Protein AF-A0A8H8P302-F1 (afdb_monomer)

Sequence (384 aa):
MFENILPTLIGLWTRRGQWSTFGSNNKDYQLLDEVWTAVGVACADSGDTIPAAFGCCIPNLDTKPQETTLESMLLFATLIGPALLHCRFVRPRYYHHFVWLVKLIKLCIGLDVRRVDVDEIRQGFAQWVQDYKSQIKHLYGLAEELDLKMRQENIATGTRYNAYKDLVFVKPRRERPIQGPLIRKVAEFISTQIPVSAAFIQNKLFNCPFVAWGKMQRITRNEAGNVTGGDLIQGDHIVANNCKLRDALHVMYWSVNSHWQWVRGPAVVLDEETFGYSCAEQFLVIDAAFLRHVTKCAGVFYPHLDDLVLAVVSPIPYLCHIASSGITQYSLRGGRYVSPEILDASKIDCLVGRVQLPLGALYIVQRDTAVGQLDMLDEVVNPN

Structure (mmCIF, N/CA/C/O backbone):
data_AF-A0A8H8P302-F1
#
_entry.id   AF-A0A8H8P302-F1
#
loop_
_atom_site.group_PDB
_atom_site.id
_atom_site.type_symbol
_atom_site.label_atom_id
_atom_site.label_alt_id
_atom_site.label_comp_id
_atom_site.label_asym_id
_atom_site.label_entity_id
_atom_site.label_seq_id
_atom_site.pdbx_PDB_ins_code
_atom_site.Cartn_x
_atom_site.Cartn_y
_atom_site.Cartn_z
_atom_site.occupancy
_atom_site.B_iso_or_equiv
_atom_site.auth_seq_id
_atom_site.auth_comp_id
_atom_site.auth_asym_id
_atom_site.auth_atom_id
_atom_site.pdbx_PDB_model_num
ATOM 1 N N . MET A 1 1 ? 5.232 -9.162 -27.677 1.00 52.81 1 MET A N 1
ATOM 2 C CA . MET A 1 1 ? 5.686 -7.841 -27.192 1.00 52.81 1 MET A CA 1
ATOM 3 C C . MET A 1 1 ? 6.835 -7.968 -26.202 1.00 52.81 1 MET A C 1
ATOM 5 O O . MET A 1 1 ? 7.960 -7.622 -26.546 1.00 52.81 1 MET A O 1
ATOM 9 N N . PHE A 1 2 ? 6.570 -8.430 -24.977 1.00 51.19 2 PHE A N 1
ATOM 10 C CA . PHE A 1 2 ? 7.522 -8.374 -23.856 1.00 51.19 2 PHE A CA 1
ATOM 11 C C . PHE A 1 2 ? 8.774 -9.231 -24.067 1.00 51.19 2 PHE A C 1
ATOM 13 O O . PHE A 1 2 ? 9.873 -8.750 -23.812 1.00 51.19 2 PHE A O 1
ATOM 20 N N . GLU A 1 3 ? 8.589 -10.426 -24.633 1.00 54.06 3 GLU A N 1
ATOM 21 C CA . GLU A 1 3 ? 9.625 -11.373 -25.070 1.00 54.06 3 GLU A CA 1
ATOM 22 C C . GLU A 1 3 ? 10.735 -10.718 -25.924 1.00 54.06 3 GLU A C 1
ATOM 24 O O . GLU A 1 3 ? 11.899 -11.092 -25.827 1.00 54.06 3 GLU A O 1
ATOM 29 N N . ASN A 1 4 ? 10.399 -9.705 -26.738 1.00 65.06 4 ASN A N 1
ATOM 30 C CA . ASN A 1 4 ? 11.301 -9.180 -27.770 1.00 65.06 4 ASN A CA 1
ATOM 31 C C . ASN A 1 4 ? 11.597 -7.692 -27.636 1.00 65.06 4 ASN A C 1
ATOM 33 O O . ASN A 1 4 ? 12.760 -7.297 -27.689 1.00 65.06 4 ASN A O 1
ATOM 37 N N . ILE A 1 5 ? 10.575 -6.848 -27.468 1.00 74.00 5 ILE A N 1
ATOM 38 C CA . ILE A 1 5 ? 10.744 -5.389 -27.516 1.00 74.00 5 ILE A CA 1
ATOM 39 C C . ILE A 1 5 ? 11.553 -4.899 -26.311 1.00 74.00 5 ILE A C 1
ATOM 41 O O . ILE A 1 5 ? 12.418 -4.041 -26.475 1.00 74.00 5 ILE A O 1
ATOM 45 N N . LEU A 1 6 ? 11.352 -5.469 -25.118 1.00 77.12 6 LEU A N 1
ATOM 46 C CA . LEU A 1 6 ? 12.093 -5.051 -23.924 1.00 77.12 6 LEU A CA 1
ATOM 47 C C . LEU A 1 6 ? 13.543 -5.575 -23.901 1.00 77.12 6 LEU A C 1
ATOM 49 O O . LEU A 1 6 ? 14.436 -4.746 -23.716 1.00 77.12 6 LEU A O 1
ATOM 53 N N . PRO A 1 7 ? 13.837 -6.867 -24.171 1.00 76.50 7 PRO A N 1
ATOM 54 C CA . PRO A 1 7 ? 15.216 -7.324 -24.357 1.00 76.50 7 PRO A CA 1
ATOM 55 C C . PRO A 1 7 ? 15.933 -6.635 -25.526 1.00 76.50 7 PRO A C 1
ATOM 57 O O . PRO A 1 7 ? 17.120 -6.336 -25.415 1.00 76.50 7 PRO A O 1
ATOM 60 N N . THR A 1 8 ? 15.225 -6.299 -26.611 1.00 77.44 8 THR A N 1
ATOM 61 C CA . THR A 1 8 ? 15.775 -5.492 -27.715 1.00 77.44 8 THR A CA 1
ATOM 62 C C . THR A 1 8 ? 16.135 -4.084 -27.257 1.00 77.44 8 THR A C 1
ATOM 64 O O . THR A 1 8 ? 17.251 -3.640 -27.511 1.00 77.44 8 THR A O 1
ATOM 67 N N . LEU A 1 9 ? 15.232 -3.385 -26.561 1.00 81.75 9 LEU A N 1
ATOM 68 C CA . LEU A 1 9 ? 15.494 -2.044 -26.032 1.00 81.75 9 LEU A CA 1
ATOM 69 C C . LEU A 1 9 ? 16.673 -2.047 -25.050 1.00 81.75 9 LEU A C 1
ATOM 71 O O . LEU A 1 9 ? 17.580 -1.236 -25.199 1.00 81.75 9 LEU A O 1
ATOM 75 N N . ILE A 1 10 ? 16.726 -2.991 -24.110 1.00 84.38 10 ILE A N 1
ATOM 76 C CA . ILE A 1 10 ? 17.842 -3.117 -23.160 1.00 84.38 10 ILE A CA 1
ATOM 77 C C . ILE A 1 10 ? 19.148 -3.468 -23.876 1.00 84.38 10 ILE A C 1
ATOM 79 O O . ILE A 1 10 ? 20.175 -2.838 -23.622 1.00 84.38 10 ILE A O 1
ATOM 83 N N . GLY A 1 11 ? 19.127 -4.437 -24.793 1.00 78.75 11 GLY A N 1
ATOM 84 C CA . GLY A 1 11 ? 20.294 -4.827 -25.582 1.00 78.75 11 GLY A CA 1
ATOM 85 C C . GLY A 1 11 ? 20.844 -3.666 -26.414 1.00 78.75 11 GLY A C 1
ATOM 86 O O . GLY A 1 11 ? 22.055 -3.463 -26.447 1.00 78.75 11 GLY A O 1
ATOM 87 N N . LEU A 1 12 ? 19.957 -2.854 -26.995 1.00 80.69 12 LEU A N 1
ATOM 88 C CA . LEU A 1 12 ? 20.267 -1.604 -27.688 1.00 80.69 12 LEU A CA 1
ATOM 89 C C . LEU A 1 12 ? 20.898 -0.566 -26.745 1.00 80.69 12 LEU A C 1
ATOM 91 O O . LEU A 1 12 ? 21.980 -0.055 -27.032 1.00 80.69 12 LEU A O 1
ATOM 95 N N . TRP A 1 13 ? 20.256 -0.266 -25.611 1.00 86.31 13 TRP A N 1
ATOM 96 C CA . TRP A 1 13 ? 20.730 0.734 -24.645 1.00 86.31 13 TRP A CA 1
ATOM 97 C C . TRP A 1 13 ? 22.063 0.360 -23.990 1.00 86.31 13 TRP A C 1
ATOM 99 O O . TRP A 1 13 ? 22.822 1.247 -23.615 1.00 86.31 13 TRP A O 1
ATOM 109 N N . THR A 1 14 ? 22.359 -0.933 -23.866 1.00 83.25 14 THR A N 1
ATOM 110 C CA . THR A 1 14 ? 23.603 -1.459 -23.275 1.00 83.25 14 THR A CA 1
ATOM 111 C C . THR A 1 14 ? 24.644 -1.883 -24.317 1.00 83.25 14 THR A C 1
ATOM 113 O O . THR A 1 14 ? 25.758 -2.249 -23.954 1.00 83.25 14 THR A O 1
ATOM 116 N N . ARG A 1 15 ? 24.295 -1.856 -25.613 1.00 77.25 15 ARG A N 1
ATOM 117 C CA . ARG A 1 15 ? 25.082 -2.393 -26.741 1.00 77.25 15 ARG A CA 1
ATOM 118 C C . ARG A 1 15 ? 25.621 -3.810 -26.465 1.00 77.25 15 ARG A C 1
ATOM 120 O O . ARG A 1 15 ? 26.801 -4.092 -26.666 1.00 77.25 15 ARG A O 1
ATOM 127 N N . ARG A 1 16 ? 24.751 -4.718 -26.005 1.00 73.50 16 ARG A N 1
ATOM 128 C CA . ARG A 1 16 ? 25.097 -6.114 -25.658 1.00 73.50 16 ARG A CA 1
ATOM 129 C C . ARG A 1 16 ? 24.688 -7.119 -26.735 1.00 73.50 16 ARG A C 1
ATOM 131 O O . ARG A 1 16 ? 23.747 -6.898 -27.495 1.00 73.50 16 ARG A O 1
ATOM 138 N N . GLY A 1 17 ? 25.409 -8.241 -26.801 1.00 73.44 17 GLY A N 1
ATOM 139 C CA . GLY A 1 17 ? 25.168 -9.309 -27.778 1.00 73.44 17 GLY A CA 1
ATOM 140 C C . GLY A 1 17 ? 25.201 -8.791 -29.220 1.00 73.44 17 GLY A C 1
ATOM 141 O O . GLY A 1 17 ? 26.154 -8.117 -29.622 1.00 73.44 17 GLY A O 1
ATOM 142 N N . GLN A 1 18 ? 24.131 -9.053 -29.975 1.00 65.81 18 GLN A N 1
ATOM 143 C CA . GLN A 1 18 ? 23.955 -8.596 -31.361 1.00 65.81 18 GLN A CA 1
ATOM 144 C C . GLN A 1 18 ? 23.992 -7.064 -31.537 1.00 65.81 18 GLN A C 1
ATOM 146 O O . GLN A 1 18 ? 24.232 -6.578 -32.638 1.00 65.81 18 GLN A O 1
ATOM 151 N N . TRP A 1 19 ? 23.815 -6.291 -30.460 1.00 72.00 19 TRP A N 1
ATOM 152 C CA . TRP A 1 19 ? 23.826 -4.824 -30.487 1.00 72.00 19 TRP A CA 1
ATOM 153 C C . TRP A 1 19 ? 25.215 -4.208 -30.220 1.00 72.00 19 TRP A C 1
ATOM 155 O O . TRP A 1 19 ? 25.372 -2.989 -30.257 1.00 72.00 19 TRP A O 1
ATOM 165 N N . SER A 1 20 ? 26.249 -5.023 -29.990 1.00 69.62 20 SER A N 1
ATOM 166 C CA . SER A 1 20 ? 27.625 -4.572 -29.692 1.00 69.62 20 SER A CA 1
ATOM 167 C C . SER A 1 20 ? 28.294 -3.751 -30.803 1.00 69.62 20 SER A C 1
ATOM 169 O O . SER A 1 20 ? 29.115 -2.869 -30.527 1.00 69.62 20 SER A O 1
ATOM 171 N N . THR A 1 21 ? 27.898 -3.968 -32.056 1.00 64.75 21 THR A N 1
ATOM 172 C CA . THR A 1 21 ? 28.325 -3.192 -33.234 1.00 64.75 21 THR A CA 1
ATOM 173 C C . THR A 1 21 ? 27.293 -2.148 -33.677 1.00 64.75 21 THR A C 1
ATOM 175 O O . THR A 1 21 ? 27.583 -1.335 -34.554 1.00 64.75 21 THR A O 1
ATOM 178 N N . PHE A 1 22 ? 26.108 -2.110 -33.060 1.00 61.44 22 PHE A N 1
ATOM 179 C CA . PHE A 1 22 ? 24.998 -1.258 -33.487 1.00 61.44 22 PHE A CA 1
ATOM 180 C C . PHE A 1 22 ? 25.315 0.235 -33.321 1.00 61.44 22 PHE A C 1
ATOM 182 O O . PHE A 1 22 ? 25.862 0.659 -32.301 1.00 61.44 22 PHE A O 1
ATOM 189 N N . GLY A 1 23 ? 24.969 1.046 -34.325 1.00 59.12 23 GLY A N 1
ATOM 190 C CA . GLY A 1 23 ? 24.997 2.508 -34.231 1.00 59.12 23 GLY A CA 1
ATOM 191 C C . GLY A 1 23 ? 26.350 3.133 -33.859 1.00 59.12 23 GLY A C 1
ATOM 192 O O . GLY A 1 23 ? 26.362 4.150 -33.180 1.00 59.12 23 GLY A O 1
ATOM 193 N N . SER A 1 24 ? 27.490 2.574 -34.281 1.00 57.44 24 SER A N 1
ATOM 194 C CA . SER A 1 24 ? 28.841 3.023 -33.869 1.00 57.44 24 SER A CA 1
ATOM 195 C C . SER A 1 24 ? 29.120 4.536 -33.975 1.00 57.44 24 SER A C 1
ATOM 197 O O . SER A 1 24 ? 29.934 5.050 -33.208 1.00 57.44 24 SER A O 1
ATOM 199 N N . ASN A 1 25 ? 28.423 5.251 -34.869 1.00 55.59 25 ASN A N 1
ATOM 200 C CA . ASN A 1 25 ? 28.595 6.689 -35.122 1.00 55.59 25 ASN A CA 1
ATOM 201 C C . ASN A 1 25 ? 27.612 7.593 -34.341 1.00 55.59 25 ASN A C 1
ATOM 203 O O . ASN A 1 25 ? 27.712 8.81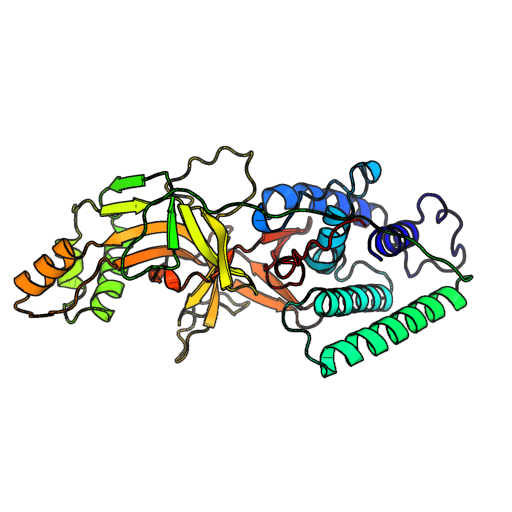4 -34.427 1.00 55.59 25 ASN A O 1
ATOM 207 N N . ASN A 1 26 ? 26.648 7.030 -33.604 1.00 61.72 26 ASN A N 1
ATOM 208 C CA . ASN A 1 26 ? 25.701 7.769 -32.764 1.00 61.72 26 ASN A CA 1
ATOM 209 C C . ASN A 1 26 ? 25.375 6.937 -31.516 1.00 61.72 26 ASN A C 1
ATOM 211 O O . ASN A 1 26 ? 24.805 5.856 -31.627 1.00 61.72 26 ASN A O 1
ATOM 215 N N . LYS A 1 27 ? 25.712 7.451 -30.329 1.00 65.94 27 LYS A N 1
ATOM 216 C CA . LYS A 1 27 ? 25.555 6.738 -29.048 1.00 65.94 27 LYS A CA 1
ATOM 217 C C . LYS A 1 27 ? 24.539 7.392 -28.107 1.00 65.94 27 LYS A C 1
ATOM 219 O O . LYS A 1 27 ? 24.502 7.067 -26.929 1.00 65.94 27 LYS A O 1
ATOM 224 N N . ASP A 1 28 ? 23.692 8.298 -28.599 1.00 73.62 28 ASP A N 1
ATOM 225 C CA . ASP A 1 28 ? 22.829 9.122 -27.736 1.00 73.62 28 ASP A CA 1
ATOM 226 C C . ASP A 1 28 ? 21.749 8.323 -26.971 1.00 73.62 28 ASP A C 1
ATOM 228 O O . ASP A 1 28 ? 21.132 8.850 -26.042 1.00 73.62 28 ASP A O 1
ATOM 232 N N . TYR A 1 29 ? 21.473 7.088 -27.410 1.00 73.31 29 TYR A N 1
ATOM 233 C CA . TYR A 1 29 ? 20.562 6.122 -26.776 1.00 73.31 29 TYR A CA 1
ATOM 234 C C . TYR A 1 29 ? 21.264 5.193 -25.774 1.00 73.31 29 TYR A C 1
ATOM 236 O O . TYR A 1 29 ? 20.584 4.417 -25.105 1.00 73.31 29 TYR A O 1
ATOM 244 N N . GLN A 1 30 ? 22.599 5.214 -25.702 1.00 82.19 30 GLN A N 1
ATOM 245 C CA . GLN A 1 30 ? 23.359 4.318 -24.839 1.00 82.19 30 GLN A CA 1
ATOM 246 C C . GLN A 1 30 ? 23.277 4.797 -23.380 1.00 82.19 30 GLN A C 1
ATOM 248 O O . GLN A 1 30 ? 23.450 5.982 -23.085 1.00 82.19 30 GLN A O 1
ATOM 253 N N . LEU A 1 31 ? 23.026 3.859 -22.468 1.00 85.25 31 LEU A N 1
ATOM 254 C CA . LEU A 1 31 ? 23.217 4.039 -21.032 1.00 85.25 31 LEU A CA 1
ATOM 255 C C . LEU A 1 31 ? 24.691 3.781 -20.700 1.00 85.25 31 LEU A C 1
ATOM 257 O O . LEU A 1 31 ? 25.305 2.872 -21.256 1.00 85.25 31 LEU A O 1
ATOM 261 N N . LEU A 1 32 ? 25.263 4.568 -19.787 1.00 85.69 32 LEU A N 1
ATOM 262 C CA . LEU A 1 32 ? 26.603 4.291 -19.259 1.00 85.69 32 LEU A CA 1
ATOM 263 C C . LEU A 1 32 ? 26.595 2.938 -18.532 1.00 85.69 32 LEU A C 1
ATOM 265 O O . LEU A 1 32 ? 25.643 2.651 -17.806 1.00 85.69 32 LEU A O 1
ATOM 269 N N . ASP A 1 33 ? 27.649 2.135 -18.682 1.00 84.19 33 ASP A N 1
ATOM 270 C CA . ASP A 1 33 ? 27.696 0.786 -18.098 1.00 84.19 33 ASP A CA 1
ATOM 271 C C . ASP A 1 33 ? 27.533 0.817 -16.569 1.00 84.19 33 ASP A C 1
ATOM 273 O O . ASP A 1 33 ? 26.725 0.071 -16.026 1.00 84.19 33 ASP A O 1
ATOM 277 N N . GLU A 1 34 ? 28.171 1.778 -15.889 1.00 86.12 34 GLU A N 1
ATOM 278 C CA . GLU A 1 34 ? 27.990 2.054 -14.451 1.00 86.12 34 GLU A CA 1
ATOM 279 C C . GLU A 1 34 ? 26.518 2.280 -14.065 1.00 86.12 34 GLU A C 1
ATOM 281 O O . GLU A 1 34 ? 26.052 1.823 -13.020 1.00 86.12 34 GLU A O 1
ATOM 286 N N . VAL A 1 35 ? 25.763 2.973 -14.926 1.00 85.56 35 VAL A N 1
ATOM 287 C CA . VAL A 1 35 ? 24.334 3.235 -14.726 1.00 85.56 35 VAL A CA 1
ATOM 288 C C . VAL A 1 35 ? 23.521 1.966 -14.970 1.00 85.56 35 VAL A C 1
ATOM 290 O O . VAL A 1 35 ? 22.569 1.729 -14.231 1.00 85.56 35 VAL A O 1
ATOM 293 N N . TRP A 1 36 ? 23.890 1.121 -15.938 1.00 90.75 36 TRP A N 1
ATOM 294 C CA . TRP A 1 36 ? 23.212 -0.163 -16.136 1.00 90.75 36 TRP A CA 1
ATOM 295 C C . TRP A 1 36 ? 23.485 -1.157 -15.000 1.00 90.75 36 TRP A C 1
ATOM 297 O O . TRP A 1 36 ? 22.548 -1.785 -14.514 1.00 90.75 36 TRP A O 1
ATOM 307 N N . THR A 1 37 ? 24.716 -1.243 -14.493 1.00 88.50 37 THR A N 1
ATOM 308 C CA . THR A 1 37 ? 25.039 -2.040 -13.298 1.00 88.50 37 THR A CA 1
ATOM 309 C C . THR A 1 37 ? 24.264 -1.545 -12.075 1.00 88.50 37 THR A C 1
ATOM 311 O O . THR A 1 37 ? 23.669 -2.347 -11.354 1.00 88.50 37 THR A O 1
ATOM 314 N N . ALA A 1 38 ? 24.169 -0.225 -11.878 1.00 86.38 38 ALA A N 1
ATOM 315 C CA . ALA A 1 38 ? 23.347 0.373 -10.824 1.00 86.38 38 ALA A CA 1
ATOM 316 C C . ALA A 1 38 ? 21.840 0.064 -10.979 1.00 86.38 38 ALA A C 1
ATOM 318 O O . ALA A 1 38 ? 21.158 -0.165 -9.980 1.00 86.38 38 ALA A O 1
ATOM 319 N N . VAL A 1 39 ? 21.321 0.022 -12.213 1.00 86.75 39 VAL A N 1
ATOM 320 C CA . VAL A 1 39 ? 19.947 -0.418 -12.527 1.00 86.75 39 VAL A CA 1
ATOM 321 C C . VAL A 1 39 ? 19.767 -1.908 -12.216 1.00 86.75 39 VAL A C 1
ATOM 323 O O . VAL A 1 39 ? 18.783 -2.274 -11.578 1.00 86.75 39 VAL A O 1
ATOM 326 N N . GLY A 1 40 ? 20.716 -2.761 -12.610 1.00 85.94 40 GLY A N 1
ATOM 327 C CA . GLY A 1 40 ? 20.684 -4.204 -12.365 1.00 85.94 40 GLY A CA 1
ATOM 328 C C . GLY A 1 40 ? 20.688 -4.559 -10.877 1.00 85.94 40 GLY A C 1
ATOM 329 O O . GLY A 1 40 ? 19.907 -5.411 -10.456 1.00 85.94 40 GLY A O 1
ATOM 330 N N . VAL A 1 41 ? 21.502 -3.871 -10.068 1.00 86.81 41 VAL A N 1
ATOM 331 C CA . VAL A 1 41 ? 21.494 -4.012 -8.600 1.00 86.81 41 VAL A CA 1
ATOM 332 C C . VAL A 1 41 ? 20.150 -3.563 -8.021 1.00 86.81 41 VAL A C 1
ATOM 334 O O . VAL A 1 41 ? 19.496 -4.349 -7.345 1.00 86.81 41 VAL A O 1
ATOM 337 N N . ALA A 1 42 ? 19.669 -2.366 -8.374 1.00 85.06 42 ALA A N 1
ATOM 338 C CA . ALA A 1 42 ? 18.394 -1.856 -7.864 1.00 85.06 42 ALA A CA 1
ATOM 339 C C . ALA A 1 42 ? 17.176 -2.723 -8.258 1.00 85.06 42 ALA A C 1
ATOM 341 O O . ALA A 1 42 ? 16.204 -2.774 -7.507 1.00 85.06 42 ALA A O 1
ATOM 342 N N . CYS A 1 43 ? 17.221 -3.431 -9.395 1.00 83.75 43 CYS A N 1
ATOM 343 C CA . CYS A 1 43 ? 16.205 -4.429 -9.753 1.00 83.75 43 CYS A CA 1
ATOM 344 C C . CYS A 1 43 ? 16.196 -5.607 -8.768 1.00 83.75 43 CYS A C 1
ATOM 346 O O . CYS A 1 43 ? 15.134 -5.951 -8.254 1.00 83.75 43 CYS A O 1
ATOM 348 N N . ALA A 1 44 ? 17.365 -6.179 -8.462 1.00 84.56 44 ALA A N 1
ATOM 349 C CA . ALA A 1 44 ? 17.476 -7.288 -7.516 1.00 84.56 44 ALA A CA 1
ATOM 350 C C . ALA A 1 44 ? 17.060 -6.873 -6.094 1.00 84.56 44 ALA A C 1
ATOM 352 O O . ALA A 1 44 ? 16.220 -7.537 -5.489 1.00 84.56 44 ALA A O 1
ATOM 353 N N . ASP A 1 45 ? 17.571 -5.739 -5.606 1.00 81.56 45 ASP A N 1
ATOM 354 C CA . ASP A 1 45 ? 17.271 -5.212 -4.267 1.00 81.56 45 ASP A CA 1
ATOM 355 C C . ASP A 1 45 ? 15.773 -4.888 -4.101 1.00 81.56 45 ASP A C 1
ATOM 357 O O . ASP A 1 45 ? 15.188 -5.112 -3.041 1.00 81.56 45 ASP A O 1
ATOM 361 N N . SER A 1 46 ? 15.107 -4.420 -5.168 1.00 78.06 46 SER A N 1
ATOM 362 C CA . SER A 1 46 ? 13.656 -4.173 -5.151 1.00 78.06 46 SER A CA 1
ATOM 363 C C . SER A 1 46 ? 12.810 -5.441 -4.973 1.00 78.06 46 SER A C 1
ATOM 365 O O . SER A 1 46 ? 11.642 -5.351 -4.597 1.00 78.06 46 SER A O 1
ATOM 367 N N . GLY A 1 47 ? 13.397 -6.623 -5.193 1.00 70.94 47 GLY A N 1
ATOM 368 C CA . GLY A 1 47 ? 12.752 -7.915 -4.970 1.00 70.94 47 GLY A CA 1
ATOM 369 C C . GLY A 1 47 ? 12.392 -8.190 -3.508 1.00 70.94 47 GLY A C 1
ATOM 370 O O . GLY A 1 47 ? 11.491 -8.995 -3.273 1.00 70.94 47 GLY A O 1
ATOM 371 N N . ASP A 1 48 ? 13.032 -7.508 -2.552 1.00 72.56 48 ASP A N 1
ATOM 372 C CA . ASP A 1 48 ? 12.674 -7.556 -1.128 1.00 72.56 48 ASP A CA 1
ATOM 373 C C . ASP A 1 48 ? 11.576 -6.534 -0.770 1.00 72.56 48 ASP A C 1
ATOM 375 O O . ASP A 1 48 ? 10.778 -6.781 0.135 1.00 72.56 48 ASP A O 1
ATOM 379 N N . THR A 1 49 ? 11.494 -5.402 -1.485 1.00 70.00 49 THR A N 1
ATOM 380 C CA . THR A 1 49 ? 10.611 -4.259 -1.168 1.00 70.00 49 THR A CA 1
ATOM 381 C C . THR A 1 49 ? 9.347 -4.155 -2.031 1.00 70.00 49 THR A C 1
ATOM 383 O O . THR A 1 49 ? 8.637 -3.147 -1.966 1.00 70.00 49 THR A O 1
ATOM 386 N N . ILE A 1 50 ? 9.048 -5.176 -2.839 1.00 66.19 50 ILE A N 1
ATOM 387 C CA . ILE A 1 50 ? 7.847 -5.259 -3.683 1.00 66.19 50 ILE A CA 1
ATOM 388 C C . ILE A 1 50 ? 7.024 -6.504 -3.296 1.00 66.19 50 ILE A C 1
ATOM 390 O O . ILE A 1 50 ? 7.571 -7.608 -3.330 1.00 66.19 50 ILE A O 1
ATOM 394 N N . PRO A 1 51 ? 5.728 -6.363 -2.937 1.00 64.75 51 PRO A N 1
ATOM 395 C CA . PRO A 1 51 ? 4.916 -7.463 -2.414 1.00 64.75 51 PRO A CA 1
ATOM 396 C C . PRO A 1 51 ? 4.737 -8.643 -3.370 1.00 64.75 51 PRO A C 1
ATOM 398 O O . PRO A 1 51 ? 4.757 -8.497 -4.587 1.00 64.75 51 PRO A O 1
ATOM 401 N N . ALA A 1 52 ? 4.450 -9.830 -2.825 1.00 60.81 52 ALA A N 1
ATOM 402 C CA . ALA A 1 52 ? 4.237 -11.035 -3.636 1.00 60.81 52 ALA A CA 1
ATOM 403 C C . ALA A 1 52 ? 3.106 -10.904 -4.667 1.00 60.81 52 ALA A C 1
ATOM 405 O O . ALA A 1 52 ? 3.274 -11.352 -5.798 1.00 60.81 52 ALA A O 1
ATOM 406 N N . ALA A 1 53 ? 2.022 -10.213 -4.302 1.00 56.09 53 ALA A N 1
ATOM 407 C CA . ALA A 1 53 ? 0.869 -9.944 -5.161 1.00 56.09 53 ALA A CA 1
ATOM 408 C C . ALA A 1 53 ? 1.171 -9.041 -6.378 1.00 56.09 53 ALA A C 1
ATOM 410 O O . ALA A 1 53 ? 0.318 -8.899 -7.248 1.00 56.09 53 ALA A O 1
ATOM 411 N N . PHE A 1 54 ? 2.361 -8.431 -6.449 1.00 57.06 54 PHE A N 1
ATOM 412 C CA . PHE A 1 54 ? 2.794 -7.647 -7.608 1.00 57.06 54 PHE A CA 1
ATOM 413 C C . PHE A 1 54 ? 3.452 -8.502 -8.696 1.00 57.06 54 PHE A C 1
ATOM 415 O O . PHE A 1 54 ? 3.620 -7.992 -9.794 1.00 57.06 54 PHE A O 1
ATOM 422 N N . GLY A 1 55 ? 3.823 -9.759 -8.420 1.00 65.75 55 GLY A N 1
ATOM 423 C CA . GLY A 1 55 ? 4.562 -10.633 -9.341 1.00 65.75 55 GLY A CA 1
ATOM 424 C C . GLY A 1 55 ? 5.968 -11.000 -8.847 1.00 65.75 55 GLY A C 1
ATOM 425 O O . GLY A 1 55 ? 6.341 -10.743 -7.700 1.00 65.75 55 GLY A O 1
ATOM 426 N N . CYS A 1 56 ? 6.743 -11.682 -9.692 1.00 72.88 56 CYS A N 1
ATOM 427 C CA . CYS A 1 56 ? 8.052 -12.254 -9.376 1.00 72.88 56 CYS A CA 1
ATOM 428 C C . CYS A 1 56 ? 9.140 -11.214 -9.029 1.00 72.88 56 CYS A C 1
ATOM 430 O O . CYS A 1 56 ? 9.133 -10.088 -9.515 1.00 72.88 56 CYS A O 1
ATOM 432 N N . CYS A 1 57 ? 10.141 -11.609 -8.233 1.00 77.81 57 CYS A N 1
ATOM 433 C CA . CYS A 1 57 ? 11.331 -10.777 -8.017 1.00 77.81 57 CYS A CA 1
ATOM 434 C C . CYS A 1 57 ? 12.084 -10.598 -9.345 1.00 77.81 57 CYS A C 1
ATOM 436 O O . CYS A 1 57 ? 12.338 -11.586 -10.036 1.00 77.81 57 CYS A O 1
ATOM 438 N N . ILE A 1 58 ? 12.482 -9.370 -9.682 1.00 82.00 58 ILE A N 1
ATOM 439 C CA . ILE A 1 58 ? 13.281 -9.118 -10.887 1.00 82.00 58 ILE A CA 1
ATOM 440 C C . ILE A 1 58 ? 14.739 -9.514 -10.599 1.00 82.00 58 ILE A C 1
ATOM 442 O O . ILE A 1 58 ? 15.308 -9.027 -9.620 1.00 82.00 58 ILE A O 1
ATOM 446 N N . PRO A 1 59 ? 15.375 -10.382 -11.407 1.00 83.56 59 PRO A N 1
ATOM 447 C CA . PRO A 1 59 ? 16.788 -10.698 -11.235 1.00 83.56 59 PRO A CA 1
ATOM 448 C C . PRO A 1 59 ? 17.660 -9.491 -11.606 1.00 83.56 59 PRO A C 1
ATOM 450 O O . PRO A 1 59 ? 17.211 -8.521 -12.219 1.00 83.56 59 PRO A O 1
ATOM 453 N N . ASN A 1 60 ? 18.949 -9.556 -11.275 1.00 87.50 60 ASN A N 1
ATOM 454 C CA . ASN A 1 60 ? 19.889 -8.510 -11.663 1.00 87.50 60 ASN A CA 1
ATOM 455 C C . ASN A 1 60 ? 20.055 -8.480 -13.198 1.00 87.50 60 ASN A C 1
ATOM 457 O O . ASN A 1 60 ? 20.746 -9.322 -13.766 1.00 87.50 60 ASN A O 1
ATOM 461 N N . LEU A 1 61 ? 19.441 -7.499 -13.867 1.00 84.81 61 LEU A N 1
ATOM 462 C CA . LEU A 1 61 ? 19.388 -7.405 -15.337 1.00 84.81 61 LEU A CA 1
ATOM 463 C C . LEU A 1 61 ? 20.749 -7.141 -16.016 1.00 84.81 61 LEU A C 1
ATOM 465 O O . LEU A 1 61 ? 20.857 -7.202 -17.240 1.00 84.81 61 LEU A O 1
ATOM 469 N N . ASP A 1 62 ? 21.789 -6.835 -15.240 1.00 84.56 62 ASP A N 1
ATOM 470 C CA . ASP A 1 62 ? 23.164 -6.698 -15.721 1.00 84.56 62 ASP A CA 1
ATOM 471 C C . ASP A 1 62 ? 23.902 -8.047 -15.701 1.00 84.56 62 ASP A C 1
ATOM 473 O O . ASP A 1 62 ? 24.438 -8.481 -16.721 1.00 84.56 62 ASP A O 1
ATOM 477 N N . THR A 1 63 ? 23.882 -8.738 -14.558 1.00 84.25 63 THR A N 1
ATOM 478 C CA . THR A 1 63 ? 24.698 -9.945 -14.301 1.00 84.25 63 THR A CA 1
ATOM 479 C C . THR A 1 63 ? 23.957 -11.275 -14.463 1.00 84.25 63 THR A C 1
ATOM 481 O O . THR A 1 63 ? 24.594 -12.323 -14.577 1.00 84.25 63 THR A O 1
ATOM 484 N N . LYS A 1 64 ? 22.620 -11.256 -14.478 1.00 82.88 64 LYS A N 1
ATOM 485 C CA . LYS A 1 64 ? 21.735 -12.430 -14.554 1.00 82.88 64 LYS A CA 1
ATOM 486 C C . LYS A 1 64 ? 20.621 -12.295 -15.622 1.00 82.88 64 LYS A C 1
ATOM 488 O O . LYS A 1 64 ? 19.486 -12.688 -15.348 1.00 82.88 64 LYS A O 1
ATOM 493 N N . PRO A 1 65 ? 20.875 -11.777 -16.844 1.00 77.62 65 PRO A N 1
ATOM 494 C CA . PRO A 1 65 ? 19.827 -11.637 -17.864 1.00 77.62 65 PRO A CA 1
ATOM 495 C C . PRO A 1 65 ? 19.165 -12.977 -18.237 1.00 77.62 65 PRO A C 1
ATOM 497 O O . PRO A 1 65 ? 17.968 -13.014 -18.500 1.00 77.62 65 PRO A O 1
ATOM 500 N N . GLN A 1 66 ? 19.897 -14.094 -18.178 1.00 76.19 66 GLN A N 1
ATOM 501 C CA . GLN A 1 66 ? 19.376 -15.448 -18.411 1.00 76.19 66 GLN A CA 1
ATOM 502 C C . GLN A 1 66 ? 18.391 -15.960 -17.340 1.00 76.19 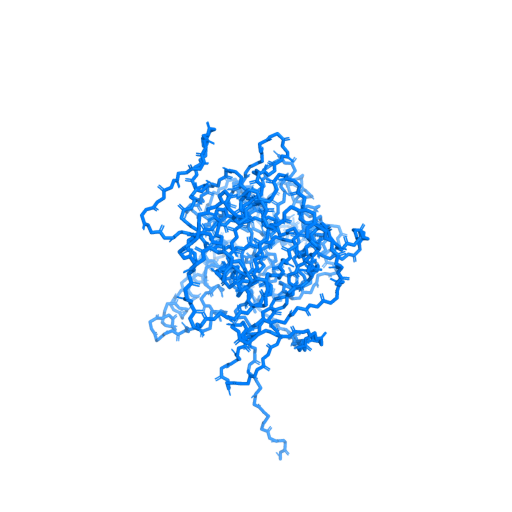66 GLN A C 1
ATOM 504 O O . GLN A 1 66 ? 17.788 -17.010 -17.529 1.00 76.19 66 GLN A O 1
ATOM 509 N N . GLU A 1 67 ? 18.244 -15.259 -16.212 1.00 78.69 67 GLU A N 1
ATOM 510 C CA . GLU A 1 67 ? 17.249 -15.573 -15.175 1.00 78.69 67 GLU A CA 1
ATOM 511 C C . GLU A 1 67 ? 15.954 -14.759 -15.355 1.00 78.69 67 GLU A C 1
ATOM 513 O O . GLU A 1 67 ? 15.024 -14.903 -14.562 1.00 78.69 67 GLU A O 1
ATOM 518 N N . THR A 1 68 ? 15.876 -13.894 -16.377 1.00 77.56 68 THR A N 1
ATOM 519 C CA . THR A 1 68 ? 14.675 -13.090 -16.645 1.00 77.56 68 THR A CA 1
ATOM 520 C C . THR A 1 68 ? 13.552 -13.929 -17.250 1.00 77.56 68 THR A C 1
ATOM 522 O O . THR A 1 68 ? 13.737 -14.686 -18.199 1.00 77.56 68 THR A O 1
ATOM 525 N N . THR A 1 69 ? 12.354 -13.765 -16.697 1.00 77.69 69 THR A N 1
ATOM 526 C CA . THR A 1 69 ? 11.084 -14.242 -17.258 1.00 77.69 69 THR A CA 1
ATOM 527 C C . THR A 1 69 ? 10.338 -13.089 -17.931 1.00 77.69 69 THR A C 1
ATOM 529 O O . THR A 1 69 ? 10.554 -11.923 -17.582 1.00 77.69 69 THR A O 1
ATOM 532 N N . LEU A 1 70 ? 9.391 -13.394 -18.828 1.00 71.06 70 LEU A N 1
ATOM 533 C CA . LEU A 1 70 ? 8.483 -12.395 -19.411 1.00 71.06 70 LEU A CA 1
ATOM 534 C C . LEU A 1 70 ? 7.763 -11.562 -18.333 1.00 71.06 70 LEU A C 1
ATOM 536 O O . LEU A 1 70 ? 7.625 -10.350 -18.479 1.00 71.06 70 LEU A O 1
ATOM 540 N N . GLU A 1 71 ? 7.383 -12.196 -17.220 1.00 71.56 71 GLU A N 1
ATOM 541 C CA . GLU A 1 71 ? 6.836 -11.542 -16.027 1.00 71.56 71 GLU A CA 1
ATOM 542 C C . GLU A 1 71 ? 7.828 -10.522 -15.438 1.00 71.56 71 GLU A C 1
ATOM 544 O O . GLU A 1 71 ? 7.502 -9.342 -15.330 1.00 71.56 71 GLU A O 1
ATOM 549 N N . SER A 1 72 ? 9.074 -10.923 -15.152 1.00 76.88 72 SER A N 1
ATOM 550 C CA . SER A 1 72 ? 10.112 -10.014 -14.633 1.00 76.88 72 SER A CA 1
ATOM 551 C C . SER A 1 72 ? 10.415 -8.845 -15.579 1.00 76.88 72 SER A C 1
ATOM 553 O O . SER A 1 72 ? 10.689 -7.732 -15.131 1.00 76.88 72 SER A O 1
ATOM 555 N N . MET A 1 73 ? 10.295 -9.071 -16.890 1.00 81.06 73 MET A N 1
ATOM 556 C CA . MET A 1 73 ? 10.477 -8.050 -17.918 1.00 81.06 73 MET A CA 1
ATOM 557 C C . MET A 1 73 ? 9.297 -7.074 -17.988 1.00 81.06 73 MET A C 1
ATOM 559 O O . MET A 1 73 ? 9.518 -5.866 -18.090 1.00 81.06 73 MET A O 1
ATOM 563 N N . LEU A 1 74 ? 8.058 -7.561 -17.868 1.00 78.38 74 LEU A N 1
ATOM 564 C CA . LEU A 1 74 ? 6.866 -6.721 -17.730 1.00 78.38 74 LEU A CA 1
ATOM 565 C C . LEU A 1 74 ? 6.971 -5.832 -16.481 1.00 78.38 74 LEU A C 1
ATOM 567 O O . LEU A 1 74 ? 6.823 -4.616 -16.597 1.00 78.38 74 LEU A O 1
ATOM 571 N N . LEU A 1 75 ? 7.299 -6.420 -15.325 1.00 79.19 75 LEU A N 1
ATOM 572 C CA . LEU A 1 75 ? 7.509 -5.711 -14.054 1.00 79.19 75 LEU A CA 1
ATOM 573 C C . LEU A 1 75 ? 8.587 -4.631 -14.177 1.00 79.19 75 LEU A C 1
ATOM 575 O O . LEU A 1 75 ? 8.398 -3.496 -13.727 1.00 79.19 75 LEU A O 1
ATOM 579 N N . PHE A 1 76 ? 9.703 -4.957 -14.836 1.00 85.38 76 PHE A N 1
ATOM 580 C CA . PHE A 1 76 ? 10.753 -3.985 -15.101 1.00 85.38 76 PHE A CA 1
ATOM 581 C C . PHE A 1 76 ? 10.223 -2.830 -15.951 1.00 85.38 76 PHE A C 1
ATOM 583 O O . PHE A 1 76 ? 10.469 -1.677 -15.617 1.00 85.38 76 PHE A O 1
ATOM 590 N N . ALA A 1 77 ? 9.473 -3.093 -17.020 1.00 84.38 77 ALA A N 1
ATOM 591 C CA . ALA A 1 77 ? 8.990 -2.022 -17.883 1.00 84.38 77 ALA A CA 1
ATOM 592 C C . ALA A 1 77 ? 7.971 -1.099 -17.202 1.00 84.38 77 ALA A C 1
ATOM 594 O O . ALA A 1 77 ? 8.082 0.117 -17.322 1.00 84.38 77 ALA A O 1
ATOM 595 N N . THR A 1 78 ? 6.969 -1.637 -16.512 1.00 79.75 78 THR A N 1
ATOM 596 C CA . THR A 1 78 ? 5.789 -0.858 -16.094 1.00 79.75 78 THR A CA 1
ATOM 597 C C . THR A 1 78 ? 5.893 -0.244 -14.703 1.00 79.75 78 THR A C 1
ATOM 599 O O . THR A 1 78 ? 5.331 0.838 -14.486 1.00 79.75 78 THR A O 1
ATOM 602 N N . LEU A 1 79 ? 6.611 -0.909 -13.792 1.00 75.38 79 LEU A N 1
ATOM 603 C CA . LEU A 1 79 ? 6.734 -0.534 -12.383 1.00 75.38 79 LEU A CA 1
ATOM 604 C C . LEU A 1 79 ? 8.082 0.134 -12.078 1.00 75.38 79 LEU A C 1
ATOM 606 O O . LEU A 1 79 ? 8.127 1.227 -11.517 1.00 75.38 79 LEU A O 1
ATOM 610 N N . ILE A 1 80 ? 9.187 -0.528 -12.439 1.00 82.94 80 ILE A N 1
ATOM 611 C CA . ILE A 1 80 ? 10.512 -0.238 -11.862 1.00 82.94 80 ILE A CA 1
ATOM 612 C C . ILE A 1 80 ? 11.370 0.646 -12.779 1.00 82.94 80 ILE A C 1
ATOM 614 O O . ILE A 1 80 ? 11.857 1.706 -12.380 1.00 82.94 80 ILE A O 1
ATOM 618 N N . GLY A 1 81 ? 11.517 0.250 -14.039 1.00 84.62 81 GLY A N 1
ATOM 619 C CA . GLY A 1 81 ? 12.271 0.941 -15.083 1.00 84.62 81 GLY A CA 1
ATOM 620 C C . GLY A 1 81 ? 11.902 2.41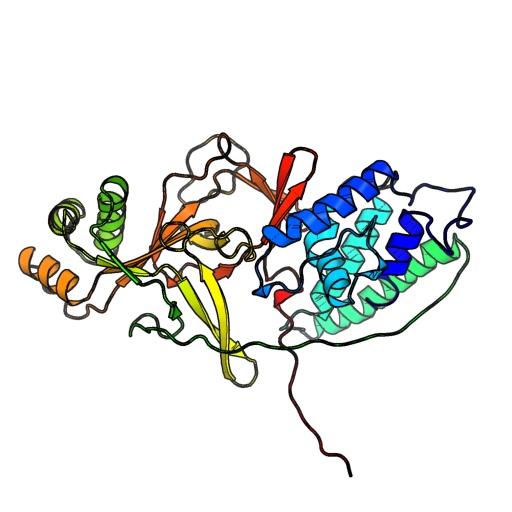6 -15.290 1.00 84.62 81 GLY A C 1
ATOM 621 O O . GLY A 1 81 ? 12.822 3.213 -15.478 1.00 84.62 81 GLY A O 1
ATOM 622 N N . PRO A 1 82 ? 10.627 2.854 -15.195 1.00 87.06 82 PRO A N 1
ATOM 623 C CA . PRO A 1 82 ? 10.276 4.270 -15.301 1.00 87.06 82 PRO A CA 1
ATOM 624 C C . PRO A 1 82 ? 10.918 5.125 -14.202 1.00 87.06 82 PRO A C 1
ATOM 626 O O . PRO A 1 82 ? 11.251 6.280 -14.466 1.00 87.06 82 PRO A O 1
ATOM 629 N N . ALA A 1 83 ? 11.151 4.560 -13.012 1.00 80.38 83 ALA A N 1
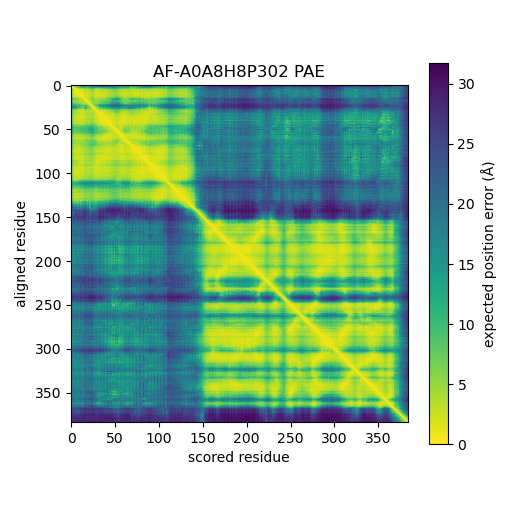ATOM 630 C CA . ALA A 1 83 ? 11.887 5.207 -11.929 1.00 80.38 83 ALA A CA 1
ATOM 631 C C . ALA A 1 83 ? 13.411 5.045 -12.089 1.00 80.38 83 ALA A C 1
ATOM 633 O O . ALA A 1 83 ? 14.140 6.035 -12.021 1.00 80.38 83 ALA A O 1
ATOM 634 N N . LEU A 1 84 ? 13.909 3.827 -12.354 1.00 84.38 84 LEU A N 1
ATOM 635 C CA . LEU A 1 84 ? 15.355 3.569 -12.454 1.00 84.38 84 LEU A CA 1
ATOM 636 C C . LEU A 1 84 ? 16.021 4.320 -13.622 1.00 84.38 84 LEU A C 1
ATOM 638 O O . LEU A 1 84 ? 17.132 4.837 -13.468 1.00 84.38 84 LEU A O 1
ATOM 642 N N . LEU A 1 85 ? 15.338 4.405 -14.769 1.00 84.00 85 LEU A N 1
ATOM 643 C CA . LEU A 1 85 ? 15.826 5.036 -16.002 1.00 84.00 85 LEU A CA 1
ATOM 644 C C . LEU A 1 85 ? 15.534 6.547 -16.087 1.00 84.00 85 LEU A C 1
ATOM 646 O O . LEU A 1 85 ? 15.936 7.194 -17.061 1.00 84.00 85 LEU A O 1
ATOM 650 N N . HIS A 1 86 ? 14.875 7.133 -15.080 1.00 81.69 86 HIS A N 1
ATOM 651 C CA . HIS A 1 86 ? 14.584 8.566 -15.051 1.00 81.69 86 HIS A CA 1
ATOM 652 C C . HIS A 1 86 ? 15.880 9.391 -15.101 1.00 81.69 86 HIS A C 1
ATOM 654 O O . HIS A 1 86 ? 16.801 9.179 -14.311 1.00 81.69 86 HIS A O 1
ATOM 660 N N . CYS A 1 87 ? 15.963 10.315 -16.063 1.00 80.00 87 CYS A N 1
ATOM 661 C CA . CYS A 1 87 ? 17.150 11.138 -16.334 1.00 80.00 87 CYS A CA 1
ATOM 662 C C . CYS A 1 87 ? 18.466 10.348 -16.532 1.00 80.00 87 CYS A C 1
ATOM 664 O O . CYS A 1 87 ? 19.544 10.874 -16.262 1.00 80.00 87 CYS A O 1
ATOM 666 N N . ARG A 1 88 ? 18.405 9.093 -17.013 1.00 84.06 88 ARG A N 1
ATOM 667 C CA . ARG A 1 88 ? 19.600 8.259 -17.280 1.00 84.06 88 ARG A CA 1
ATOM 668 C C . ARG A 1 88 ? 20.116 8.290 -18.720 1.00 84.06 88 ARG A C 1
ATOM 670 O O . ARG A 1 88 ? 21.274 7.961 -18.948 1.00 84.06 88 ARG A O 1
ATOM 677 N N . PHE A 1 89 ? 19.283 8.687 -19.680 1.00 80.69 89 PHE A N 1
ATOM 678 C CA . PHE A 1 89 ? 19.657 8.774 -21.094 1.00 80.69 89 PHE A CA 1
ATOM 679 C C . PHE A 1 89 ? 20.232 10.147 -21.452 1.00 80.69 89 PHE A C 1
ATOM 681 O O . PHE A 1 89 ? 19.666 11.170 -21.067 1.00 80.69 89 PHE A O 1
ATOM 688 N N . VAL A 1 90 ? 21.279 10.170 -22.287 1.00 82.50 90 VAL A N 1
ATOM 689 C CA . VAL A 1 90 ? 21.920 11.404 -22.789 1.00 82.50 90 VAL A CA 1
ATOM 690 C C . VAL A 1 90 ? 20.922 12.315 -23.521 1.00 82.50 90 VAL A C 1
ATOM 692 O O . VAL A 1 90 ? 20.995 13.537 -23.410 1.00 82.50 90 VAL A O 1
ATOM 695 N N . ARG A 1 91 ? 19.949 11.736 -24.240 1.00 77.94 91 ARG A N 1
ATOM 696 C CA . ARG A 1 91 ? 18.797 12.468 -24.793 1.00 77.94 91 ARG A CA 1
ATOM 697 C C . ARG A 1 91 ? 17.486 11.980 -24.157 1.00 77.94 91 ARG A C 1
ATOM 699 O O . ARG A 1 91 ? 17.110 10.830 -24.398 1.00 77.94 91 ARG A O 1
ATOM 706 N N . PRO A 1 92 ? 16.717 12.848 -23.463 1.00 79.06 92 PRO A N 1
ATOM 707 C CA . PRO A 1 92 ? 15.441 12.480 -22.834 1.00 79.06 92 PRO A CA 1
ATOM 708 C C . PRO A 1 92 ? 14.401 11.852 -23.770 1.00 79.06 92 PRO A C 1
ATOM 710 O O . PRO A 1 92 ? 13.522 11.138 -23.299 1.00 79.06 92 PRO A O 1
ATOM 713 N N . ARG A 1 93 ? 14.507 12.050 -25.094 1.00 77.06 93 ARG A N 1
ATOM 714 C CA . ARG A 1 93 ? 13.596 11.445 -26.081 1.00 77.06 93 ARG A CA 1
ATOM 715 C C . ARG A 1 93 ? 13.492 9.922 -25.960 1.00 77.06 93 ARG A C 1
ATOM 717 O O . ARG A 1 93 ? 12.400 9.395 -26.109 1.00 77.06 93 ARG A O 1
ATOM 724 N N . TYR A 1 94 ? 14.588 9.228 -25.642 1.00 79.75 94 TYR A N 1
ATOM 725 C CA . TYR A 1 94 ? 14.578 7.767 -25.512 1.00 79.75 94 TYR A CA 1
ATOM 726 C C . TYR A 1 94 ? 13.875 7.318 -24.225 1.00 79.75 94 TYR A C 1
ATOM 728 O O . TYR A 1 94 ? 13.092 6.371 -24.255 1.00 79.75 94 TYR A O 1
ATOM 736 N N . TYR A 1 95 ? 14.055 8.065 -23.129 1.00 82.62 95 TYR A N 1
ATOM 737 C CA . TYR A 1 95 ? 13.283 7.881 -21.899 1.00 82.62 95 TYR A CA 1
ATOM 738 C C . TYR A 1 95 ? 11.789 8.147 -22.128 1.00 82.62 95 TYR A C 1
ATOM 740 O O . TYR A 1 95 ? 10.965 7.321 -21.759 1.00 82.62 95 TYR A O 1
ATOM 748 N N . HIS A 1 96 ? 11.422 9.252 -22.788 1.00 80.31 96 HIS A N 1
ATOM 749 C CA . HIS A 1 96 ? 10.021 9.567 -23.093 1.00 80.31 96 HIS A CA 1
ATOM 750 C C . HIS A 1 96 ? 9.380 8.535 -24.030 1.00 80.31 96 HIS A C 1
ATOM 752 O O . HIS A 1 96 ? 8.234 8.153 -23.817 1.00 80.31 96 HIS A O 1
ATOM 758 N N . HIS A 1 97 ? 10.117 8.042 -25.026 1.00 80.75 97 HIS A N 1
ATOM 759 C CA . HIS A 1 97 ? 9.655 6.997 -25.935 1.00 80.75 97 HIS A CA 1
ATOM 760 C C . HIS A 1 97 ? 9.459 5.650 -25.210 1.00 80.75 97 HIS A C 1
ATOM 762 O O . HIS A 1 97 ? 8.459 4.973 -25.444 1.00 80.75 97 HIS A O 1
ATOM 768 N N . PHE A 1 98 ? 10.331 5.296 -24.260 1.00 84.75 98 PHE A N 1
ATOM 769 C CA . PHE A 1 98 ? 10.114 4.161 -23.355 1.00 84.75 98 PHE A CA 1
ATOM 770 C C . PHE A 1 98 ? 8.913 4.379 -22.418 1.00 84.75 98 PHE A C 1
ATOM 772 O O . PHE A 1 98 ? 8.046 3.517 -22.334 1.00 84.75 98 PHE A O 1
ATOM 779 N N . VAL A 1 99 ? 8.790 5.540 -21.770 1.00 84.19 99 VAL A N 1
ATOM 780 C CA . VAL A 1 99 ? 7.635 5.867 -20.911 1.00 84.19 99 VAL A CA 1
ATOM 781 C C . VAL A 1 99 ? 6.322 5.872 -21.707 1.00 84.19 99 VAL A C 1
ATOM 783 O O . VAL A 1 99 ? 5.277 5.527 -21.163 1.00 84.19 99 VAL A O 1
ATOM 786 N N . TRP A 1 100 ? 6.351 6.192 -23.003 1.00 84.25 100 TRP A N 1
ATOM 787 C CA . TRP A 1 100 ? 5.190 6.064 -23.882 1.00 84.25 100 TRP A CA 1
ATOM 788 C C . TRP A 1 100 ? 4.854 4.603 -24.206 1.00 84.25 100 TRP A C 1
ATOM 790 O O . TRP A 1 100 ? 3.688 4.238 -24.077 1.00 84.25 100 TRP A O 1
ATOM 800 N N . LEU A 1 101 ? 5.846 3.749 -24.505 1.00 84.69 101 LEU A N 1
ATOM 801 C CA . LEU A 1 101 ? 5.631 2.294 -24.599 1.00 84.69 101 LEU A CA 1
ATOM 802 C C . LEU A 1 101 ? 4.955 1.779 -23.326 1.00 84.69 101 LEU A C 1
ATOM 804 O O . LEU A 1 101 ? 3.965 1.059 -23.387 1.00 84.69 101 LEU A O 1
ATOM 808 N N . VAL A 1 102 ? 5.464 2.207 -22.170 1.00 84.19 102 VAL A N 1
ATOM 809 C CA . VAL A 1 102 ? 4.930 1.853 -20.858 1.00 84.19 102 VAL A CA 1
ATOM 810 C C . VAL A 1 102 ? 3.490 2.326 -20.690 1.00 84.19 102 VAL A C 1
ATOM 812 O O . VAL A 1 102 ? 2.669 1.522 -20.271 1.00 84.19 102 VAL A O 1
ATOM 815 N N . LYS A 1 103 ? 3.144 3.570 -21.053 1.00 82.56 103 LYS A N 1
ATOM 816 C CA . LYS A 1 103 ? 1.752 4.070 -21.030 1.00 82.56 103 LYS A CA 1
ATOM 817 C C . LYS A 1 103 ? 0.817 3.232 -21.903 1.00 82.56 103 LYS A C 1
ATOM 819 O O . LYS A 1 103 ? -0.260 2.869 -21.446 1.00 82.56 103 LYS A O 1
ATOM 824 N N . LEU A 1 104 ? 1.244 2.877 -23.113 1.00 82.12 104 LEU A N 1
ATOM 825 C CA . LEU A 1 104 ? 0.458 2.041 -24.023 1.00 82.12 104 LEU A CA 1
ATOM 826 C C . LEU A 1 104 ? 0.301 0.612 -23.491 1.00 82.12 104 LEU A C 1
ATOM 828 O O . LEU A 1 104 ? -0.784 0.050 -23.584 1.00 82.12 104 LEU A O 1
ATOM 832 N N . ILE A 1 105 ? 1.338 0.054 -22.853 1.00 82.31 105 ILE A N 1
ATOM 833 C CA . ILE A 1 105 ? 1.227 -1.193 -22.085 1.00 82.31 105 ILE A CA 1
ATOM 834 C C . ILE A 1 105 ? 0.192 -1.033 -20.964 1.00 82.31 105 ILE A C 1
ATOM 836 O O . ILE A 1 105 ? -0.654 -1.909 -20.836 1.00 82.31 105 ILE A O 1
ATOM 840 N N . LYS A 1 106 ? 0.208 0.073 -20.195 1.00 74.38 106 LYS A N 1
ATOM 841 C CA . LYS A 1 106 ? -0.761 0.312 -19.103 1.00 74.38 106 LYS A CA 1
ATOM 842 C C . LYS A 1 106 ? -2.205 0.313 -19.610 1.00 74.38 106 LYS A C 1
ATOM 844 O O . LYS A 1 106 ? -3.049 -0.283 -18.961 1.00 74.38 106 LYS A O 1
ATOM 849 N N . LEU A 1 107 ? -2.468 0.914 -20.774 1.00 80.62 107 LEU A N 1
ATOM 850 C CA . LEU A 1 107 ? -3.784 0.852 -21.426 1.00 80.62 107 LEU A CA 1
ATOM 851 C C . LEU A 1 107 ? -4.133 -0.577 -21.882 1.00 80.62 107 LEU A C 1
ATOM 853 O O . LEU A 1 107 ? -5.257 -1.022 -21.690 1.00 80.62 107 LEU A O 1
ATOM 857 N N . CYS A 1 108 ? -3.170 -1.312 -22.449 1.00 76.88 108 CYS A N 1
ATOM 858 C CA . CYS A 1 108 ? -3.375 -2.679 -22.947 1.00 76.88 108 CYS A CA 1
ATOM 859 C C . CYS A 1 108 ? -3.627 -3.733 -21.853 1.00 76.88 108 CYS A C 1
ATOM 861 O O . CYS A 1 108 ? -4.108 -4.815 -22.177 1.00 76.88 108 CYS A O 1
ATOM 863 N N . ILE A 1 109 ? -3.260 -3.453 -20.595 1.00 68.94 109 ILE A N 1
ATOM 864 C CA . ILE A 1 109 ? -3.490 -4.345 -19.442 1.00 68.94 109 ILE A CA 1
ATOM 865 C C . ILE A 1 109 ? -4.348 -3.695 -18.346 1.00 68.94 109 ILE A C 1
ATOM 867 O O . ILE A 1 109 ? -4.304 -4.120 -17.194 1.00 68.94 109 ILE A O 1
ATOM 871 N N . GLY A 1 110 ? -5.113 -2.658 -18.699 1.00 65.25 110 GLY A N 1
ATOM 872 C CA . GLY A 1 110 ? -6.156 -2.117 -17.833 1.00 65.25 110 GLY A CA 1
ATOM 873 C C . GLY A 1 110 ? -7.433 -2.957 -17.912 1.00 65.25 110 GLY A C 1
ATOM 874 O O . GLY A 1 110 ? -7.751 -3.472 -18.980 1.00 65.25 110 GLY A O 1
ATOM 875 N N . LEU A 1 111 ? -8.166 -3.077 -16.800 1.00 50.22 111 LEU A N 1
ATOM 876 C CA . LEU A 1 111 ? -9.429 -3.837 -16.747 1.00 50.22 111 LEU A CA 1
ATOM 877 C C . LEU A 1 111 ? -10.515 -3.179 -17.625 1.00 50.22 111 LEU A C 1
ATOM 879 O O . LEU A 1 111 ? -11.034 -3.778 -18.564 1.00 50.22 111 LEU A O 1
ATOM 883 N N . ASP A 1 112 ? -10.810 -1.900 -17.376 1.00 63.69 112 ASP A N 1
ATOM 884 C CA . ASP A 1 112 ? -11.841 -1.141 -18.096 1.00 63.69 112 ASP A CA 1
ATOM 885 C C . ASP A 1 112 ? -11.320 -0.527 -19.412 1.00 63.69 112 ASP A C 1
ATOM 887 O O . ASP A 1 112 ? -11.109 0.685 -19.517 1.00 63.69 112 ASP A O 1
ATOM 891 N N . VAL A 1 113 ? -11.142 -1.343 -20.457 1.00 68.75 113 VAL A N 1
ATOM 892 C CA . VAL A 1 113 ? -10.795 -0.841 -21.802 1.00 68.75 113 VAL A CA 1
ATOM 893 C C . VAL A 1 113 ? -12.049 -0.337 -22.534 1.00 68.75 113 VAL A C 1
ATOM 895 O O . VAL A 1 113 ? -12.764 -1.088 -23.205 1.00 68.75 113 VAL A O 1
ATOM 898 N N . ARG A 1 114 ? -12.330 0.969 -22.455 1.00 75.12 114 ARG A N 1
ATOM 899 C CA . ARG A 1 114 ? -13.446 1.600 -23.186 1.00 75.12 114 ARG A CA 1
ATOM 900 C C . ARG A 1 114 ? -13.132 1.604 -24.687 1.00 75.12 114 ARG A C 1
ATOM 902 O O . ARG A 1 114 ? -11.977 1.569 -25.096 1.00 75.12 114 ARG A O 1
ATOM 909 N N . ARG A 1 115 ? -14.144 1.750 -25.554 1.00 71.38 115 ARG A N 1
ATOM 910 C CA . ARG A 1 115 ? -13.924 1.802 -27.023 1.00 71.38 115 ARG A CA 1
ATOM 911 C C . ARG A 1 115 ? -12.938 2.894 -27.463 1.00 71.38 115 ARG A C 1
ATOM 913 O O . ARG A 1 115 ? -12.173 2.665 -28.390 1.00 71.38 115 ARG A O 1
ATOM 920 N N . VAL A 1 116 ? -12.935 4.040 -26.779 1.00 71.75 116 VAL A N 1
ATOM 921 C CA . VAL A 1 116 ? -11.959 5.121 -27.011 1.00 71.75 116 VAL A CA 1
ATOM 922 C C . VAL A 1 116 ? -10.540 4.658 -26.675 1.00 71.75 116 VAL A C 1
ATOM 924 O O . VAL A 1 116 ? -9.622 4.929 -27.440 1.00 71.75 116 VAL A O 1
ATOM 927 N N . ASP A 1 117 ? -10.373 3.886 -25.599 1.00 76.94 117 ASP A N 1
ATOM 928 C CA . ASP A 1 117 ? -9.080 3.327 -25.200 1.00 76.94 117 ASP A CA 1
ATOM 929 C C . ASP A 1 117 ? -8.634 2.224 -26.168 1.00 76.94 117 ASP A C 1
ATOM 931 O O . ASP A 1 117 ? -7.454 2.140 -26.469 1.00 76.94 117 ASP A O 1
ATOM 935 N N . VAL A 1 118 ? -9.549 1.428 -26.742 1.00 79.94 118 VAL A N 1
ATOM 936 C CA . VAL A 1 118 ? -9.213 0.477 -27.826 1.00 79.94 118 VAL A CA 1
ATOM 937 C C . VAL A 1 118 ? -8.635 1.210 -29.041 1.00 79.94 118 VAL A C 1
ATOM 939 O O . VAL A 1 118 ? -7.670 0.739 -29.648 1.00 79.94 118 VAL A O 1
ATOM 942 N N . ASP A 1 119 ? -9.200 2.362 -29.402 1.00 79.12 119 ASP A N 1
ATOM 943 C CA . ASP A 1 119 ? -8.693 3.165 -30.512 1.00 79.12 119 ASP A CA 1
ATOM 944 C C . ASP A 1 119 ? -7.398 3.912 -30.140 1.00 79.12 119 ASP A C 1
ATOM 946 O O . ASP A 1 119 ? -6.499 3.974 -30.978 1.00 79.12 119 ASP A O 1
ATOM 950 N N . GLU A 1 120 ? -7.224 4.370 -28.892 1.00 84.38 120 GLU A N 1
ATOM 951 C CA . GLU A 1 120 ? -5.946 4.905 -28.386 1.00 84.38 120 GLU A CA 1
ATOM 952 C C . GLU A 1 120 ? -4.855 3.823 -28.308 1.00 84.38 120 GLU A C 1
ATOM 954 O O . GLU A 1 120 ? -3.717 4.081 -28.682 1.00 84.38 120 GLU A O 1
ATOM 959 N N . ILE A 1 121 ? -5.179 2.588 -27.923 1.00 83.12 121 ILE A N 1
ATOM 960 C CA . ILE A 1 121 ? -4.269 1.432 -27.944 1.00 83.12 121 ILE A CA 1
ATOM 961 C C . ILE A 1 121 ? -3.854 1.131 -29.386 1.00 83.12 121 ILE A C 1
ATOM 963 O O . ILE A 1 121 ? -2.665 1.013 -29.674 1.00 83.12 121 ILE A O 1
ATOM 967 N N . ARG A 1 122 ? -4.806 1.042 -30.323 1.00 81.06 122 ARG A N 1
ATOM 968 C CA . ARG A 1 122 ? -4.517 0.744 -31.737 1.00 81.06 122 ARG A CA 1
ATOM 969 C C . ARG A 1 122 ? -3.698 1.843 -32.401 1.00 81.06 122 ARG A C 1
ATOM 971 O O . ARG A 1 122 ? -2.654 1.553 -32.981 1.00 81.06 122 ARG A O 1
ATOM 978 N N . GLN A 1 123 ? -4.152 3.092 -32.319 1.00 84.31 123 GLN A N 1
ATOM 979 C CA . GLN A 1 123 ? -3.462 4.241 -32.907 1.00 84.31 123 GLN A CA 1
ATOM 980 C C . GLN A 1 123 ? -2.155 4.535 -32.173 1.00 84.31 123 GLN A C 1
ATOM 982 O O . GLN A 1 123 ? -1.160 4.859 -32.810 1.00 84.31 123 GLN A O 1
ATOM 987 N N . GLY A 1 124 ? -2.128 4.368 -30.854 1.00 83.88 124 GLY A N 1
ATOM 988 C CA . GLY A 1 124 ? -0.974 4.599 -29.999 1.00 83.88 124 GLY A CA 1
ATOM 989 C C . GLY A 1 124 ? 0.119 3.561 -30.192 1.00 83.88 124 GLY A C 1
ATOM 990 O O . GLY A 1 124 ? 1.259 3.955 -30.397 1.00 83.88 124 GLY A O 1
ATOM 991 N N . PHE A 1 125 ? -0.185 2.258 -30.239 1.00 83.38 125 PHE A N 1
ATOM 992 C CA . PHE A 1 125 ? 0.817 1.257 -30.625 1.00 83.38 125 PHE A CA 1
ATOM 993 C C . PHE A 1 125 ? 1.199 1.368 -32.096 1.00 83.38 125 PHE A C 1
ATOM 995 O O . PHE A 1 125 ? 2.379 1.230 -32.395 1.00 83.38 125 PHE A O 1
ATOM 1002 N N . ALA A 1 126 ? 0.276 1.674 -33.014 1.00 77.00 126 ALA A N 1
ATOM 1003 C CA . ALA A 1 126 ? 0.650 1.936 -34.402 1.00 77.00 126 ALA A CA 1
ATOM 1004 C C . ALA A 1 126 ? 1.628 3.117 -34.493 1.00 77.00 126 ALA A C 1
ATOM 1006 O O . ALA A 1 126 ? 2.686 2.982 -35.100 1.00 77.00 126 ALA A O 1
ATOM 1007 N N . GLN A 1 127 ? 1.330 4.242 -33.840 1.00 79.56 127 GLN A N 1
ATOM 1008 C CA . GLN A 1 127 ? 2.168 5.435 -33.854 1.00 79.56 127 GLN A CA 1
ATOM 1009 C C . GLN A 1 127 ? 3.470 5.233 -33.076 1.00 79.56 127 GLN A C 1
ATOM 1011 O O . GLN A 1 127 ? 4.514 5.640 -33.569 1.00 79.56 127 GLN A O 1
ATOM 1016 N N . TRP A 1 128 ? 3.457 4.563 -31.921 1.00 85.81 128 TRP A N 1
ATOM 1017 C CA . TRP A 1 128 ? 4.670 4.213 -31.181 1.00 85.81 128 TRP A CA 1
ATOM 1018 C C . TRP A 1 128 ? 5.552 3.276 -31.996 1.00 85.81 128 TRP A C 1
ATOM 1020 O O . TRP A 1 128 ? 6.748 3.514 -32.095 1.00 85.81 128 TRP A O 1
ATOM 1030 N N . VAL A 1 129 ? 4.977 2.267 -32.659 1.00 75.62 129 VAL A N 1
ATOM 1031 C CA . VAL A 1 129 ? 5.713 1.388 -33.573 1.00 75.62 129 VAL A CA 1
ATOM 1032 C C . VAL A 1 129 ? 6.195 2.156 -34.806 1.00 75.62 129 VAL A C 1
ATOM 1034 O O . VAL A 1 129 ? 7.286 1.859 -35.272 1.00 75.62 129 VAL A O 1
ATOM 1037 N N . GLN A 1 130 ? 5.480 3.165 -35.320 1.00 68.44 130 GLN A N 1
ATOM 1038 C CA . GLN A 1 130 ? 6.003 4.044 -36.379 1.00 68.44 130 GLN A CA 1
ATOM 1039 C C . GLN A 1 130 ? 7.091 4.998 -35.877 1.00 68.44 130 GLN A C 1
ATOM 1041 O O . GLN A 1 130 ? 7.999 5.298 -36.639 1.00 68.44 130 GLN A O 1
ATOM 1046 N N . ASP A 1 131 ? 7.051 5.447 -34.624 1.00 71.94 131 ASP A N 1
ATOM 1047 C CA . ASP A 1 131 ? 8.056 6.332 -34.029 1.00 71.94 131 ASP A CA 1
ATOM 1048 C C . ASP A 1 131 ? 9.327 5.546 -33.663 1.00 71.94 131 ASP A C 1
ATOM 1050 O O . ASP A 1 131 ? 10.437 5.952 -33.997 1.00 71.94 131 ASP A O 1
ATOM 1054 N N . TYR A 1 132 ? 9.160 4.334 -33.131 1.00 67.50 132 TYR A N 1
ATOM 1055 C CA . TYR A 1 132 ? 10.195 3.321 -32.933 1.00 67.50 132 TYR A CA 1
ATOM 1056 C C . TYR A 1 132 ? 10.808 2.915 -34.276 1.00 67.50 132 TYR A C 1
ATOM 1058 O O . TYR A 1 132 ? 12.019 3.001 -34.455 1.00 67.50 132 TYR A O 1
ATOM 1066 N N . LYS A 1 133 ? 9.981 2.586 -35.281 1.00 59.69 133 LYS A N 1
ATOM 1067 C CA . LYS A 1 133 ? 10.426 2.333 -36.663 1.00 59.69 133 LYS A CA 1
ATOM 1068 C C . LYS A 1 133 ? 10.898 3.600 -37.377 1.00 59.69 133 LYS A C 1
ATOM 1070 O O . LYS A 1 133 ? 11.541 3.456 -38.403 1.00 59.69 133 LYS A O 1
ATOM 1075 N N . SER A 1 134 ? 10.670 4.812 -36.872 1.00 56.62 134 SER A N 1
ATOM 1076 C CA . SER A 1 134 ? 11.267 6.050 -37.395 1.00 56.62 134 SER A CA 1
ATOM 1077 C C . SER A 1 134 ? 12.682 6.201 -36.845 1.00 56.62 134 SER A C 1
ATOM 1079 O O . SER A 1 134 ? 13.640 6.253 -37.616 1.00 56.62 134 SER A O 1
ATOM 1081 N N . GLN A 1 135 ? 12.833 6.106 -35.521 1.00 62.38 135 GLN A N 1
ATOM 1082 C CA . GLN A 1 135 ? 14.120 6.053 -34.825 1.00 62.38 135 GLN A CA 1
ATOM 1083 C C . GLN A 1 135 ? 15.003 4.899 -35.353 1.00 62.38 135 GLN A C 1
ATOM 1085 O O . GLN A 1 135 ? 16.197 5.099 -35.562 1.00 62.38 135 GLN A O 1
ATOM 1090 N N . ILE A 1 136 ? 14.414 3.738 -35.674 1.00 45.03 136 ILE A N 1
ATOM 1091 C CA . ILE A 1 136 ? 15.097 2.564 -36.247 1.00 45.03 136 ILE A CA 1
ATOM 1092 C C . ILE A 1 136 ? 15.197 2.590 -37.783 1.00 45.03 136 ILE A C 1
ATOM 1094 O O . ILE A 1 136 ? 16.158 2.046 -38.313 1.00 45.03 136 ILE A O 1
ATOM 1098 N N . LYS A 1 137 ? 14.339 3.281 -38.549 1.00 38.62 137 LYS A N 1
ATOM 1099 C CA . LYS A 1 137 ? 14.640 3.586 -39.972 1.00 38.62 137 LYS A CA 1
ATOM 1100 C C . LYS A 1 137 ? 15.829 4.542 -40.089 1.00 38.62 137 LYS A C 1
ATOM 1102 O O . LYS A 1 137 ? 16.605 4.429 -41.028 1.00 38.62 137 LYS A O 1
ATOM 1107 N N . HIS A 1 138 ? 16.017 5.420 -39.104 1.00 46.28 138 HIS A N 1
ATOM 1108 C CA . HIS A 1 138 ? 17.224 6.237 -38.944 1.00 46.28 138 HIS A CA 1
ATOM 1109 C C . HIS A 1 138 ? 18.451 5.432 -38.452 1.00 46.28 138 HIS A C 1
ATOM 1111 O O . HIS A 1 138 ? 19.557 5.968 -38.430 1.00 46.28 138 HIS A O 1
ATOM 1117 N N . LEU A 1 139 ? 18.266 4.165 -38.046 1.00 41.66 139 LEU A N 1
ATOM 1118 C CA . LEU A 1 139 ? 19.279 3.281 -37.447 1.00 41.66 139 LEU A CA 1
ATOM 1119 C C . LEU A 1 139 ? 19.174 1.804 -37.937 1.00 41.66 139 LEU A C 1
ATOM 1121 O O . LEU A 1 139 ? 19.466 0.885 -37.180 1.00 41.66 139 LEU A O 1
ATOM 1125 N N . TYR A 1 140 ? 18.821 1.574 -39.211 1.00 42.19 140 TYR A N 1
ATOM 1126 C CA . TYR A 1 140 ? 18.909 0.279 -39.935 1.00 42.19 140 TYR A CA 1
ATOM 1127 C C . TYR A 1 140 ? 17.926 -0.890 -39.605 1.00 42.19 140 TYR A C 1
ATOM 1129 O O . TYR A 1 140 ? 18.317 -2.048 -39.630 1.00 42.19 140 TYR A O 1
ATOM 1137 N N . GLY A 1 141 ? 16.632 -0.618 -39.403 1.00 46.97 141 GLY A N 1
ATOM 1138 C CA . GLY A 1 141 ? 15.486 -1.441 -39.880 1.00 46.97 141 GLY A CA 1
ATOM 1139 C C . GLY A 1 141 ? 15.370 -2.985 -39.686 1.00 46.97 141 GLY A C 1
ATOM 1140 O O . GLY A 1 141 ? 15.703 -3.717 -40.612 1.00 46.97 141 GLY A O 1
ATOM 1141 N N . LEU A 1 142 ? 14.588 -3.397 -38.658 1.00 37.84 142 LEU A N 1
ATOM 1142 C CA . LEU A 1 142 ? 13.654 -4.575 -38.577 1.00 37.84 142 LEU A CA 1
ATOM 1143 C C . LEU A 1 142 ? 14.212 -6.018 -38.312 1.00 37.84 142 LEU A C 1
ATOM 1145 O O . LEU A 1 142 ? 15.294 -6.329 -38.792 1.00 37.84 142 LEU A O 1
ATOM 1149 N N . ALA A 1 143 ? 13.508 -6.973 -37.638 1.00 36.69 143 ALA A N 1
ATOM 1150 C CA . ALA A 1 143 ? 12.285 -6.941 -36.769 1.00 36.69 143 ALA A CA 1
ATOM 1151 C C . ALA A 1 143 ? 11.844 -8.302 -36.099 1.00 36.69 143 ALA A C 1
ATOM 1153 O O . ALA A 1 143 ? 12.267 -9.346 -36.583 1.00 36.69 143 ALA A O 1
ATOM 1154 N N . GLU A 1 144 ? 10.949 -8.199 -35.069 1.00 32.62 144 GLU A N 1
ATOM 1155 C CA . GLU A 1 144 ? 9.869 -9.077 -34.455 1.00 32.62 144 GLU A CA 1
ATOM 1156 C C . GLU A 1 144 ? 9.908 -10.654 -34.520 1.00 32.62 144 GLU A C 1
ATOM 1158 O O . GLU A 1 144 ? 10.334 -11.178 -35.538 1.00 32.62 144 GLU A O 1
ATOM 1163 N N . GLU A 1 145 ? 9.385 -11.545 -33.622 1.00 38.03 145 GLU A N 1
ATOM 1164 C CA . GLU A 1 145 ? 8.790 -11.635 -32.230 1.00 38.03 145 GLU A CA 1
ATOM 1165 C C . GLU A 1 145 ? 8.913 -13.142 -31.687 1.00 38.03 145 GLU A C 1
ATOM 1167 O O . GLU A 1 145 ? 9.728 -13.840 -32.279 1.00 38.03 145 GLU A O 1
ATOM 1172 N N . LEU A 1 146 ? 8.304 -13.807 -30.643 1.00 30.72 146 LEU A N 1
ATOM 1173 C CA . LEU A 1 146 ? 6.950 -13.820 -29.978 1.00 30.72 146 LEU A CA 1
ATOM 1174 C C . LEU A 1 146 ? 6.804 -14.733 -28.658 1.00 30.72 146 LEU A C 1
ATOM 1176 O O . LEU A 1 146 ? 6.995 -15.936 -28.762 1.00 30.72 146 LEU A O 1
ATOM 1180 N N . ASP A 1 147 ? 6.361 -14.183 -27.492 1.00 28.33 147 ASP A N 1
ATOM 1181 C CA . ASP A 1 147 ? 5.425 -14.672 -26.380 1.00 28.33 147 ASP A CA 1
ATOM 1182 C C . ASP A 1 147 ? 5.590 -15.865 -25.336 1.00 28.33 147 ASP A C 1
ATOM 1184 O O . ASP A 1 147 ? 6.062 -16.943 -25.683 1.00 28.33 147 ASP A O 1
ATOM 1188 N N . LEU A 1 148 ? 5.024 -15.706 -24.089 1.00 25.59 148 LEU A N 1
ATOM 1189 C CA . LEU A 1 148 ? 4.562 -16.752 -23.094 1.00 25.59 148 LEU A CA 1
ATOM 1190 C C . LEU A 1 148 ? 3.710 -16.243 -21.846 1.00 25.59 148 LEU A C 1
ATOM 1192 O O . LEU A 1 148 ? 3.645 -15.044 -21.593 1.00 25.59 148 LEU A O 1
ATOM 1196 N N . LYS A 1 149 ? 3.054 -17.134 -21.035 1.00 26.59 149 LYS A N 1
ATOM 1197 C CA . LYS A 1 149 ? 1.927 -16.865 -20.042 1.00 26.59 149 LYS A CA 1
ATOM 1198 C C . LYS A 1 149 ? 2.158 -17.169 -18.510 1.00 26.59 149 LYS A C 1
ATOM 1200 O O . LYS A 1 149 ? 3.134 -17.831 -18.172 1.00 26.59 149 LYS A O 1
ATOM 1205 N N . MET A 1 150 ? 1.228 -16.782 -17.587 1.00 32.09 150 MET A N 1
ATOM 1206 C CA . MET A 1 150 ? 1.267 -17.012 -16.092 1.00 32.09 150 MET A CA 1
ATOM 1207 C C . MET A 1 150 ? -0.118 -17.252 -15.364 1.00 32.09 150 MET A C 1
ATOM 1209 O O . MET A 1 150 ? -1.077 -17.600 -16.046 1.00 32.09 150 MET A O 1
ATOM 1213 N N . ARG A 1 151 ? -0.217 -17.183 -14.002 1.00 31.67 151 ARG A N 1
ATOM 1214 C CA . ARG A 1 151 ? -1.228 -17.849 -13.095 1.00 31.67 151 ARG A CA 1
ATOM 1215 C C . ARG A 1 151 ? -1.955 -16.958 -12.027 1.00 31.67 151 ARG A C 1
ATOM 1217 O O . ARG A 1 151 ? -1.548 -15.826 -11.813 1.00 31.67 151 ARG A O 1
ATOM 1224 N N . GLN A 1 152 ? -2.943 -17.523 -11.293 1.00 39.81 152 GLN A N 1
ATOM 1225 C CA . GLN A 1 152 ? -3.713 -16.948 -10.143 1.00 39.81 152 GLN A CA 1
ATOM 1226 C C . GLN A 1 152 ? -3.440 -17.620 -8.754 1.00 39.81 152 GLN A C 1
ATOM 1228 O O . GLN A 1 152 ? -2.831 -18.691 -8.691 1.00 39.81 152 GLN A O 1
ATOM 1233 N N . GLU A 1 153 ? -3.945 -17.030 -7.645 1.00 54.06 153 GLU A N 1
ATOM 1234 C CA . GLU A 1 153 ? -3.861 -17.521 -6.240 1.00 54.06 153 GLU A CA 1
ATOM 1235 C C . GLU A 1 153 ? -5.235 -17.650 -5.507 1.00 54.06 153 GLU A C 1
ATOM 1237 O O . GLU A 1 153 ? -6.277 -17.258 -6.024 1.00 54.06 153 GLU A O 1
ATOM 1242 N N . ASN A 1 154 ? -5.251 -18.218 -4.284 1.00 63.19 154 ASN A N 1
ATOM 1243 C CA . ASN A 1 154 ? -6.459 -18.600 -3.518 1.00 63.19 154 ASN A CA 1
ATOM 1244 C C . ASN A 1 154 ? -6.805 -17.668 -2.327 1.00 63.19 154 ASN A C 1
ATOM 1246 O O . ASN A 1 154 ? -5.936 -17.021 -1.743 1.00 63.19 154 ASN A O 1
ATOM 1250 N N . ILE A 1 155 ? -8.071 -17.685 -1.877 1.00 77.56 155 ILE A N 1
ATOM 1251 C CA . ILE A 1 155 ? -8.524 -17.013 -0.636 1.00 77.56 155 ILE A CA 1
ATOM 1252 C C . ILE A 1 155 ? -7.868 -17.647 0.607 1.00 77.56 155 ILE A C 1
ATOM 1254 O O . ILE A 1 155 ? -7.924 -18.863 0.803 1.00 77.56 155 ILE A O 1
ATOM 1258 N N . ALA A 1 156 ? -7.325 -16.823 1.506 1.00 78.12 156 ALA A N 1
ATOM 1259 C CA . ALA A 1 156 ? -6.755 -17.272 2.773 1.00 78.12 156 ALA A CA 1
ATOM 1260 C C . ALA A 1 156 ? -7.827 -17.679 3.804 1.00 78.12 156 ALA A C 1
ATOM 1262 O O . ALA A 1 156 ? -8.894 -17.075 3.926 1.00 78.12 156 ALA A O 1
ATOM 1263 N N . THR A 1 157 ? -7.515 -18.685 4.625 1.00 83.12 157 THR A N 1
ATOM 1264 C CA . THR A 1 157 ? -8.372 -19.097 5.749 1.00 83.12 157 THR A CA 1
ATOM 1265 C C . THR A 1 157 ? -8.137 -18.193 6.966 1.00 83.12 157 THR A C 1
ATOM 1267 O O . THR A 1 157 ? -7.030 -18.146 7.505 1.00 83.12 157 THR A O 1
ATOM 1270 N N . GLY A 1 158 ? -9.179 -17.501 7.434 1.00 88.50 158 GLY A N 1
ATOM 1271 C CA . GLY A 1 158 ? -9.098 -16.568 8.563 1.00 88.50 158 GLY A CA 1
ATOM 1272 C C . GLY A 1 158 ? -10.464 -16.156 9.120 1.00 88.50 158 GLY A C 1
ATOM 1273 O O . GLY A 1 158 ? -11.495 -16.708 8.741 1.00 88.50 158 GLY A O 1
ATOM 1274 N N . THR A 1 159 ? -10.465 -15.200 10.051 1.00 91.62 159 THR A N 1
ATOM 1275 C CA . THR A 1 159 ? -11.678 -14.672 10.705 1.00 91.62 159 THR A CA 1
ATOM 1276 C C . THR A 1 159 ? -12.287 -13.544 9.876 1.00 91.62 159 THR A C 1
ATOM 1278 O O . THR A 1 159 ? -11.555 -12.767 9.271 1.00 91.62 159 THR A O 1
ATOM 1281 N N . ARG A 1 160 ? -13.617 -13.427 9.864 1.00 91.94 160 ARG A N 1
ATOM 1282 C CA . ARG A 1 160 ? -14.356 -12.311 9.251 1.00 91.94 160 ARG A CA 1
ATOM 1283 C C . ARG A 1 160 ? -15.233 -11.646 10.311 1.00 91.94 160 ARG A C 1
ATOM 1285 O O . ARG A 1 160 ? -15.639 -12.316 11.259 1.00 91.94 160 ARG A O 1
ATOM 1292 N N . TYR A 1 161 ? -15.532 -10.364 10.131 1.00 91.94 161 TYR A N 1
ATOM 1293 C CA . TYR A 1 161 ? -16.389 -9.575 11.024 1.00 91.94 161 TYR A CA 1
ATOM 1294 C C . TYR A 1 161 ? -17.594 -9.040 10.240 1.00 91.94 161 TYR A C 1
ATOM 1296 O O . TYR A 1 161 ? -17.479 -8.765 9.048 1.00 91.94 161 TYR A O 1
ATOM 1304 N N . ASN A 1 162 ? -18.759 -8.901 10.881 1.00 87.56 162 ASN A N 1
ATOM 1305 C CA . ASN A 1 162 ? -20.024 -8.649 10.171 1.00 87.56 162 ASN A CA 1
ATOM 1306 C C . ASN A 1 162 ? -20.074 -7.307 9.422 1.00 87.56 162 ASN A C 1
ATOM 1308 O O . ASN A 1 162 ? -20.706 -7.237 8.366 1.00 87.56 162 ASN A O 1
ATOM 1312 N N . ALA A 1 163 ? -19.399 -6.277 9.938 1.00 89.88 163 ALA A N 1
ATOM 1313 C CA . ALA A 1 163 ? -19.246 -4.982 9.273 1.00 89.88 163 ALA A CA 1
ATOM 1314 C C . ALA A 1 163 ? -18.230 -5.016 8.109 1.00 89.88 163 ALA A C 1
ATOM 1316 O O . ALA A 1 163 ? -18.340 -4.228 7.177 1.00 89.88 163 ALA A O 1
ATOM 1317 N N . TYR A 1 164 ? -17.299 -5.977 8.116 1.00 91.38 164 TYR A N 1
ATOM 1318 C CA . TYR A 1 164 ? -16.141 -6.064 7.217 1.00 91.38 164 TYR A CA 1
ATOM 1319 C C . TYR A 1 164 ? -16.200 -7.338 6.367 1.00 91.38 164 TYR A C 1
ATOM 1321 O O . TYR A 1 164 ? -15.361 -8.238 6.468 1.00 91.38 164 TYR A O 1
ATOM 1329 N N . LYS A 1 165 ? -17.261 -7.455 5.564 1.00 88.50 165 LYS A N 1
ATOM 1330 C CA . LYS A 1 165 ? -17.574 -8.668 4.780 1.00 88.50 165 LYS A CA 1
ATOM 1331 C C . LYS A 1 165 ? -16.562 -8.942 3.666 1.00 88.50 165 LYS A C 1
ATOM 1333 O O . LYS A 1 165 ? -16.485 -10.074 3.192 1.00 88.50 165 LYS A O 1
ATOM 1338 N N . ASP A 1 166 ? -15.822 -7.914 3.270 1.00 89.81 166 ASP A N 1
ATOM 1339 C CA . ASP A 1 166 ? -14.747 -7.889 2.285 1.00 89.81 166 ASP A CA 1
ATOM 1340 C C . ASP A 1 166 ? -13.349 -8.101 2.897 1.00 89.81 166 ASP A C 1
ATOM 1342 O O . ASP A 1 166 ? -12.373 -8.110 2.157 1.00 89.81 166 ASP A O 1
ATOM 1346 N N . LEU A 1 167 ? -13.214 -8.303 4.215 1.00 92.19 167 LEU A N 1
ATOM 1347 C CA . LEU A 1 167 ? -11.914 -8.481 4.879 1.00 92.19 167 LEU A CA 1
ATOM 1348 C C . LEU A 1 167 ? -11.796 -9.858 5.556 1.00 92.19 167 LEU A C 1
ATOM 1350 O O . LEU A 1 167 ? -12.717 -10.338 6.222 1.00 92.19 167 LEU A O 1
ATOM 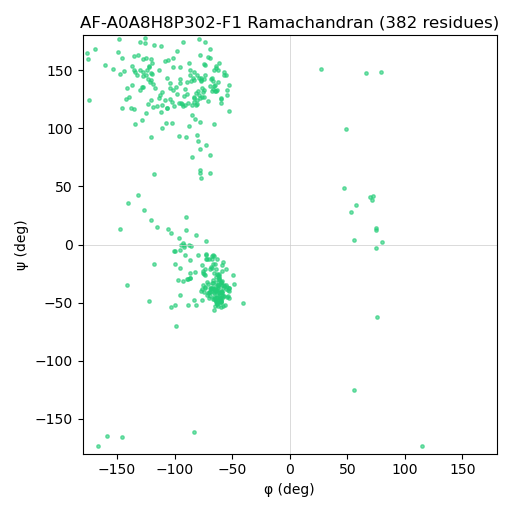1354 N N . VAL A 1 168 ? -10.625 -10.492 5.426 1.00 92.62 168 VAL A N 1
ATOM 1355 C CA . VAL A 1 168 ? -10.252 -11.722 6.148 1.00 92.62 168 VAL A CA 1
ATOM 1356 C C . VAL A 1 168 ? -9.037 -11.462 7.026 1.00 92.62 168 VAL A C 1
ATOM 1358 O O . VAL A 1 168 ? -7.944 -11.195 6.537 1.00 92.62 168 VAL A O 1
ATOM 1361 N N . PHE A 1 169 ? -9.193 -11.618 8.334 1.00 92.44 169 PHE A N 1
ATOM 1362 C CA . PHE A 1 169 ? -8.123 -11.441 9.306 1.00 92.44 169 PHE A CA 1
ATOM 1363 C C . PHE A 1 169 ? -7.409 -12.768 9.560 1.00 92.44 169 PHE A C 1
ATOM 1365 O O . PHE A 1 169 ? -8.014 -13.771 9.955 1.00 92.44 169 PHE A O 1
ATOM 1372 N N . VAL A 1 170 ? -6.108 -12.787 9.280 1.00 89.38 170 VAL A N 1
ATOM 1373 C CA . VAL A 1 170 ? -5.288 -14.002 9.195 1.00 89.38 170 VAL A CA 1
ATOM 1374 C C . VAL A 1 170 ? -4.251 -14.006 10.322 1.00 89.38 170 VAL A C 1
ATOM 1376 O O . VAL A 1 170 ? -3.807 -12.961 10.800 1.00 89.38 170 VAL A O 1
ATOM 1379 N N . LYS A 1 171 ? -3.864 -15.201 10.787 1.00 86.25 171 LYS A N 1
ATOM 1380 C CA . LYS A 1 171 ? -2.843 -15.361 11.836 1.00 86.25 171 LYS A CA 1
ATOM 1381 C C . LYS A 1 171 ? -1.523 -14.662 11.432 1.00 86.25 171 LYS A C 1
ATOM 1383 O O . LYS A 1 171 ? -1.154 -14.708 10.258 1.00 86.25 171 LYS A O 1
ATOM 1388 N N . PRO A 1 172 ? -0.764 -14.086 12.386 1.00 87.75 172 PRO A N 1
ATOM 1389 C CA . PRO A 1 172 ? -0.909 -14.209 13.842 1.00 87.75 172 PRO A CA 1
ATOM 1390 C C . PRO A 1 172 ? -2.044 -13.367 14.452 1.00 87.75 172 PRO A C 1
ATOM 1392 O O . PRO A 1 172 ? -2.238 -12.213 14.091 1.00 87.75 172 PRO A O 1
ATOM 1395 N N . ARG A 1 173 ? -2.737 -13.946 15.441 1.00 91.50 173 ARG A N 1
ATOM 1396 C CA . ARG A 1 173 ? -3.610 -13.249 16.401 1.00 91.50 173 ARG A CA 1
ATOM 1397 C C . ARG A 1 173 ? -2.871 -13.151 17.731 1.00 91.50 173 ARG A C 1
ATOM 1399 O O . ARG A 1 173 ? -2.243 -14.127 18.140 1.00 91.50 173 ARG A O 1
ATOM 1406 N N . ARG A 1 174 ? -2.962 -12.012 18.411 1.00 91.12 174 ARG A N 1
ATOM 1407 C CA . ARG A 1 174 ? -2.545 -11.837 19.810 1.00 91.12 174 ARG A CA 1
ATOM 1408 C C . ARG A 1 174 ? -3.625 -11.055 20.549 1.00 91.12 174 ARG A C 1
ATOM 1410 O O . ARG A 1 174 ? -4.278 -10.217 19.944 1.00 91.12 174 ARG A O 1
ATOM 1417 N N . GLU A 1 175 ? -3.775 -11.283 21.845 1.00 92.00 175 GLU A N 1
ATOM 1418 C CA . GLU A 1 175 ? -4.562 -10.409 22.719 1.00 92.00 175 GLU A CA 1
ATOM 1419 C C . GLU A 1 175 ? -3.601 -9.637 23.620 1.00 92.00 175 GLU A C 1
ATOM 1421 O O . GLU A 1 175 ? -2.728 -10.229 24.257 1.00 92.00 175 GLU A O 1
ATOM 1426 N N . ARG A 1 176 ? -3.689 -8.303 23.594 1.00 91.25 176 ARG A N 1
ATOM 1427 C CA . ARG A 1 176 ? -2.805 -7.413 24.360 1.00 91.25 176 ARG A CA 1
ATOM 1428 C C . ARG A 1 176 ? -3.490 -6.081 24.673 1.00 91.25 176 ARG A C 1
ATOM 1430 O O . ARG A 1 176 ? -4.312 -5.637 23.873 1.00 91.25 176 ARG A O 1
ATOM 1437 N N . PRO A 1 177 ? -3.143 -5.408 25.784 1.00 90.81 177 PRO A N 1
ATOM 1438 C CA . PRO A 1 177 ? -3.516 -4.015 25.981 1.00 90.81 177 PRO A CA 1
ATOM 1439 C C . PRO A 1 177 ? -2.993 -3.127 24.849 1.00 90.81 177 PRO A C 1
ATOM 1441 O O . PRO A 1 177 ? -1.900 -3.353 24.317 1.00 90.81 177 PRO A O 1
ATOM 1444 N N . ILE A 1 178 ? -3.761 -2.096 24.496 1.00 90.38 178 ILE A N 1
ATOM 1445 C CA . ILE A 1 178 ? -3.322 -1.074 23.539 1.00 90.38 178 ILE A CA 1
ATOM 1446 C C . ILE A 1 178 ? -2.158 -0.292 24.165 1.00 90.38 178 ILE A C 1
ATOM 1448 O O . ILE A 1 178 ? -2.209 0.102 25.329 1.00 90.38 178 ILE A O 1
ATOM 1452 N N . GLN A 1 179 ? -1.088 -0.072 23.398 1.00 87.31 179 GLN A N 1
ATOM 1453 C CA . GLN A 1 179 ? 0.091 0.649 23.885 1.00 87.31 179 GLN A CA 1
ATOM 1454 C C . GLN A 1 179 ? -0.257 2.109 24.201 1.00 87.31 179 GLN A C 1
ATOM 1456 O O . GLN A 1 179 ? -0.914 2.767 23.397 1.00 87.31 179 GLN A O 1
ATOM 1461 N N . GLY A 1 180 ? 0.234 2.636 25.329 1.00 84.50 180 GLY A N 1
ATOM 1462 C CA . GLY A 1 180 ? -0.094 3.975 25.851 1.00 84.50 180 GLY A CA 1
ATOM 1463 C C . GLY A 1 180 ? -0.201 5.109 24.810 1.00 84.50 180 GLY A C 1
ATOM 1464 O O . GLY A 1 180 ? -1.229 5.787 24.792 1.00 84.50 180 GLY A O 1
ATOM 1465 N N . PRO A 1 181 ? 0.785 5.297 23.906 1.00 86.06 181 PRO A N 1
ATOM 1466 C CA . PRO A 1 181 ? 0.736 6.338 22.871 1.00 86.06 181 PRO A CA 1
ATOM 1467 C C . PRO A 1 181 ? -0.413 6.198 21.858 1.00 86.06 181 PRO A C 1
ATOM 1469 O O . PRO A 1 181 ? -0.842 7.199 21.287 1.00 86.06 181 PRO A O 1
ATOM 1472 N N . LEU A 1 182 ? -0.915 4.978 21.637 1.00 91.44 182 LEU A N 1
ATOM 1473 C CA . LEU A 1 182 ? -2.030 4.688 20.732 1.00 91.44 182 LEU A CA 1
ATOM 1474 C C . LEU A 1 182 ? -3.396 4.844 21.413 1.00 91.44 182 LEU A C 1
ATOM 1476 O O . LEU A 1 182 ? -4.355 5.192 20.731 1.00 91.44 182 LEU A O 1
ATOM 1480 N N . ILE A 1 183 ? -3.500 4.636 22.737 1.00 94.06 183 ILE A N 1
ATOM 1481 C CA . ILE A 1 183 ? -4.790 4.658 23.461 1.00 94.06 183 ILE A CA 1
ATOM 1482 C C . ILE A 1 183 ? -5.549 5.962 23.195 1.00 94.06 183 ILE A C 1
ATOM 1484 O O . ILE A 1 183 ? -6.747 5.925 22.920 1.00 94.06 183 ILE A O 1
ATOM 1488 N N . ARG A 1 184 ? -4.857 7.110 23.236 1.00 94.75 184 ARG A N 1
ATOM 1489 C CA . ARG A 1 184 ? -5.491 8.413 22.994 1.00 94.75 184 ARG A CA 1
ATOM 1490 C C . ARG A 1 184 ? -6.043 8.521 21.571 1.00 94.75 184 ARG A C 1
ATOM 1492 O O . ARG A 1 184 ? -7.197 8.890 21.423 1.00 94.75 184 ARG A O 1
ATOM 1499 N N . LYS A 1 185 ? -5.275 8.110 20.554 1.00 94.44 185 LYS A N 1
ATOM 1500 C CA . LYS A 1 185 ? -5.704 8.147 19.144 1.00 94.44 185 LYS A CA 1
ATOM 1501 C C . LYS A 1 185 ? -6.856 7.184 18.848 1.00 94.44 185 LYS A C 1
ATOM 1503 O O . LYS A 1 185 ? -7.763 7.523 18.099 1.00 94.44 185 LYS A O 1
ATOM 1508 N N . VAL A 1 186 ? -6.855 6.005 19.472 1.00 95.25 186 VAL A N 1
ATOM 1509 C CA . VAL A 1 186 ? -7.971 5.049 19.382 1.00 95.25 186 VAL A CA 1
ATOM 1510 C C . VAL A 1 186 ? -9.227 5.618 20.052 1.00 95.25 186 VAL A C 1
ATOM 1512 O O . VAL A 1 186 ? -10.318 5.499 19.506 1.00 95.25 186 VAL A O 1
ATOM 1515 N N . ALA A 1 187 ? -9.090 6.289 21.198 1.00 96.06 187 ALA A N 1
ATOM 1516 C CA . ALA A 1 187 ? -10.209 6.939 21.874 1.00 96.06 187 ALA A CA 1
ATOM 1517 C C . ALA A 1 187 ? -10.755 8.162 21.114 1.00 96.06 187 ALA A C 1
ATOM 1519 O O . ALA A 1 187 ? -11.971 8.332 21.033 1.00 96.06 187 ALA A O 1
ATOM 1520 N N . GLU A 1 188 ? -9.866 8.979 20.541 1.00 94.88 188 GLU A N 1
ATOM 1521 C CA . GLU A 1 188 ? -10.184 10.074 19.617 1.00 94.88 188 GLU A CA 1
ATOM 1522 C C . GLU A 1 188 ? -10.993 9.522 18.428 1.00 94.88 188 GLU A C 1
ATOM 1524 O O . GLU A 1 188 ? -12.118 9.970 18.208 1.00 94.88 188 GLU A O 1
ATOM 1529 N N . PHE A 1 189 ? -10.506 8.470 17.754 1.00 94.62 189 PHE A N 1
ATOM 1530 C CA . PHE A 1 189 ? -11.216 7.820 16.647 1.00 94.62 189 PHE A CA 1
ATOM 1531 C C . PHE A 1 189 ? -12.601 7.292 17.058 1.00 94.62 189 PHE A C 1
ATOM 1533 O O . PHE A 1 189 ? -13.600 7.664 16.445 1.00 94.62 189 PHE A O 1
ATOM 1540 N N . ILE A 1 190 ? -12.700 6.482 18.120 1.00 94.94 190 ILE A N 1
ATOM 1541 C CA . ILE A 1 190 ? -13.983 5.911 18.578 1.00 94.94 190 ILE A CA 1
ATOM 1542 C C . ILE A 1 190 ? -14.993 7.021 18.928 1.00 94.94 190 ILE A C 1
ATOM 1544 O O . ILE A 1 190 ? -16.180 6.867 18.646 1.00 94.94 190 ILE A O 1
ATOM 1548 N N . SER A 1 191 ? -14.544 8.162 19.467 1.00 95.25 191 SER A N 1
ATOM 1549 C CA . SER A 1 191 ? -15.427 9.302 19.778 1.00 95.25 191 SER A CA 1
ATOM 1550 C C . SER A 1 191 ? -16.031 10.006 18.553 1.00 95.25 191 SER A C 1
ATOM 1552 O O . SER A 1 191 ? -16.975 10.775 18.705 1.00 95.25 191 SER A O 1
ATOM 1554 N N . THR A 1 192 ? -15.537 9.724 17.340 1.00 92.75 192 THR A N 1
ATOM 1555 C CA . THR A 1 192 ? -16.193 10.145 16.084 1.00 92.75 192 THR A CA 1
ATOM 1556 C C . THR A 1 192 ? -17.326 9.204 15.662 1.00 92.75 192 THR A C 1
ATOM 1558 O O . THR A 1 192 ? -18.228 9.621 14.944 1.00 92.75 192 THR A O 1
ATOM 1561 N N . GLN A 1 193 ? -17.293 7.947 16.120 1.00 91.06 193 GLN A N 1
ATOM 1562 C CA . GLN A 1 193 ? -18.221 6.881 15.719 1.00 91.06 193 GLN A CA 1
ATOM 1563 C C . GLN A 1 193 ? -19.383 6.705 16.710 1.00 91.06 193 GLN A C 1
ATOM 1565 O O . GLN A 1 193 ? -20.489 6.338 16.318 1.00 91.06 193 GLN A O 1
ATOM 1570 N N . ILE A 1 194 ? -19.154 6.984 17.999 1.00 92.38 194 ILE A N 1
ATOM 1571 C CA . ILE A 1 194 ? -20.182 6.955 19.051 1.00 92.38 194 ILE A CA 1
ATOM 1572 C C . ILE A 1 194 ? -20.207 8.275 19.839 1.00 92.38 194 ILE A C 1
ATOM 1574 O O . ILE A 1 194 ? -19.145 8.840 20.098 1.00 92.38 194 ILE A O 1
ATOM 1578 N N . PRO A 1 195 ? -21.381 8.759 20.298 1.00 92.56 195 PRO A N 1
ATOM 1579 C CA . PRO A 1 195 ? -21.501 10.015 21.042 1.00 92.56 195 PRO A CA 1
ATOM 1580 C C . PRO A 1 195 ? -21.067 9.852 22.513 1.00 92.56 195 PRO A C 1
ATOM 1582 O O . PRO A 1 195 ? -21.859 9.987 23.444 1.00 92.56 195 PRO A O 1
ATOM 1585 N N . VAL A 1 196 ? -19.788 9.533 22.723 1.00 94.88 196 VAL A N 1
ATOM 1586 C CA . VAL A 1 196 ? -19.118 9.393 24.023 1.00 94.88 196 VAL A CA 1
ATOM 1587 C C . VAL A 1 196 ? -17.750 10.072 23.928 1.00 94.88 196 VAL A C 1
ATOM 1589 O O . VAL A 1 196 ? -17.047 9.919 22.935 1.00 94.88 196 VAL A O 1
ATOM 1592 N N . SER A 1 197 ? -17.347 10.835 24.948 1.00 96.31 197 SER A N 1
ATOM 1593 C CA . SER A 1 197 ? -16.119 11.636 24.869 1.00 96.31 197 SER A CA 1
ATOM 1594 C C . SER A 1 197 ? -14.841 10.785 24.840 1.00 96.31 197 SER A C 1
ATOM 1596 O O . SER A 1 197 ? -14.709 9.800 25.574 1.00 96.31 197 SER A O 1
ATOM 1598 N N . ALA A 1 198 ? -13.852 11.215 24.045 1.00 95.62 198 ALA A N 1
ATOM 1599 C CA . ALA A 1 198 ? -12.553 10.546 23.925 1.00 95.62 198 ALA A CA 1
ATOM 1600 C C . ALA A 1 198 ? -11.879 10.307 25.289 1.00 95.62 198 ALA A C 1
ATOM 1602 O O . ALA A 1 198 ? -11.364 9.223 25.541 1.00 95.62 198 ALA A O 1
ATOM 1603 N N . ALA A 1 199 ? -11.947 11.264 26.220 1.00 95.56 199 ALA A N 1
ATOM 1604 C CA . ALA A 1 199 ? -11.386 11.102 27.565 1.00 95.56 199 ALA A CA 1
ATOM 1605 C C . ALA A 1 199 ? -12.049 9.955 28.361 1.00 95.56 199 ALA A C 1
ATOM 1607 O O . ALA A 1 199 ? -11.369 9.216 29.075 1.00 95.56 199 ALA A O 1
ATOM 1608 N N . PHE A 1 200 ? -13.364 9.759 28.217 1.00 95.69 200 PHE A N 1
ATOM 1609 C CA . PHE A 1 200 ? -14.075 8.648 28.855 1.00 95.69 200 PHE A CA 1
ATOM 1610 C C . PHE A 1 200 ? -13.716 7.303 28.211 1.00 95.69 200 PHE A C 1
ATOM 1612 O O . PHE A 1 200 ? -13.462 6.327 28.919 1.00 95.69 200 PHE A O 1
ATOM 1619 N N . ILE A 1 201 ? -13.630 7.260 26.877 1.00 95.75 201 ILE A N 1
ATOM 1620 C CA . ILE A 1 201 ? -13.211 6.067 26.129 1.00 95.75 201 ILE A CA 1
ATOM 1621 C C . ILE A 1 201 ? -11.764 5.690 26.487 1.00 95.75 201 ILE A C 1
ATOM 1623 O O . ILE A 1 201 ? -11.503 4.538 26.820 1.00 95.75 201 ILE A O 1
ATOM 1627 N N . GLN A 1 202 ? -10.836 6.652 26.525 1.00 94.94 202 GLN A N 1
ATOM 1628 C CA . GLN A 1 202 ? -9.433 6.451 26.910 1.00 94.94 202 GLN A CA 1
ATOM 1629 C C . GLN A 1 202 ? -9.308 5.787 28.289 1.00 94.94 202 GLN A C 1
ATOM 1631 O O . GLN A 1 202 ? -8.563 4.818 28.440 1.00 94.94 202 GLN A O 1
ATOM 1636 N N . ASN A 1 203 ? -10.078 6.256 29.275 1.00 94.31 203 ASN A N 1
ATOM 1637 C CA . ASN A 1 203 ? -10.099 5.679 30.622 1.00 94.31 203 ASN A CA 1
ATOM 1638 C C . ASN A 1 203 ? -10.661 4.244 30.659 1.00 94.31 203 ASN A C 1
ATOM 1640 O O . ASN A 1 203 ? -10.337 3.489 31.572 1.00 94.31 203 ASN A O 1
ATOM 1644 N N . LYS A 1 204 ? -11.489 3.853 29.680 1.00 94.88 204 LYS A N 1
ATOM 1645 C CA . LYS A 1 204 ? -12.039 2.493 29.539 1.00 94.88 204 LYS A CA 1
ATOM 1646 C C . LYS A 1 204 ? -11.138 1.555 28.728 1.00 94.88 204 LYS A C 1
ATOM 1648 O O . LYS A 1 204 ? -11.144 0.358 28.989 1.00 94.88 204 LYS A O 1
ATOM 1653 N N . LEU A 1 205 ? -10.358 2.084 27.782 1.00 93.12 205 LEU A N 1
ATOM 1654 C CA . LEU A 1 205 ? -9.350 1.333 27.021 1.00 93.12 205 LEU A CA 1
ATOM 1655 C C . LEU A 1 205 ? -8.104 0.993 27.862 1.00 93.12 205 LEU A C 1
ATOM 1657 O O . LEU A 1 205 ? -7.400 0.030 27.558 1.00 93.12 205 LEU A O 1
ATOM 1661 N N . PHE A 1 206 ? -7.795 1.783 28.897 1.00 91.75 206 PHE A N 1
ATOM 1662 C CA . PHE A 1 206 ? -6.577 1.624 29.695 1.00 91.75 206 PHE A CA 1
ATOM 1663 C C . PHE A 1 206 ? -6.487 0.242 30.366 1.00 91.75 206 PHE A C 1
ATOM 1665 O O . PHE A 1 206 ? -7.396 -0.177 31.079 1.00 91.75 206 PHE A O 1
ATOM 1672 N N . ASN A 1 207 ? -5.377 -0.468 30.129 1.00 88.75 207 ASN A N 1
ATOM 1673 C CA . ASN A 1 207 ? -5.125 -1.861 30.535 1.00 88.75 207 ASN A CA 1
ATOM 1674 C C . ASN A 1 207 ? -6.155 -2.914 30.065 1.00 88.75 207 ASN A C 1
ATOM 1676 O O . ASN A 1 207 ? -5.999 -4.091 30.391 1.00 88.75 207 ASN A O 1
ATOM 1680 N N . CYS A 1 208 ? -7.162 -2.547 29.268 1.00 90.44 208 CYS A N 1
ATOM 1681 C CA . CYS A 1 208 ? -8.109 -3.496 28.693 1.00 90.44 208 CYS A CA 1
ATOM 1682 C C . CYS A 1 208 ? -7.442 -4.244 27.515 1.00 90.44 208 CYS A C 1
ATOM 1684 O O . CYS A 1 208 ? -6.864 -3.590 26.640 1.00 90.44 208 CYS A O 1
ATOM 1686 N N . PRO A 1 209 ? -7.439 -5.592 27.490 1.00 91.88 209 PRO A N 1
ATOM 1687 C CA . PRO A 1 209 ? -6.837 -6.359 26.405 1.00 91.88 209 PRO A CA 1
ATOM 1688 C C . PRO A 1 209 ? -7.767 -6.419 25.188 1.00 91.88 209 PRO A C 1
ATOM 1690 O O . PRO A 1 209 ? -8.934 -6.773 25.317 1.00 91.88 209 PRO A O 1
ATOM 1693 N N . PHE A 1 210 ? -7.225 -6.147 24.001 1.00 92.44 210 PHE A N 1
ATOM 1694 C CA . PHE A 1 210 ? -7.952 -6.227 22.732 1.00 92.44 210 PHE A CA 1
ATOM 1695 C C . PHE A 1 210 ? -7.312 -7.243 21.786 1.00 92.44 210 PHE A C 1
ATOM 1697 O O . PHE A 1 210 ? -6.116 -7.545 21.883 1.00 92.44 210 PHE A O 1
ATOM 1704 N N . VAL A 1 211 ? -8.114 -7.767 20.856 1.00 94.62 211 VAL A N 1
ATOM 1705 C CA . VAL A 1 211 ? -7.638 -8.668 19.802 1.00 94.62 211 VAL A CA 1
ATOM 1706 C C . VAL A 1 211 ? -6.869 -7.852 18.765 1.00 94.62 211 VAL A C 1
ATOM 1708 O O . VAL A 1 211 ? -7.379 -6.877 18.221 1.00 94.62 211 VAL A O 1
ATOM 1711 N N . ALA A 1 212 ? -5.642 -8.273 18.477 1.00 93.50 212 ALA A N 1
ATOM 1712 C CA . ALA A 1 212 ? -4.764 -7.673 17.489 1.00 93.50 212 ALA A CA 1
ATOM 1713 C C . ALA A 1 212 ? -4.347 -8.728 16.451 1.00 93.50 212 ALA A C 1
ATOM 1715 O O . ALA A 1 212 ? -3.745 -9.756 16.787 1.00 93.50 212 ALA A O 1
ATOM 1716 N N . TRP A 1 213 ? -4.664 -8.471 15.185 1.00 93.38 213 TRP A N 1
ATOM 1717 C CA . TRP A 1 213 ? -4.303 -9.299 14.039 1.00 93.38 213 TRP A CA 1
ATOM 1718 C C . TRP A 1 213 ? -3.077 -8.729 13.329 1.00 93.38 213 TRP A C 1
ATOM 1720 O O . TRP A 1 213 ? -2.978 -7.527 13.087 1.00 93.38 213 TRP A O 1
ATOM 1730 N N . GLY A 1 214 ? -2.137 -9.608 12.983 1.00 87.19 214 GLY A N 1
ATOM 1731 C CA . GLY A 1 214 ? -0.928 -9.262 12.238 1.00 87.19 214 GLY A CA 1
ATOM 1732 C C . GLY A 1 214 ? -1.053 -9.401 10.724 1.00 87.19 214 GLY A C 1
ATOM 1733 O O . GLY A 1 214 ? -0.074 -9.126 10.040 1.00 87.19 214 GLY A O 1
ATOM 1734 N N . LYS A 1 215 ? -2.194 -9.858 10.189 1.00 89.12 215 LYS A N 1
ATOM 1735 C CA . LYS A 1 215 ? -2.454 -9.942 8.743 1.00 89.12 215 LYS A CA 1
ATOM 1736 C C . LYS A 1 215 ? -3.928 -9.710 8.412 1.00 89.12 215 LYS A C 1
ATOM 1738 O O . LYS A 1 215 ? -4.804 -10.143 9.162 1.00 89.12 215 LYS A O 1
ATOM 1743 N N . MET A 1 216 ? -4.175 -9.103 7.257 1.00 92.19 216 MET A N 1
ATOM 1744 C CA . MET A 1 216 ? -5.498 -8.855 6.683 1.00 92.19 216 MET A CA 1
ATOM 1745 C C . MET A 1 216 ? -5.434 -9.106 5.175 1.00 92.19 216 MET A C 1
ATOM 1747 O O . MET A 1 216 ? -4.582 -8.535 4.505 1.00 92.19 216 MET A O 1
ATOM 1751 N N . GLN A 1 217 ? -6.314 -9.947 4.637 1.00 87.50 217 GLN A N 1
ATOM 1752 C CA . GLN A 1 217 ? -6.524 -10.074 3.196 1.00 87.50 217 GLN A CA 1
ATOM 1753 C C . GLN A 1 217 ? -7.788 -9.311 2.803 1.00 87.50 217 GLN A C 1
ATOM 1755 O O . GLN A 1 217 ? -8.825 -9.503 3.445 1.00 87.50 217 GLN A O 1
ATOM 1760 N N . ARG A 1 218 ? -7.730 -8.495 1.745 1.00 85.00 218 ARG A N 1
ATOM 1761 C CA . ARG A 1 218 ? -8.956 -8.014 1.090 1.00 85.00 218 ARG A CA 1
ATOM 1762 C C . ARG A 1 218 ? -9.546 -9.121 0.219 1.00 85.00 218 ARG A C 1
ATOM 1764 O O . ARG A 1 218 ? -8.826 -9.892 -0.408 1.00 85.00 218 ARG A O 1
ATOM 1771 N N . ILE A 1 219 ? -10.864 -9.203 0.181 1.00 84.69 219 ILE A N 1
ATOM 1772 C CA . ILE A 1 219 ? -11.627 -10.081 -0.694 1.00 84.69 219 ILE A CA 1
ATOM 1773 C C . ILE A 1 219 ? -12.040 -9.260 -1.905 1.00 84.69 219 ILE A C 1
ATOM 1775 O O . ILE A 1 219 ? -12.754 -8.267 -1.780 1.00 84.69 219 ILE A O 1
ATOM 1779 N N . THR A 1 220 ? -11.633 -9.711 -3.079 1.00 74.69 220 THR A N 1
ATOM 1780 C CA . THR A 1 220 ? -12.053 -9.146 -4.357 1.00 74.69 220 THR A CA 1
ATOM 1781 C C . THR A 1 220 ? -13.193 -9.962 -4.959 1.00 74.69 220 THR A C 1
ATOM 1783 O O . THR A 1 220 ? -13.504 -11.079 -4.529 1.00 74.69 220 THR A O 1
ATOM 1786 N N . ARG A 1 221 ? -13.838 -9.394 -5.977 1.00 70.94 221 ARG A N 1
ATOM 1787 C CA . ARG A 1 221 ? -14.631 -10.150 -6.944 1.00 70.94 221 ARG A CA 1
ATOM 1788 C C . ARG A 1 221 ? -13.979 -9.981 -8.302 1.00 70.94 221 ARG A C 1
ATOM 1790 O O . ARG A 1 221 ? -13.624 -8.855 -8.639 1.00 70.94 221 ARG A O 1
ATOM 1797 N N . ASN A 1 222 ? -13.832 -11.069 -9.046 1.00 66.62 222 ASN A N 1
ATOM 1798 C CA . ASN A 1 222 ? -13.454 -10.975 -10.452 1.00 66.62 222 ASN A CA 1
ATOM 1799 C C . ASN A 1 222 ? -14.673 -10.599 -11.316 1.00 66.62 222 ASN A C 1
ATOM 1801 O O . ASN A 1 222 ? -15.797 -10.497 -10.816 1.00 66.62 222 ASN A O 1
ATOM 1805 N N . GLU A 1 223 ? -14.457 -10.411 -12.617 1.00 56.81 223 GLU A N 1
ATOM 1806 C CA . GLU A 1 223 ? -15.494 -9.990 -13.574 1.00 56.81 223 GLU A CA 1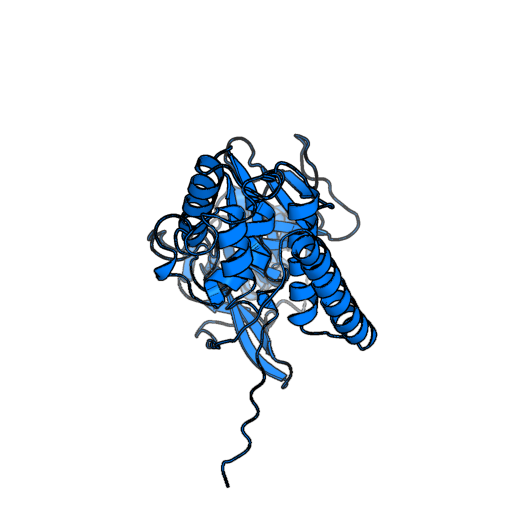
ATOM 1807 C C . GLU A 1 223 ? -16.681 -10.967 -13.649 1.00 56.81 223 GLU A C 1
ATOM 1809 O O . GLU A 1 223 ? -17.830 -10.548 -13.784 1.00 56.81 223 GLU A O 1
ATOM 1814 N N . ALA A 1 224 ? -16.436 -12.267 -13.443 1.00 63.16 224 ALA A N 1
ATOM 1815 C CA . ALA A 1 224 ? -17.473 -13.298 -13.342 1.00 63.16 224 ALA A CA 1
ATOM 1816 C C . ALA A 1 224 ? -18.283 -13.240 -12.023 1.00 63.16 224 ALA A C 1
ATOM 1818 O O . ALA A 1 224 ? -19.113 -14.110 -11.755 1.00 63.16 224 ALA A O 1
ATOM 1819 N N . GLY A 1 225 ? -18.027 -12.254 -11.157 1.00 67.75 225 GLY A N 1
ATOM 1820 C CA . GLY A 1 225 ? -18.664 -12.080 -9.850 1.00 67.75 225 GLY A CA 1
ATOM 1821 C C . GLY A 1 225 ? -18.184 -13.059 -8.772 1.00 67.75 225 GLY A C 1
ATOM 1822 O O . GLY A 1 225 ? -18.607 -12.938 -7.611 1.00 67.75 225 GLY A O 1
ATOM 1823 N N . ASN A 1 226 ? -17.297 -13.997 -9.126 1.00 74.00 226 ASN A N 1
ATOM 1824 C CA . ASN A 1 226 ? -16.732 -14.984 -8.216 1.00 74.00 226 ASN A CA 1
ATOM 1825 C C . ASN A 1 226 ? -15.833 -14.304 -7.186 1.00 74.00 226 ASN A C 1
ATOM 1827 O O . ASN A 1 226 ? -15.134 -13.332 -7.464 1.00 74.00 226 ASN A O 1
ATOM 1831 N N . VAL A 1 227 ? -15.874 -14.827 -5.965 1.00 75.25 227 VAL A N 1
ATOM 1832 C CA . VAL A 1 227 ? -15.122 -14.293 -4.831 1.00 75.25 227 VAL A CA 1
ATOM 1833 C C . VAL A 1 227 ? -13.679 -14.788 -4.921 1.00 75.25 227 VAL A C 1
ATOM 1835 O O . VAL A 1 227 ? -13.455 -15.997 -4.958 1.00 75.25 227 VAL A O 1
ATOM 1838 N N . THR A 1 228 ? -12.714 -13.870 -4.928 1.00 74.31 228 THR A N 1
ATOM 1839 C CA . THR A 1 228 ? -11.277 -14.154 -5.078 1.00 74.31 228 THR A CA 1
ATOM 1840 C C . THR A 1 228 ? -10.457 -13.567 -3.924 1.00 74.31 228 THR A C 1
ATOM 1842 O O . THR A 1 228 ? -10.920 -12.708 -3.168 1.00 74.31 228 THR A O 1
ATOM 1845 N N . GLY A 1 229 ? -9.241 -14.086 -3.730 1.00 70.69 229 GLY A N 1
ATOM 1846 C CA . GLY A 1 229 ? -8.316 -13.586 -2.715 1.00 70.69 229 GLY A CA 1
ATOM 1847 C C . GLY A 1 229 ? -7.523 -12.397 -3.249 1.00 70.69 229 GLY A C 1
ATOM 1848 O O . GLY A 1 229 ? -6.681 -12.581 -4.121 1.00 70.69 229 GLY A O 1
ATOM 1849 N N . GLY A 1 230 ? -7.770 -11.203 -2.715 1.00 72.25 230 GLY A N 1
ATOM 1850 C CA . GLY A 1 230 ? -6.991 -10.006 -3.022 1.00 72.25 230 GLY A CA 1
ATOM 1851 C C . GLY A 1 230 ? -5.707 -9.908 -2.192 1.00 72.25 230 GLY A C 1
ATOM 1852 O O . GLY A 1 230 ? -5.228 -10.884 -1.608 1.00 72.25 230 GLY A O 1
ATOM 1853 N N . ASP A 1 231 ? -5.156 -8.697 -2.124 1.00 73.44 231 ASP A N 1
ATOM 1854 C CA . ASP A 1 231 ? -3.900 -8.386 -1.438 1.00 73.44 231 ASP A CA 1
ATOM 1855 C C . ASP A 1 231 ? -3.885 -8.845 0.039 1.00 73.44 231 ASP A C 1
ATOM 1857 O O . ASP A 1 231 ? -4.778 -8.505 0.822 1.00 73.44 231 ASP A O 1
ATOM 1861 N N . LEU A 1 232 ? -2.840 -9.593 0.433 1.00 80.06 232 LEU A N 1
ATOM 1862 C CA . LEU A 1 232 ? -2.581 -10.030 1.814 1.00 80.06 232 LEU A CA 1
ATOM 1863 C C . LEU A 1 232 ? -1.597 -9.079 2.513 1.00 80.06 232 LEU A C 1
ATOM 1865 O O . LEU A 1 232 ? -0.378 -9.255 2.456 1.00 80.06 232 LEU A O 1
ATOM 1869 N N . ILE A 1 233 ? -2.150 -8.097 3.214 1.00 84.00 233 ILE A N 1
ATOM 1870 C CA . ILE A 1 233 ? -1.426 -7.074 3.968 1.00 84.00 233 ILE A CA 1
ATOM 1871 C C . ILE A 1 233 ? -0.938 -7.646 5.306 1.00 84.00 233 ILE A C 1
ATOM 1873 O O . ILE A 1 233 ? -1.619 -8.447 5.957 1.00 84.00 233 ILE A O 1
ATOM 1877 N N . GLN A 1 234 ? 0.255 -7.235 5.731 1.00 83.81 234 GLN A N 1
ATOM 1878 C CA . GLN A 1 234 ? 0.917 -7.677 6.958 1.00 83.81 234 GLN A CA 1
ATOM 1879 C C . GLN A 1 234 ? 1.183 -6.494 7.900 1.00 83.81 234 GLN A C 1
ATOM 1881 O O . GLN A 1 234 ? 1.423 -5.380 7.454 1.00 83.81 234 GLN A O 1
ATOM 1886 N N . GLY A 1 235 ? 1.127 -6.749 9.208 1.00 81.38 235 GLY A N 1
ATOM 1887 C CA . GLY A 1 235 ? 1.386 -5.775 10.266 1.00 81.38 235 GLY A CA 1
ATOM 1888 C C . GLY A 1 235 ? 2.732 -6.014 10.954 1.00 81.38 235 GLY A C 1
ATOM 1889 O O . GLY A 1 235 ? 2.922 -7.056 11.598 1.00 81.38 235 GLY A O 1
ATOM 1890 N N . ASP A 1 236 ? 3.636 -5.036 10.853 1.00 78.75 236 ASP A N 1
ATOM 1891 C CA . ASP A 1 236 ? 5.021 -5.112 11.352 1.00 78.75 236 ASP A CA 1
ATOM 1892 C C . ASP A 1 236 ? 5.111 -5.423 12.862 1.00 78.75 236 ASP A C 1
ATOM 1894 O O . ASP A 1 236 ? 5.946 -6.204 13.314 1.00 78.75 236 ASP A O 1
ATOM 1898 N N . HIS A 1 237 ? 4.178 -4.911 13.671 1.00 71.62 237 HIS A N 1
ATOM 1899 C CA . HIS A 1 237 ? 4.215 -5.020 15.136 1.00 71.62 237 HIS A CA 1
ATOM 1900 C C . HIS A 1 237 ? 3.701 -6.365 15.704 1.00 71.62 237 HIS A C 1
ATOM 1902 O O . HIS A 1 237 ? 3.498 -6.483 16.928 1.00 71.62 237 HIS A O 1
ATOM 1908 N N . ILE A 1 238 ? 3.422 -7.365 14.854 1.00 62.50 238 ILE A N 1
ATOM 1909 C CA . ILE A 1 238 ? 2.862 -8.677 15.252 1.00 62.50 238 ILE A CA 1
ATOM 1910 C C . ILE A 1 238 ? 3.461 -9.851 14.458 1.00 62.50 238 ILE A C 1
ATOM 1912 O O . ILE A 1 238 ? 3.633 -10.934 15.036 1.00 62.50 238 ILE A O 1
ATOM 1916 N N . VAL A 1 239 ? 3.788 -9.675 13.176 1.00 57.97 239 VAL A N 1
ATOM 1917 C CA . VAL A 1 239 ? 4.554 -10.667 12.399 1.00 57.97 239 VAL A CA 1
ATOM 1918 C C . VAL A 1 239 ? 6.023 -10.626 12.841 1.00 57.97 239 VAL A C 1
ATOM 1920 O O . VAL A 1 239 ? 6.550 -9.571 13.168 1.00 57.97 239 VAL A O 1
ATOM 1923 N N . ALA A 1 240 ? 6.697 -11.776 12.908 1.00 54.25 240 ALA A N 1
ATOM 1924 C CA . ALA A 1 240 ? 8.143 -11.794 13.128 1.00 54.25 240 ALA A CA 1
ATOM 1925 C C . ALA A 1 240 ? 8.855 -11.575 11.785 1.00 54.25 240 ALA A C 1
ATOM 1927 O O . ALA A 1 240 ? 8.647 -12.370 10.864 1.00 54.25 240 ALA A O 1
ATOM 1928 N N . ASN A 1 241 ? 9.693 -10.538 11.686 1.00 49.16 241 ASN A N 1
ATOM 1929 C CA . ASN A 1 241 ? 10.483 -10.227 10.490 1.00 49.16 241 ASN A CA 1
ATOM 1930 C C . ASN A 1 241 ? 11.594 -11.269 10.253 1.00 49.16 241 ASN A C 1
ATOM 1932 O O . ASN A 1 241 ? 12.772 -11.044 10.514 1.00 49.16 241 ASN A O 1
ATOM 1936 N N . ASN A 1 242 ? 11.196 -12.430 9.734 1.00 44.09 242 ASN A N 1
ATOM 1937 C CA . ASN A 1 242 ? 12.085 -13.369 9.063 1.00 44.09 242 ASN A CA 1
ATOM 1938 C C . ASN A 1 242 ? 12.345 -12.838 7.647 1.00 44.09 242 ASN A C 1
ATOM 1940 O O . ASN A 1 242 ? 11.467 -12.937 6.789 1.00 44.09 242 ASN A O 1
ATOM 1944 N N . CYS A 1 243 ? 13.541 -12.292 7.411 1.00 37.56 243 CYS A N 1
ATOM 1945 C CA . CYS A 1 243 ? 13.956 -11.592 6.185 1.00 37.56 243 CYS A CA 1
ATOM 1946 C C . CYS A 1 243 ? 14.102 -12.521 4.955 1.00 37.56 243 CYS A C 1
ATOM 1948 O O . CYS A 1 243 ? 15.201 -12.715 4.441 1.00 37.56 243 CYS A O 1
ATOM 1950 N N . LYS A 1 244 ? 13.006 -13.172 4.546 1.00 34.16 244 LYS A N 1
ATOM 1951 C CA . LYS A 1 244 ? 12.891 -14.089 3.392 1.00 34.16 244 LYS A CA 1
ATOM 1952 C C . LYS A 1 244 ? 11.507 -14.039 2.721 1.00 34.16 244 LYS A C 1
ATOM 1954 O O . LYS A 1 244 ? 11.156 -14.941 1.963 1.00 34.16 244 LYS A O 1
ATOM 1959 N N . LEU A 1 245 ? 10.693 -13.037 3.045 1.00 41.97 245 LEU A N 1
ATOM 1960 C CA . LEU A 1 245 ? 9.365 -12.814 2.475 1.00 41.97 245 LEU A CA 1
ATOM 1961 C C . LEU A 1 245 ? 9.298 -11.373 1.968 1.00 41.97 245 LEU A C 1
ATOM 1963 O O . LEU A 1 245 ? 9.724 -10.466 2.678 1.00 41.97 245 LEU A O 1
ATOM 1967 N N . ARG A 1 246 ? 8.746 -11.194 0.765 1.00 52.84 246 ARG A N 1
ATOM 1968 C CA . ARG A 1 246 ? 8.522 -9.892 0.120 1.00 52.84 246 ARG A CA 1
ATOM 1969 C C . ARG A 1 246 ? 7.754 -8.932 1.036 1.00 52.84 246 ARG A C 1
ATOM 1971 O O . ARG A 1 246 ? 6.768 -9.348 1.651 1.00 52.84 246 ARG A O 1
ATOM 1978 N N . ASP A 1 247 ? 8.173 -7.666 1.082 1.00 61.44 247 ASP A N 1
ATOM 1979 C CA . ASP A 1 247 ? 7.502 -6.590 1.823 1.00 61.44 247 ASP A CA 1
ATOM 1980 C C . ASP A 1 247 ? 6.022 -6.507 1.434 1.00 61.44 247 ASP A C 1
ATOM 1982 O O . ASP A 1 247 ? 5.677 -6.195 0.300 1.00 61.44 247 ASP A O 1
ATOM 1986 N N . ALA A 1 248 ? 5.148 -6.796 2.394 1.00 65.50 248 ALA A N 1
ATOM 1987 C CA . ALA A 1 248 ? 3.703 -6.610 2.288 1.00 65.50 248 ALA A CA 1
ATOM 1988 C C . ALA A 1 248 ? 3.181 -5.775 3.471 1.00 65.50 248 ALA A C 1
ATOM 1990 O O . ALA A 1 248 ? 2.065 -5.981 3.947 1.00 65.50 248 ALA A O 1
ATOM 1991 N N . LEU A 1 249 ? 4.032 -4.886 3.990 1.00 77.50 249 LEU A N 1
ATOM 1992 C CA . LEU A 1 249 ? 3.718 -3.958 5.074 1.00 77.50 249 LEU A CA 1
ATOM 1993 C C . LEU A 1 249 ? 3.151 -2.645 4.525 1.00 77.50 249 LEU A C 1
ATOM 1995 O O . LEU A 1 249 ? 2.372 -1.978 5.196 1.00 77.50 249 LEU A O 1
ATOM 1999 N N . HIS A 1 250 ? 3.548 -2.253 3.315 1.00 84.38 250 HIS A N 1
ATOM 2000 C CA . HIS A 1 250 ? 3.247 -0.932 2.774 1.00 84.38 250 HIS A CA 1
ATOM 2001 C C . HIS A 1 250 ? 1.939 -0.904 1.989 1.00 84.38 250 HIS A C 1
ATOM 2003 O O . HIS A 1 250 ? 1.684 -1.769 1.152 1.00 84.38 250 HIS A O 1
ATOM 2009 N N . VAL A 1 251 ? 1.118 0.111 2.261 1.00 87.88 251 VAL A N 1
ATOM 2010 C CA . VAL A 1 251 ? -0.241 0.241 1.720 1.00 87.88 251 VAL A CA 1
ATOM 2011 C C . VAL A 1 251 ? -0.565 1.654 1.249 1.00 87.88 251 VAL A C 1
ATOM 2013 O O . VAL A 1 251 ? -0.034 2.639 1.772 1.00 87.88 251 VAL A O 1
ATOM 2016 N N . MET A 1 252 ? -1.491 1.738 0.295 1.00 89.25 252 MET A N 1
ATOM 2017 C CA . MET A 1 252 ? -2.283 2.936 0.034 1.00 89.25 252 MET A CA 1
ATOM 2018 C C . MET A 1 252 ? -3.508 2.954 0.958 1.00 89.25 252 MET A C 1
ATOM 2020 O O . MET A 1 252 ? -4.128 1.917 1.202 1.00 89.25 252 MET A O 1
ATOM 2024 N N . TYR A 1 253 ? -3.862 4.127 1.477 1.00 92.81 253 TYR A N 1
ATOM 2025 C CA . TYR A 1 253 ? -5.014 4.320 2.358 1.00 92.81 253 TYR A CA 1
ATOM 2026 C C . TYR A 1 253 ? -5.667 5.687 2.141 1.00 92.81 253 TYR A C 1
ATOM 2028 O O . TYR A 1 253 ? -5.016 6.600 1.638 1.00 92.81 253 TYR A O 1
ATOM 2036 N N . TRP A 1 254 ? -6.920 5.840 2.564 1.00 91.88 254 TRP A N 1
ATOM 2037 C CA . TRP A 1 254 ? -7.693 7.082 2.468 1.00 91.88 254 TRP A CA 1
ATOM 2038 C C . TRP A 1 254 ? -7.799 7.789 3.831 1.00 91.88 254 TRP A C 1
ATOM 2040 O O . TRP A 1 254 ? -8.041 7.141 4.852 1.00 91.88 254 TRP A O 1
ATOM 2050 N N . SER A 1 255 ? -7.580 9.109 3.868 1.00 90.75 255 SER A N 1
ATOM 2051 C CA . SER A 1 255 ? -7.617 9.933 5.089 1.00 90.75 255 SER A CA 1
ATOM 2052 C C . SER A 1 255 ? -7.794 11.424 4.777 1.00 90.75 255 SER A C 1
ATOM 2054 O O . SER A 1 255 ? -7.376 11.906 3.728 1.00 90.75 255 SER A O 1
ATOM 2056 N N . VAL A 1 256 ? -8.350 12.187 5.721 1.00 86.44 256 VAL A N 1
ATOM 2057 C CA . VAL A 1 256 ? -8.368 13.665 5.674 1.00 86.44 256 VAL A CA 1
ATOM 2058 C C . VAL A 1 256 ? -6.992 14.294 5.953 1.00 86.44 256 VAL A C 1
ATOM 2060 O O . VAL A 1 256 ? -6.799 15.483 5.712 1.00 86.44 256 VAL A O 1
ATOM 2063 N N . ASN A 1 257 ? -6.017 13.522 6.451 1.00 85.00 257 ASN A N 1
ATOM 2064 C CA . ASN A 1 257 ? -4.654 13.993 6.715 1.00 85.00 257 ASN A CA 1
ATOM 2065 C C . ASN A 1 257 ? -3.773 13.856 5.463 1.00 85.00 257 ASN A C 1
ATOM 2067 O O . ASN A 1 257 ? -3.266 12.777 5.155 1.00 85.00 257 ASN A O 1
ATOM 2071 N N . SER A 1 258 ? -3.533 14.963 4.762 1.00 86.19 258 SER A N 1
ATOM 2072 C CA . SER A 1 258 ? -2.671 14.991 3.581 1.00 86.19 258 SER A CA 1
ATOM 2073 C C . SER A 1 258 ? -1.187 15.119 3.932 1.00 86.19 258 SER A C 1
ATOM 2075 O O . SER A 1 258 ? -0.749 16.061 4.603 1.00 86.19 258 SER A O 1
ATOM 2077 N N . HIS A 1 259 ? -0.393 14.190 3.390 1.00 84.38 259 HIS A N 1
ATOM 2078 C CA . HIS A 1 259 ? 1.077 14.186 3.433 1.00 84.38 259 HIS A CA 1
ATOM 2079 C C . HIS A 1 259 ? 1.702 14.576 2.069 1.00 84.38 259 HIS A C 1
ATOM 2081 O O . HIS A 1 259 ? 2.907 14.419 1.855 1.00 84.38 259 HIS A O 1
ATOM 2087 N N . TRP A 1 260 ? 0.899 15.120 1.140 1.00 81.62 260 TRP A N 1
ATOM 2088 C CA . TRP A 1 260 ? 1.297 15.543 -0.216 1.00 81.62 260 TRP A CA 1
ATOM 2089 C C . TRP A 1 260 ? 2.045 16.881 -0.254 1.00 81.62 260 TRP A C 1
ATOM 2091 O O . TRP A 1 260 ? 1.649 17.839 -0.915 1.00 81.62 260 TRP A O 1
ATOM 2101 N N . GLN A 1 261 ? 3.156 16.946 0.473 1.00 79.69 261 GLN A N 1
ATOM 2102 C CA . GLN A 1 261 ? 4.031 18.110 0.529 1.00 79.69 261 GLN A CA 1
ATOM 2103 C C . GLN A 1 261 ? 5.503 17.691 0.567 1.00 79.69 261 GLN A C 1
ATOM 2105 O O . GLN A 1 261 ? 5.918 16.846 1.360 1.00 79.69 261 GLN A O 1
ATOM 2110 N N . TRP A 1 262 ? 6.327 18.355 -0.245 1.00 79.31 262 TRP A N 1
ATOM 2111 C CA . TRP A 1 262 ? 7.784 18.164 -0.260 1.00 79.31 262 TRP A CA 1
ATOM 2112 C C . TRP A 1 262 ? 8.525 19.100 0.715 1.00 79.31 262 TRP A C 1
ATOM 2114 O O . TRP A 1 262 ? 9.698 19.426 0.539 1.00 79.31 262 TRP A O 1
ATOM 2124 N N . VAL A 1 263 ? 7.820 19.574 1.746 1.00 72.94 263 VAL A N 1
ATOM 2125 C CA . VAL A 1 263 ? 8.280 20.585 2.707 1.00 72.94 263 VAL A CA 1
ATOM 2126 C C . VAL A 1 263 ? 8.147 20.031 4.126 1.00 72.94 263 VAL A C 1
ATOM 2128 O O . VAL A 1 263 ? 7.234 19.269 4.434 1.00 72.94 263 VAL A O 1
ATOM 2131 N N . ARG A 1 264 ? 9.068 20.410 5.020 1.00 67.81 264 ARG A N 1
ATOM 2132 C CA . ARG A 1 264 ? 9.049 19.979 6.426 1.00 67.81 264 ARG A CA 1
ATOM 2133 C C . ARG A 1 264 ? 7.931 20.678 7.215 1.00 67.81 264 ARG A C 1
ATOM 2135 O O . ARG A 1 264 ? 8.195 21.664 7.896 1.00 67.81 264 ARG A O 1
ATOM 2142 N N . GLY A 1 265 ? 6.720 20.128 7.168 1.00 70.31 265 GLY A N 1
ATOM 2143 C CA . GLY A 1 265 ? 5.564 20.551 7.970 1.00 70.31 265 GLY A CA 1
ATOM 2144 C C . GLY A 1 265 ? 4.917 19.407 8.774 1.00 70.31 265 GLY A C 1
ATOM 2145 O O . GLY A 1 265 ? 5.378 18.263 8.698 1.00 70.31 265 GLY A O 1
ATOM 2146 N N . PRO A 1 266 ? 3.879 19.702 9.580 1.00 75.00 266 PRO A N 1
ATOM 2147 C CA . PRO A 1 266 ? 2.851 18.727 9.954 1.00 75.00 266 PRO A CA 1
ATOM 2148 C C . PRO A 1 266 ? 1.948 18.419 8.746 1.00 75.00 266 PRO A C 1
ATOM 2150 O O . PRO A 1 266 ? 1.907 19.209 7.804 1.00 75.00 266 PRO A O 1
ATOM 2153 N N . ALA A 1 267 ? 1.211 17.305 8.778 1.00 78.94 267 ALA A N 1
ATOM 2154 C CA . ALA A 1 267 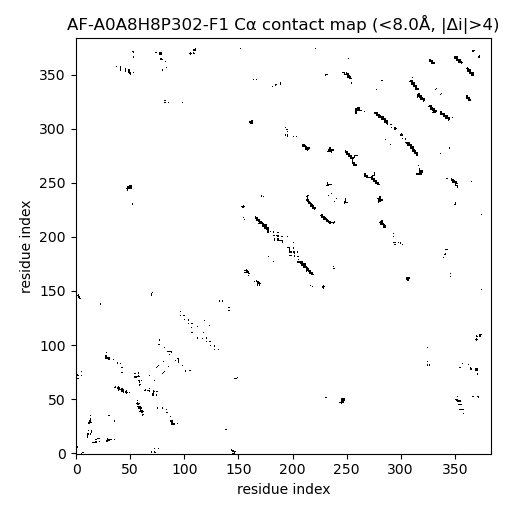? 0.195 16.996 7.767 1.00 78.94 267 ALA A CA 1
ATOM 2155 C C . ALA A 1 267 ? -0.869 18.106 7.676 1.00 78.94 267 ALA A C 1
ATOM 2157 O O . ALA A 1 267 ? -1.183 18.754 8.679 1.00 78.94 267 ALA A O 1
ATOM 2158 N N . VAL A 1 268 ? -1.415 18.315 6.479 1.00 84.88 268 VAL A N 1
ATOM 2159 C CA . VAL A 1 268 ? -2.491 19.284 6.231 1.00 84.88 268 VAL A CA 1
ATOM 2160 C C . VAL A 1 268 ? -3.823 18.548 6.320 1.00 84.88 268 VAL A C 1
ATOM 2162 O O . VAL A 1 268 ? -4.032 17.591 5.581 1.00 84.88 268 VAL A O 1
ATOM 2165 N N . VAL A 1 269 ? -4.716 18.982 7.211 1.00 86.62 269 VAL A N 1
ATOM 2166 C CA . VAL A 1 269 ? -6.092 18.465 7.256 1.00 86.62 269 VAL A CA 1
ATOM 2167 C C . VAL A 1 269 ? -6.876 19.073 6.092 1.00 86.62 269 VAL A C 1
ATOM 2169 O O . VAL A 1 269 ? -6.812 20.285 5.886 1.00 86.62 269 VAL A O 1
ATOM 2172 N N . LEU A 1 270 ? -7.577 18.234 5.334 1.00 85.44 270 LEU A N 1
ATOM 2173 C CA . LEU A 1 270 ? -8.432 18.614 4.209 1.00 85.44 270 LEU A CA 1
ATOM 2174 C C . LEU A 1 270 ? -9.917 18.436 4.558 1.00 85.44 270 LEU A C 1
ATOM 2176 O O . LEU A 1 270 ? -10.262 17.636 5.428 1.00 85.44 270 LEU A O 1
ATOM 2180 N N . ASP A 1 271 ? -10.788 19.149 3.841 1.00 80.25 271 ASP A N 1
ATOM 2181 C CA . ASP A 1 271 ? -12.249 19.019 3.965 1.00 80.25 271 ASP A CA 1
ATOM 2182 C C . ASP A 1 271 ? -12.790 17.713 3.338 1.00 80.25 271 ASP A C 1
ATOM 2184 O O . ASP A 1 271 ? -13.867 17.243 3.703 1.00 80.25 271 ASP A O 1
ATOM 2188 N N . GLU A 1 272 ? -12.030 17.107 2.418 1.00 86.31 272 GLU A N 1
ATOM 2189 C CA . GLU A 1 272 ? -12.329 15.834 1.748 1.00 86.31 272 GLU A CA 1
ATOM 2190 C C . GLU A 1 272 ? -11.195 14.817 1.981 1.00 86.31 272 GLU A C 1
ATOM 2192 O O . GLU A 1 272 ? -10.034 15.187 2.176 1.00 86.31 272 GLU A O 1
ATOM 2197 N N . GLU A 1 273 ? -11.509 13.518 1.952 1.00 87.75 273 GLU A N 1
ATOM 2198 C CA . GLU A 1 273 ? -10.489 12.468 2.063 1.00 87.75 273 GLU A CA 1
ATOM 2199 C C . GLU A 1 273 ? -9.593 12.415 0.818 1.00 87.75 273 GLU A C 1
ATOM 2201 O O . GLU A 1 273 ? -10.062 12.426 -0.319 1.00 87.75 273 GLU A O 1
ATOM 2206 N N . THR A 1 274 ? -8.287 12.272 1.037 1.00 89.94 274 THR A N 1
ATOM 2207 C CA . THR A 1 274 ? -7.299 12.018 -0.012 1.00 89.94 274 THR A CA 1
ATOM 2208 C C . THR A 1 274 ? -6.573 10.700 0.247 1.00 89.94 274 THR A C 1
ATOM 2210 O O . THR A 1 274 ? -6.564 10.186 1.368 1.00 89.94 274 THR A O 1
ATOM 2213 N N . PHE A 1 275 ? -5.961 10.132 -0.789 1.00 87.94 275 PHE A N 1
ATOM 2214 C CA . PHE A 1 275 ? -5.157 8.922 -0.647 1.00 87.94 275 PHE A CA 1
ATOM 2215 C C . PHE A 1 275 ? -3.737 9.262 -0.173 1.00 87.94 275 PHE A C 1
ATOM 2217 O O . PHE A 1 275 ? -3.183 10.310 -0.502 1.00 87.94 275 PHE A O 1
ATOM 2224 N N . GLY A 1 276 ? -3.120 8.366 0.589 1.00 90.38 276 GLY A N 1
ATOM 2225 C CA . GLY A 1 276 ? -1.748 8.478 1.076 1.00 90.38 276 GLY A CA 1
ATOM 2226 C C . GLY A 1 276 ? -1.090 7.108 1.220 1.00 90.38 276 GLY A C 1
ATOM 2227 O O . GLY A 1 276 ? -1.725 6.076 1.008 1.00 90.38 276 GLY A O 1
ATOM 2228 N N . TYR A 1 277 ? 0.191 7.093 1.601 1.00 90.94 277 TYR A N 1
ATOM 2229 C CA . TYR A 1 277 ? 0.974 5.860 1.753 1.00 90.94 277 TYR A CA 1
ATOM 2230 C C . TYR A 1 277 ? 1.522 5.701 3.168 1.00 90.94 277 TYR A C 1
ATOM 2232 O O . TYR A 1 277 ? 1.957 6.671 3.797 1.00 90.94 277 TYR A O 1
ATOM 2240 N N . SER A 1 278 ? 1.490 4.477 3.684 1.00 91.19 278 SER A N 1
ATOM 2241 C CA . SER A 1 278 ? 1.913 4.155 5.049 1.00 91.19 278 SER A CA 1
ATOM 2242 C C . SER A 1 278 ? 2.479 2.739 5.157 1.00 91.19 278 SER A C 1
ATOM 2244 O O . SER A 1 278 ? 2.321 1.918 4.256 1.00 91.19 278 SER A O 1
ATOM 2246 N N . CYS A 1 279 ? 3.156 2.465 6.272 1.00 91.06 279 CYS A N 1
ATOM 2247 C CA . CYS A 1 279 ? 3.452 1.112 6.735 1.00 91.06 279 CYS A CA 1
ATOM 2248 C C . CYS A 1 279 ? 2.331 0.654 7.686 1.00 91.06 279 CYS A C 1
ATOM 2250 O O . CYS A 1 279 ? 2.008 1.372 8.633 1.00 91.06 279 CYS A O 1
ATOM 2252 N N . ALA A 1 280 ? 1.733 -0.513 7.463 1.00 90.94 280 ALA A N 1
ATOM 2253 C CA . ALA A 1 280 ? 0.747 -1.105 8.357 1.00 90.94 280 ALA A CA 1
ATOM 2254 C C . ALA A 1 280 ? 1.434 -1.776 9.560 1.00 90.94 280 ALA A C 1
ATOM 2256 O O . ALA A 1 280 ? 2.327 -2.612 9.419 1.00 90.94 280 ALA A O 1
ATOM 2257 N N . GLU A 1 281 ? 0.997 -1.439 10.774 1.00 90.75 281 GLU A N 1
ATOM 2258 C CA . GLU A 1 281 ? 1.575 -1.988 12.004 1.00 90.75 281 GLU A CA 1
ATOM 2259 C C . GLU A 1 281 ? 0.793 -3.194 12.531 1.00 90.75 281 GLU A C 1
ATOM 2261 O O . GLU A 1 281 ? 1.381 -4.170 13.001 1.00 90.75 281 GLU A O 1
ATOM 2266 N N . GLN A 1 282 ? -0.539 -3.101 12.523 1.00 93.00 282 GLN A N 1
ATOM 2267 C CA . GLN A 1 282 ? -1.469 -4.075 13.107 1.00 93.00 282 GLN A CA 1
ATOM 2268 C C . GLN A 1 282 ? -2.925 -3.693 12.805 1.00 93.00 282 GLN A C 1
ATOM 2270 O O . GLN A 1 282 ? -3.236 -2.519 12.596 1.00 93.00 282 GLN A O 1
ATOM 2275 N N . PHE A 1 283 ? -3.824 -4.672 12.906 1.00 95.06 283 PHE A N 1
ATOM 2276 C CA . PHE A 1 283 ? -5.273 -4.468 12.872 1.00 95.06 283 PHE A CA 1
ATOM 2277 C C . PHE A 1 283 ? -5.846 -4.783 14.261 1.00 95.06 283 PHE A C 1
ATOM 2279 O O . PHE A 1 283 ? -5.747 -5.917 14.731 1.00 95.06 283 PHE A O 1
ATOM 2286 N N . LEU A 1 284 ? -6.387 -3.780 14.950 1.00 95.25 284 LEU A N 1
ATOM 2287 C CA . LEU A 1 284 ? -6.983 -3.897 16.284 1.00 95.25 284 LEU A CA 1
ATOM 2288 C C . LEU A 1 284 ? -8.496 -4.085 16.166 1.00 95.25 284 LEU A C 1
ATOM 2290 O O . LEU A 1 284 ? -9.133 -3.404 15.373 1.00 95.25 284 LEU A O 1
ATOM 2294 N N . VAL A 1 285 ? -9.083 -4.956 16.981 1.00 96.12 285 VAL A N 1
ATOM 2295 C CA . VAL A 1 285 ? -10.537 -5.163 17.031 1.00 96.12 285 VAL A CA 1
ATOM 2296 C C . VAL A 1 285 ? -11.071 -4.640 18.355 1.00 96.12 285 VAL A C 1
ATOM 2298 O O . VAL A 1 285 ? -10.669 -5.111 19.420 1.00 96.12 285 VAL A O 1
ATOM 2301 N N . ILE A 1 286 ? -11.982 -3.675 18.272 1.00 95.81 286 ILE A N 1
ATOM 2302 C CA . ILE A 1 286 ? -12.745 -3.130 19.390 1.00 95.81 286 ILE A CA 1
ATOM 2303 C C . ILE A 1 286 ? -14.136 -3.758 19.311 1.00 95.81 286 ILE A C 1
ATOM 2305 O O . ILE A 1 286 ? -14.928 -3.426 18.429 1.00 95.81 286 ILE A O 1
ATOM 2309 N N . ASP A 1 287 ? -14.411 -4.720 20.186 1.00 92.81 287 ASP A N 1
ATOM 2310 C CA . ASP A 1 287 ? -15.608 -5.546 20.066 1.00 92.81 287 ASP A CA 1
ATOM 2311 C C . ASP A 1 287 ? -16.900 -4.806 20.458 1.00 92.81 287 ASP A C 1
ATOM 2313 O O . ASP A 1 287 ? -16.930 -3.873 21.273 1.00 92.81 287 ASP A O 1
ATOM 2317 N N . ALA A 1 288 ? -18.012 -5.276 19.903 1.00 93.19 288 ALA A N 1
ATOM 2318 C CA . ALA A 1 288 ? -19.333 -4.720 20.136 1.00 93.19 288 ALA A CA 1
ATOM 2319 C C . ALA A 1 288 ? -19.773 -4.789 21.612 1.00 93.19 288 ALA A C 1
ATOM 2321 O O . ALA A 1 288 ? -20.639 -4.018 22.031 1.00 93.19 288 ALA A O 1
ATOM 2322 N N . ALA A 1 289 ? -19.263 -5.723 22.425 1.00 92.88 289 ALA A N 1
ATOM 2323 C CA . ALA A 1 289 ? -19.603 -5.794 23.849 1.00 92.88 289 ALA A CA 1
ATOM 2324 C C . ALA A 1 289 ? -18.863 -4.713 24.658 1.00 92.88 289 ALA A C 1
ATOM 2326 O O . ALA A 1 289 ? -19.491 -4.073 25.505 1.00 92.88 289 ALA A O 1
ATOM 2327 N N . PHE A 1 290 ? -17.600 -4.417 24.337 1.00 94.38 290 PHE A N 1
ATOM 2328 C CA . PHE A 1 290 ? -16.880 -3.254 24.861 1.00 94.38 290 PHE A CA 1
ATOM 2329 C C . PHE A 1 290 ? -17.591 -1.944 24.494 1.00 94.38 290 PHE A C 1
ATOM 2331 O O . PHE A 1 290 ? -17.878 -1.139 25.382 1.00 94.38 290 PHE A O 1
ATOM 2338 N N . LEU A 1 291 ? -17.964 -1.745 23.223 1.00 94.00 291 LEU A N 1
ATOM 2339 C CA . LEU A 1 291 ? -18.675 -0.531 22.789 1.00 94.00 291 LEU A CA 1
ATOM 2340 C C . LEU A 1 291 ? -20.035 -0.369 23.500 1.00 94.00 291 LEU A C 1
ATOM 2342 O O . LEU A 1 291 ? -20.377 0.731 23.951 1.00 94.00 291 LEU A O 1
ATOM 2346 N N . ARG A 1 292 ? -20.787 -1.466 23.687 1.00 93.81 292 ARG A N 1
ATOM 2347 C CA . ARG A 1 292 ? -22.045 -1.483 24.463 1.00 93.81 292 ARG A CA 1
ATOM 2348 C C . ARG A 1 292 ? -21.830 -1.232 25.960 1.00 93.81 292 ARG A C 1
ATOM 2350 O O . ARG A 1 292 ? -22.668 -0.593 26.591 1.00 93.81 292 ARG A O 1
ATOM 2357 N N . HIS A 1 293 ? -20.714 -1.675 26.541 1.00 93.38 293 HIS A N 1
ATOM 2358 C CA . HIS A 1 293 ? -20.348 -1.351 27.926 1.00 93.38 293 HIS A CA 1
ATOM 2359 C C . HIS A 1 293 ? -19.985 0.128 28.091 1.00 93.38 293 HIS A C 1
ATOM 2361 O O . HIS A 1 293 ? -20.448 0.773 29.030 1.00 93.38 293 HIS A O 1
ATOM 2367 N N . VAL A 1 294 ? -19.194 0.689 27.172 1.00 93.69 294 VAL A N 1
ATOM 2368 C CA . VAL A 1 294 ? -18.782 2.101 27.200 1.00 93.69 294 VAL A CA 1
ATOM 2369 C C . VAL A 1 294 ? -19.986 3.034 27.071 1.00 93.69 294 VAL A C 1
ATOM 2371 O O . VAL A 1 294 ? -20.164 3.896 27.931 1.00 93.69 294 VAL A O 1
ATOM 2374 N N . THR A 1 295 ? -20.842 2.832 26.066 1.00 93.75 295 THR A N 1
ATOM 2375 C CA . THR A 1 295 ? -22.069 3.631 25.871 1.00 93.75 295 THR A CA 1
ATOM 2376 C C . THR A 1 295 ? -23.017 3.523 27.068 1.00 93.75 295 THR A C 1
ATOM 2378 O O . THR A 1 295 ? -23.397 4.548 27.636 1.00 93.75 295 THR A O 1
ATOM 2381 N N . LYS A 1 296 ? -23.289 2.305 27.562 1.00 93.25 296 LYS A N 1
ATOM 2382 C CA . LYS A 1 296 ? -24.101 2.089 28.772 1.00 93.25 296 LYS A CA 1
ATOM 2383 C C . LYS A 1 296 ? -23.522 2.785 30.009 1.00 93.25 296 LYS A C 1
ATOM 2385 O O . LYS A 1 296 ? -24.272 3.400 30.762 1.00 93.25 296 LYS A O 1
ATOM 2390 N N . CYS A 1 297 ? -22.206 2.726 30.230 1.00 93.31 297 CYS A N 1
ATOM 2391 C CA . CYS A 1 297 ? -21.559 3.434 31.341 1.00 93.31 297 CYS A CA 1
ATOM 2392 C C . CYS A 1 297 ? -21.551 4.964 31.177 1.00 93.31 297 CYS A C 1
ATOM 2394 O O . CYS A 1 297 ? -21.400 5.655 32.180 1.00 93.31 297 CYS A O 1
ATOM 2396 N N . ALA A 1 298 ? -21.702 5.487 29.959 1.00 92.75 298 ALA A N 1
ATOM 2397 C CA . ALA A 1 298 ? -21.860 6.916 29.688 1.00 92.75 298 ALA A CA 1
ATOM 2398 C C . ALA A 1 298 ? -23.325 7.400 29.793 1.00 92.75 298 ALA A C 1
ATOM 2400 O O . ALA A 1 298 ? -23.586 8.582 29.595 1.00 92.75 298 ALA A O 1
ATOM 2401 N N . GLY A 1 299 ? -24.285 6.508 30.080 1.00 92.62 299 GLY A N 1
ATOM 2402 C CA . GLY A 1 299 ? -25.720 6.826 30.071 1.00 92.62 299 GLY A CA 1
ATOM 2403 C C . GLY A 1 299 ? -26.325 6.961 28.667 1.00 92.62 299 GLY A C 1
ATOM 2404 O O . GLY A 1 299 ? -27.446 7.439 28.526 1.00 92.62 299 GLY A O 1
ATOM 2405 N N . VAL A 1 300 ? -25.595 6.539 27.631 1.00 91.25 300 VAL A N 1
ATOM 2406 C CA . VAL A 1 300 ? -25.962 6.683 26.218 1.00 91.25 300 VAL A CA 1
ATOM 2407 C C . VAL A 1 300 ? -26.578 5.384 25.703 1.00 91.25 300 VAL A C 1
ATOM 2409 O O . VAL A 1 300 ? -25.986 4.312 25.830 1.00 91.25 300 VAL A O 1
ATOM 2412 N N . PHE A 1 301 ? -27.747 5.477 25.067 1.00 86.81 301 PHE A N 1
ATOM 2413 C CA . PHE A 1 301 ? -28.331 4.368 24.314 1.00 86.81 301 PHE A CA 1
ATOM 2414 C C . PHE A 1 301 ? -27.937 4.469 22.837 1.00 86.81 301 PHE A C 1
ATOM 2416 O O . PHE A 1 301 ? -28.251 5.458 22.179 1.00 86.81 301 PHE A O 1
ATOM 2423 N N . TYR A 1 302 ? -27.267 3.440 22.316 1.00 83.38 302 TYR A N 1
ATOM 2424 C CA . TYR A 1 302 ? -26.894 3.336 20.904 1.00 83.38 302 TYR A CA 1
ATOM 2425 C C . TYR A 1 302 ? -27.220 1.908 20.417 1.00 83.38 302 TYR A C 1
ATOM 2427 O O . TYR A 1 302 ? -26.525 0.966 20.805 1.00 83.38 302 TYR A O 1
ATOM 2435 N N . PRO A 1 303 ? -28.314 1.700 19.655 1.00 72.19 303 PRO A N 1
ATOM 2436 C CA . PRO A 1 303 ? -28.870 0.363 19.409 1.00 72.19 303 PRO A CA 1
ATOM 2437 C C . PRO A 1 303 ? -28.091 -0.485 18.393 1.00 72.19 303 PRO A C 1
ATOM 2439 O O . PRO A 1 303 ? -28.267 -1.703 18.363 1.00 72.19 303 PRO A O 1
ATOM 2442 N N . HIS A 1 304 ? -27.241 0.134 17.571 1.00 80.44 304 HIS A N 1
ATOM 2443 C CA . HIS A 1 304 ? -26.520 -0.526 16.483 1.00 80.44 304 HIS A CA 1
ATOM 2444 C C . HIS A 1 304 ? -25.013 -0.386 16.704 1.00 80.44 304 HIS A C 1
ATOM 2446 O O . HIS A 1 304 ? -24.412 0.619 16.343 1.00 80.44 304 HIS A O 1
ATOM 2452 N N . LEU A 1 305 ? -24.424 -1.384 17.365 1.00 88.12 305 LEU A N 1
ATOM 2453 C CA . LEU A 1 305 ? -22.986 -1.491 17.605 1.00 88.12 305 LEU A CA 1
ATOM 2454 C C . LEU A 1 305 ? -22.524 -2.877 17.153 1.00 88.12 305 LEU A C 1
ATOM 2456 O O . LEU A 1 305 ? -22.827 -3.873 17.814 1.00 88.12 305 LEU A O 1
ATOM 2460 N N . ASP A 1 306 ? -21.812 -2.905 16.030 1.00 91.56 306 ASP A N 1
ATOM 2461 C CA . ASP A 1 306 ? -21.035 -4.044 15.540 1.00 91.56 306 ASP A CA 1
ATOM 2462 C C . ASP A 1 306 ? -19.576 -3.948 16.027 1.00 91.56 306 ASP A C 1
ATOM 2464 O O . ASP A 1 306 ? -19.185 -2.975 16.677 1.00 91.56 306 ASP A O 1
ATOM 2468 N N . ASP A 1 307 ? -18.771 -4.978 15.758 1.00 93.31 307 ASP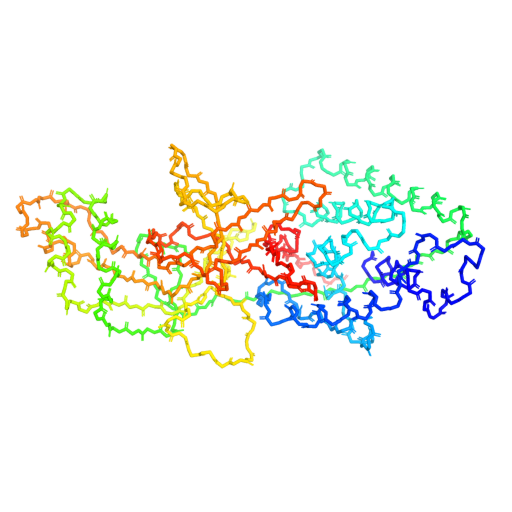 A N 1
ATOM 2469 C CA . ASP A 1 307 ? -17.330 -4.944 16.030 1.00 93.31 307 ASP A CA 1
ATOM 2470 C C . ASP A 1 307 ? -16.649 -3.925 15.105 1.00 93.31 307 ASP A C 1
ATOM 2472 O O . ASP A 1 307 ? -16.860 -3.961 13.893 1.00 93.31 307 ASP A O 1
ATOM 2476 N N . LEU A 1 308 ? -15.804 -3.056 15.663 1.00 94.88 308 LEU A N 1
ATOM 2477 C CA . LEU A 1 308 ? -15.053 -2.029 14.937 1.00 94.88 308 LEU A CA 1
ATOM 2478 C C . LEU A 1 308 ? -13.602 -2.496 14.754 1.00 94.88 308 LEU A C 1
ATOM 2480 O O . LEU A 1 308 ? -12.910 -2.770 15.739 1.00 94.88 308 LEU A O 1
ATOM 2484 N N . VAL A 1 309 ? -13.122 -2.580 13.511 1.00 95.88 309 VAL A N 1
ATOM 2485 C CA . VAL A 1 309 ? -11.742 -2.983 13.206 1.00 95.88 309 VAL A CA 1
ATOM 2486 C C . VAL A 1 309 ? -10.936 -1.772 12.759 1.00 95.88 309 VAL A C 1
ATOM 2488 O O . VAL A 1 309 ? -11.212 -1.149 11.737 1.00 95.88 309 VAL A O 1
ATOM 2491 N N . LEU A 1 310 ? -9.910 -1.457 13.541 1.00 96.38 310 LEU A N 1
ATOM 2492 C CA . LEU A 1 310 ? -9.051 -0.298 13.369 1.00 96.38 310 LEU A CA 1
ATOM 2493 C C . LEU A 1 310 ? -7.707 -0.716 12.782 1.00 96.38 310 LEU A C 1
ATOM 2495 O O . LEU A 1 310 ? -6.993 -1.537 13.363 1.00 96.38 310 LEU A O 1
ATOM 2499 N N . ALA A 1 311 ? -7.322 -0.108 11.668 1.00 95.69 311 ALA A N 1
ATOM 2500 C CA . ALA A 1 311 ? -5.955 -0.187 11.187 1.00 95.69 311 ALA A CA 1
ATOM 2501 C C . ALA A 1 311 ? -5.078 0.823 11.937 1.00 95.69 311 ALA A C 1
ATOM 2503 O O . ALA A 1 311 ? -5.410 2.006 12.040 1.00 95.69 311 ALA A O 1
ATOM 2504 N N . VAL A 1 312 ? -3.938 0.353 12.444 1.00 95.12 312 VAL A N 1
ATOM 2505 C CA . VAL A 1 312 ? -2.867 1.213 12.954 1.00 95.12 312 VAL A CA 1
ATOM 2506 C C . VAL A 1 312 ? -1.800 1.287 11.871 1.00 95.12 312 VAL A C 1
ATOM 2508 O O . VAL A 1 312 ? -1.239 0.257 11.486 1.00 95.12 312 VAL A O 1
ATOM 2511 N N . VAL A 1 313 ? -1.531 2.492 11.372 1.00 93.75 313 VAL A N 1
ATOM 2512 C CA . VAL A 1 313 ? -0.590 2.714 10.267 1.00 93.75 313 VAL A CA 1
ATOM 2513 C C . VAL A 1 313 ? 0.417 3.804 10.604 1.00 93.75 313 VAL A C 1
ATOM 2515 O O . VAL A 1 313 ? 0.103 4.739 11.331 1.00 93.75 313 VAL A O 1
ATOM 2518 N N . SER A 1 314 ? 1.620 3.725 10.047 1.00 93.88 314 SER A N 1
ATOM 2519 C CA . SER A 1 314 ? 2.691 4.705 10.213 1.00 93.88 314 SER A CA 1
ATOM 2520 C C . SER A 1 314 ? 2.916 5.445 8.878 1.00 93.88 314 SER A C 1
ATOM 2522 O O . SER A 1 314 ? 3.509 4.874 7.958 1.00 93.88 314 SER A O 1
ATOM 2524 N N . PRO A 1 315 ? 2.383 6.676 8.706 1.00 92.88 315 PRO A N 1
ATOM 2525 C CA . PRO A 1 315 ? 2.411 7.392 7.427 1.00 92.88 315 PRO A CA 1
ATOM 2526 C C . PRO A 1 315 ? 3.806 7.759 6.921 1.00 92.88 315 PRO A C 1
ATOM 2528 O O . PRO A 1 315 ? 4.730 8.034 7.693 1.00 92.88 315 PRO A O 1
ATOM 2531 N N . ILE A 1 316 ? 3.935 7.858 5.600 1.00 90.69 316 ILE A N 1
ATOM 2532 C CA . ILE A 1 316 ? 5.106 8.429 4.937 1.00 90.69 316 ILE A CA 1
ATOM 2533 C C . ILE A 1 316 ? 4.993 9.969 4.960 1.00 90.69 316 ILE A C 1
ATOM 2535 O O . ILE A 1 316 ? 4.021 10.501 4.431 1.00 90.69 316 ILE A O 1
ATOM 2539 N N . PRO A 1 317 ? 5.955 10.703 5.561 1.00 84.88 317 PRO A N 1
ATOM 2540 C CA . PRO A 1 317 ? 5.778 12.118 5.911 1.00 84.88 317 PRO A CA 1
ATOM 2541 C C . PRO A 1 317 ? 5.835 13.100 4.736 1.00 84.88 317 PRO A C 1
ATOM 2543 O O . PRO A 1 317 ? 5.329 14.212 4.870 1.00 84.88 317 PRO A O 1
ATOM 2546 N N . TYR A 1 318 ? 6.510 12.741 3.640 1.00 86.06 318 TYR A N 1
ATOM 2547 C CA . TYR A 1 318 ? 6.752 13.633 2.504 1.00 86.06 318 TYR A CA 1
ATOM 2548 C C . TYR A 1 318 ? 6.548 12.877 1.193 1.00 86.06 318 TYR A C 1
ATOM 2550 O O . TYR A 1 318 ? 7.284 11.927 0.908 1.00 86.06 318 TYR A O 1
ATOM 2558 N N . LEU A 1 319 ? 5.573 13.321 0.400 1.00 85.94 319 LEU A N 1
ATOM 2559 C CA . LEU A 1 319 ? 5.215 12.760 -0.903 1.00 85.94 319 LEU A CA 1
ATOM 2560 C C . LEU A 1 319 ? 5.290 13.838 -1.991 1.00 85.94 319 LEU A C 1
ATOM 2562 O O . LEU A 1 319 ? 4.923 14.992 -1.763 1.00 85.94 319 LEU A O 1
ATOM 2566 N N . CYS A 1 320 ? 5.753 13.460 -3.182 1.00 82.88 320 CYS A N 1
ATOM 2567 C CA . CYS A 1 320 ? 5.783 14.313 -4.368 1.00 82.88 320 CYS A CA 1
ATOM 2568 C C . CYS A 1 320 ? 5.459 13.484 -5.619 1.00 82.88 320 CYS A C 1
ATOM 2570 O O . CYS A 1 320 ? 6.120 12.481 -5.890 1.00 82.88 320 CYS A O 1
ATOM 2572 N N . HIS A 1 321 ? 4.453 13.896 -6.391 1.00 79.00 321 HIS A N 1
ATOM 2573 C CA . HIS A 1 321 ? 4.095 13.235 -7.646 1.00 79.00 321 HIS A CA 1
ATOM 2574 C C . HIS A 1 321 ? 4.886 13.825 -8.824 1.00 79.00 321 HIS A C 1
ATOM 2576 O O . HIS A 1 321 ? 4.781 15.016 -9.125 1.00 79.00 321 HIS A O 1
ATOM 2582 N N . ILE A 1 322 ? 5.651 12.987 -9.530 1.00 67.56 322 ILE A N 1
ATOM 2583 C CA . ILE A 1 322 ? 6.438 13.402 -10.696 1.00 67.56 322 ILE A CA 1
ATOM 2584 C C . ILE A 1 322 ? 5.581 13.250 -11.959 1.00 67.56 322 ILE A C 1
ATOM 2586 O O . ILE A 1 322 ? 5.548 12.199 -12.599 1.00 67.56 322 ILE A O 1
ATOM 2590 N N . ALA A 1 323 ? 4.897 14.330 -12.341 1.00 59.53 323 ALA A N 1
ATOM 2591 C CA . ALA A 1 323 ? 3.922 14.338 -13.438 1.00 59.53 323 ALA A CA 1
ATOM 2592 C C . ALA A 1 323 ? 4.475 13.917 -14.820 1.00 59.53 323 ALA A C 1
ATOM 2594 O O . ALA A 1 323 ? 3.710 13.473 -15.674 1.00 59.53 323 ALA A O 1
ATOM 2595 N N . SER A 1 324 ? 5.787 14.026 -15.058 1.00 48.72 324 SER A N 1
ATOM 2596 C CA . SER A 1 324 ? 6.416 13.600 -16.319 1.00 48.72 324 SER A CA 1
ATOM 2597 C C . SER A 1 324 ? 6.565 12.079 -16.455 1.00 48.72 324 SER A C 1
ATOM 2599 O O . SER A 1 324 ? 6.602 11.576 -17.579 1.00 48.72 324 SER A O 1
ATOM 2601 N N . SER A 1 325 ? 6.620 11.344 -15.341 1.00 51.25 325 SER A N 1
ATOM 2602 C CA . SER A 1 325 ? 6.813 9.887 -15.301 1.00 51.25 325 SER A CA 1
ATOM 2603 C C . SER A 1 325 ? 5.648 9.113 -14.674 1.00 51.25 325 SER A C 1
ATOM 2605 O O . SER A 1 325 ? 5.544 7.912 -14.911 1.00 51.25 325 SER A O 1
ATOM 2607 N N . GLY A 1 326 ? 4.750 9.778 -13.938 1.00 59.66 326 GLY A N 1
ATOM 2608 C CA . GLY A 1 326 ? 3.590 9.142 -13.302 1.00 59.66 326 GLY A CA 1
ATOM 2609 C C . GLY A 1 326 ? 3.974 8.251 -12.118 1.00 59.66 326 GLY A C 1
ATOM 2610 O O . GLY A 1 326 ? 3.431 7.159 -11.972 1.00 59.66 326 GLY A O 1
ATOM 2611 N N . ILE A 1 327 ? 4.958 8.685 -11.324 1.00 66.31 327 ILE A N 1
ATOM 2612 C CA . ILE A 1 327 ? 5.446 7.978 -10.130 1.00 66.31 327 ILE A CA 1
ATOM 2613 C C . ILE A 1 327 ? 5.432 8.915 -8.919 1.00 66.31 327 ILE A C 1
ATOM 2615 O O . ILE A 1 327 ? 5.668 10.121 -9.052 1.00 66.31 327 ILE A O 1
ATOM 2619 N N . THR A 1 328 ? 5.214 8.360 -7.727 1.00 75.81 328 THR A N 1
ATOM 2620 C CA . THR A 1 328 ? 5.365 9.111 -6.474 1.00 75.81 328 THR A CA 1
ATOM 2621 C C . THR A 1 328 ? 6.773 8.924 -5.923 1.00 75.81 328 THR A C 1
ATOM 2623 O O . THR A 1 328 ? 7.173 7.808 -5.595 1.00 75.81 328 THR A O 1
ATOM 2626 N N . GLN A 1 329 ? 7.519 10.017 -5.783 1.00 79.75 329 GLN A N 1
ATOM 2627 C CA . GLN A 1 329 ? 8.736 10.052 -4.977 1.00 79.75 329 GLN A CA 1
ATOM 2628 C C . GLN A 1 329 ? 8.365 10.303 -3.511 1.00 79.75 329 GLN A C 1
ATOM 2630 O O . GLN A 1 329 ? 7.454 11.081 -3.220 1.00 79.75 329 GLN A O 1
ATOM 2635 N N . TYR A 1 330 ? 9.084 9.675 -2.580 1.00 84.88 330 TYR A N 1
ATOM 2636 C CA . TYR A 1 330 ? 8.889 9.891 -1.150 1.00 84.88 330 TYR A CA 1
ATOM 2637 C C . TYR A 1 330 ? 10.194 10.145 -0.389 1.00 84.88 330 TYR A C 1
ATOM 2639 O O . TYR A 1 330 ? 11.295 9.890 -0.881 1.00 84.88 330 TYR A O 1
ATOM 2647 N N . SER A 1 331 ? 10.074 10.680 0.825 1.00 85.00 331 SER A N 1
ATOM 2648 C CA . SER A 1 331 ? 11.199 10.874 1.743 1.00 85.00 331 SER A CA 1
ATOM 2649 C C . SER A 1 331 ? 10.776 10.634 3.193 1.00 85.00 331 SER A C 1
ATOM 2651 O O . SER A 1 331 ? 9.624 10.858 3.561 1.00 85.00 331 SER A O 1
ATOM 2653 N N . LEU A 1 332 ? 11.708 10.166 4.028 1.00 85.38 332 LEU A N 1
ATOM 2654 C CA . LEU A 1 332 ? 11.475 9.861 5.444 1.00 85.38 332 LEU A CA 1
ATOM 2655 C C . LEU A 1 332 ? 12.117 10.915 6.352 1.00 85.38 332 LEU A C 1
ATOM 2657 O O . LEU A 1 332 ? 13.230 11.387 6.102 1.00 85.38 332 LEU A O 1
ATOM 2661 N N . ARG A 1 333 ? 11.462 11.252 7.468 1.00 78.50 333 ARG A N 1
ATOM 2662 C CA . ARG A 1 333 ? 11.929 12.294 8.397 1.00 78.50 333 ARG A CA 1
ATOM 2663 C C . ARG A 1 333 ? 13.068 11.761 9.270 1.00 78.50 333 ARG A C 1
ATOM 2665 O O . ARG A 1 333 ? 12.854 11.326 10.396 1.00 78.50 333 ARG A O 1
ATOM 2672 N N . GLY A 1 334 ? 14.286 11.780 8.728 1.00 79.19 334 GLY A N 1
ATOM 2673 C CA . GLY A 1 334 ? 15.461 11.180 9.372 1.00 79.19 334 GLY A CA 1
ATOM 2674 C C . GLY A 1 334 ? 15.385 9.652 9.402 1.00 79.19 334 GLY A C 1
ATOM 2675 O O . GLY A 1 334 ? 15.669 9.045 10.430 1.00 79.19 334 GLY A O 1
ATOM 2676 N N . GLY A 1 335 ? 14.925 9.042 8.302 1.00 80.81 335 GLY A N 1
ATOM 2677 C CA . GLY A 1 335 ? 14.751 7.588 8.191 1.00 80.81 335 GLY A CA 1
ATOM 2678 C C . GLY A 1 335 ? 13.542 7.023 8.947 1.00 80.81 335 GLY A C 1
ATOM 2679 O O . GLY A 1 335 ? 13.475 5.817 9.150 1.00 80.81 335 GLY A O 1
ATOM 2680 N N . ARG A 1 336 ? 12.599 7.871 9.389 1.00 83.75 336 ARG A N 1
ATOM 2681 C CA . ARG A 1 336 ? 11.409 7.468 10.157 1.00 83.75 336 ARG A CA 1
ATOM 2682 C C . ARG A 1 336 ? 10.098 7.923 9.508 1.00 83.75 336 ARG A C 1
ATOM 2684 O O . ARG A 1 336 ? 10.052 8.968 8.850 1.00 83.75 336 ARG A O 1
ATOM 2691 N N . TYR A 1 337 ? 9.054 7.135 9.751 1.00 88.94 337 TYR A N 1
ATOM 2692 C CA . TYR A 1 337 ? 7.648 7.430 9.463 1.00 88.94 337 TYR A CA 1
ATOM 2693 C C . TYR A 1 337 ? 7.061 8.470 10.438 1.00 88.94 337 TYR A C 1
ATOM 2695 O O . TYR A 1 337 ? 7.711 8.893 11.401 1.00 88.94 337 TYR A O 1
ATOM 2703 N N . VAL A 1 338 ? 5.823 8.893 10.184 1.00 88.25 338 VAL A N 1
ATOM 2704 C CA . VAL A 1 338 ? 5.014 9.731 11.085 1.00 88.25 338 VAL A CA 1
ATOM 2705 C C . VAL A 1 338 ? 4.502 8.905 12.277 1.00 88.25 338 VAL A C 1
ATOM 2707 O O . VAL A 1 338 ? 4.345 7.688 12.198 1.00 88.25 338 VAL A O 1
ATOM 2710 N N . SER A 1 339 ? 4.227 9.572 13.404 1.00 88.31 339 SER A N 1
ATOM 2711 C CA . SER A 1 339 ? 3.578 8.955 14.572 1.00 88.31 339 SER A CA 1
ATOM 2712 C C . SER A 1 339 ? 2.253 8.278 14.175 1.00 88.31 339 SER A C 1
ATOM 2714 O O . SER A 1 339 ? 1.443 8.948 13.536 1.00 88.31 339 SER A O 1
ATOM 2716 N N . PRO A 1 340 ? 1.966 7.032 14.602 1.00 91.81 340 PRO A N 1
ATOM 2717 C CA . PRO A 1 340 ? 0.996 6.188 13.901 1.00 91.81 340 PRO A CA 1
ATOM 2718 C C . PRO A 1 340 ? -0.428 6.746 13.921 1.00 91.81 340 PRO A C 1
ATOM 2720 O O . PRO A 1 340 ? -0.902 7.174 14.974 1.00 91.81 340 PRO A O 1
ATOM 2723 N N . GLU A 1 341 ? -1.094 6.778 12.775 1.00 92.88 341 GLU A N 1
ATOM 2724 C CA . GLU A 1 341 ? -2.492 7.183 12.628 1.00 92.88 341 GLU A CA 1
ATOM 2725 C C . GLU A 1 341 ? -3.428 5.980 12.845 1.00 92.88 341 GLU A C 1
ATOM 2727 O O . GLU A 1 341 ? -3.020 4.821 12.730 1.00 92.88 341 GLU A O 1
ATOM 2732 N N . ILE A 1 342 ? -4.678 6.270 13.217 1.00 94.88 342 ILE A N 1
ATOM 2733 C CA . ILE A 1 342 ? -5.738 5.278 13.423 1.00 94.88 342 ILE A CA 1
ATOM 2734 C C . ILE A 1 342 ? -6.791 5.502 12.346 1.00 94.88 342 ILE A C 1
ATOM 2736 O O . ILE A 1 342 ? -7.294 6.615 12.200 1.00 94.88 342 ILE A O 1
ATOM 2740 N N . LEU A 1 343 ? -7.113 4.440 11.619 1.00 94.12 343 LEU A N 1
ATOM 2741 C CA . LEU A 1 343 ? -8.085 4.424 10.532 1.00 94.12 343 LEU A CA 1
ATOM 2742 C C . LEU A 1 343 ? -9.096 3.304 10.780 1.00 94.12 343 LEU A C 1
ATOM 2744 O O . LEU A 1 343 ? -8.787 2.329 11.468 1.00 94.12 343 LEU A O 1
ATOM 2748 N N . ASP A 1 344 ? -10.262 3.383 10.149 1.00 95.19 344 ASP A N 1
ATOM 2749 C CA . ASP A 1 344 ? -11.072 2.186 9.926 1.00 95.19 344 ASP A CA 1
ATOM 2750 C C . ASP A 1 344 ? -10.344 1.244 8.944 1.00 95.19 344 ASP A C 1
ATOM 2752 O O . ASP A 1 344 ? -9.719 1.702 7.985 1.00 95.19 344 ASP A O 1
ATOM 2756 N N . ALA A 1 345 ? -10.398 -0.072 9.166 1.00 94.12 345 ALA A N 1
ATOM 2757 C CA . ALA A 1 345 ? -9.672 -1.038 8.340 1.00 94.12 345 ALA A CA 1
ATOM 2758 C C . ALA A 1 345 ? -10.109 -1.066 6.860 1.00 94.12 345 ALA A C 1
ATOM 2760 O O . ALA A 1 345 ? -9.291 -1.403 6.006 1.00 94.12 345 ALA A O 1
ATOM 2761 N N . SER A 1 346 ? -11.345 -0.662 6.540 1.00 92.81 346 SER A N 1
ATOM 2762 C CA . SER A 1 346 ? -11.833 -0.529 5.156 1.00 92.81 346 SER A CA 1
ATOM 2763 C C . SER A 1 346 ? -11.234 0.663 4.396 1.00 92.81 346 SER A C 1
ATOM 2765 O O . SER A 1 346 ? -11.347 0.726 3.174 1.00 92.81 346 SER A O 1
ATOM 2767 N N . LYS A 1 347 ? -10.560 1.596 5.089 1.00 93.56 347 LYS A N 1
ATOM 2768 C CA . LYS A 1 347 ? -9.853 2.734 4.470 1.00 93.56 347 LYS A CA 1
ATOM 2769 C C . LYS A 1 347 ? -8.486 2.362 3.897 1.00 93.56 347 LYS A C 1
ATOM 2771 O O . LYS A 1 347 ? -7.887 3.192 3.216 1.00 93.56 347 LYS A O 1
ATOM 2776 N N . ILE A 1 348 ? -7.978 1.154 4.159 1.00 89.88 348 ILE A N 1
ATOM 2777 C CA . ILE A 1 348 ? -6.805 0.615 3.460 1.00 89.88 348 ILE A CA 1
ATOM 2778 C C . ILE A 1 348 ? -7.260 0.001 2.139 1.00 89.88 348 ILE A C 1
ATOM 2780 O O . ILE A 1 348 ? -8.128 -0.870 2.118 1.00 89.88 348 ILE A O 1
ATOM 2784 N N . ASP A 1 349 ? -6.634 0.434 1.049 1.00 85.06 349 ASP A N 1
ATOM 2785 C CA . ASP A 1 349 ? -7.065 0.085 -0.298 1.00 85.06 349 ASP A CA 1
ATOM 2786 C C . ASP A 1 349 ? -6.235 -1.067 -0.885 1.00 85.06 349 ASP A C 1
ATOM 2788 O O . ASP A 1 349 ? -6.707 -2.200 -0.981 1.00 85.06 349 ASP A O 1
ATOM 2792 N N . CYS A 1 350 ? -4.967 -0.831 -1.215 1.00 76.56 350 CYS A N 1
ATOM 2793 C CA . CYS A 1 350 ? -4.096 -1.834 -1.829 1.00 76.56 350 CYS A CA 1
ATOM 2794 C C . CYS A 1 350 ? -2.707 -1.861 -1.189 1.00 76.56 350 CYS A C 1
ATOM 2796 O O . CYS A 1 350 ? -2.285 -0.911 -0.521 1.00 76.56 350 CYS A O 1
ATOM 2798 N N . LEU A 1 351 ? -1.979 -2.956 -1.407 1.00 75.25 351 LEU A N 1
ATOM 2799 C CA . LEU A 1 351 ? -0.542 -2.992 -1.163 1.00 75.25 351 LEU A CA 1
ATOM 2800 C C . LEU A 1 351 ? 0.185 -2.058 -2.139 1.00 75.25 351 LEU A C 1
ATOM 2802 O O . LEU A 1 351 ? -0.231 -1.888 -3.285 1.00 75.25 351 LEU A O 1
ATOM 2806 N N . VAL A 1 352 ? 1.318 -1.503 -1.706 1.00 72.69 352 VAL A N 1
ATOM 2807 C CA . VAL A 1 352 ? 2.243 -0.764 -2.575 1.00 72.69 352 VAL A CA 1
ATOM 2808 C C . VAL A 1 352 ? 3.667 -1.291 -2.429 1.00 72.69 352 VAL A C 1
ATOM 2810 O O . VAL A 1 352 ? 4.157 -1.522 -1.325 1.00 72.69 352 VAL A O 1
ATOM 2813 N N . GLY A 1 353 ? 4.344 -1.471 -3.560 1.00 67.25 353 GLY A N 1
ATOM 2814 C CA . GLY A 1 353 ? 5.779 -1.713 -3.608 1.00 67.25 353 GLY A CA 1
ATOM 2815 C C . GLY A 1 353 ? 6.580 -0.430 -3.406 1.00 67.25 353 GLY A C 1
ATOM 2816 O O . GLY A 1 353 ? 6.071 0.687 -3.540 1.00 67.25 353 GLY A O 1
ATOM 2817 N N . ARG A 1 354 ? 7.866 -0.584 -3.095 1.00 74.00 354 ARG A N 1
ATOM 2818 C CA . ARG A 1 354 ? 8.806 0.530 -2.922 1.00 74.00 354 ARG A CA 1
ATOM 2819 C C . ARG A 1 354 ? 10.097 0.248 -3.681 1.00 74.00 354 ARG A C 1
ATOM 2821 O O . ARG A 1 354 ? 10.534 -0.897 -3.749 1.00 74.00 354 ARG A O 1
ATOM 2828 N N . VAL A 1 355 ? 10.722 1.289 -4.226 1.00 65.69 355 VAL A N 1
ATOM 2829 C CA . VAL A 1 355 ? 12.000 1.199 -4.955 1.00 65.69 355 VAL A CA 1
ATOM 2830 C C . VAL A 1 355 ? 12.971 2.247 -4.419 1.00 65.69 355 VAL A C 1
ATOM 2832 O O . VAL A 1 355 ? 12.612 3.415 -4.267 1.00 65.69 355 VAL A O 1
ATOM 2835 N N . GLN A 1 356 ? 14.212 1.835 -4.156 1.00 65.75 356 GLN A N 1
ATOM 2836 C CA . GLN A 1 356 ? 15.306 2.706 -3.727 1.00 65.75 356 GLN A CA 1
ATOM 2837 C C . GLN A 1 356 ? 16.357 2.822 -4.835 1.00 65.75 356 GLN A C 1
ATOM 2839 O O . GLN A 1 356 ? 16.808 1.821 -5.384 1.00 65.75 356 GLN A O 1
ATOM 2844 N N . LEU A 1 357 ? 16.773 4.049 -5.159 1.00 58.94 357 LEU A N 1
ATOM 2845 C CA . LEU A 1 357 ? 17.904 4.294 -6.055 1.00 58.94 357 LEU A CA 1
ATOM 2846 C C . LEU A 1 357 ? 19.231 4.296 -5.276 1.00 58.94 357 LEU A C 1
ATOM 2848 O O . LEU A 1 357 ? 19.264 4.802 -4.152 1.00 58.94 357 LEU A O 1
ATOM 2852 N N . PRO A 1 358 ? 20.360 3.903 -5.900 1.00 47.12 358 PRO A N 1
ATOM 2853 C CA . PRO A 1 358 ? 21.697 4.017 -5.299 1.00 47.12 358 PRO A CA 1
ATOM 2854 C C . PRO A 1 358 ? 22.122 5.441 -4.888 1.00 47.12 358 PRO A C 1
ATOM 2856 O O . PRO A 1 358 ? 23.059 5.606 -4.117 1.00 47.12 358 PRO A O 1
ATOM 2859 N N . LEU A 1 359 ? 21.417 6.479 -5.359 1.00 56.69 359 LEU A N 1
ATOM 2860 C CA . LEU A 1 359 ? 21.591 7.879 -4.933 1.00 56.69 359 LEU A CA 1
ATOM 2861 C C . LEU A 1 359 ? 20.689 8.279 -3.740 1.00 56.69 359 LEU A C 1
ATOM 2863 O O . LEU A 1 359 ? 20.526 9.463 -3.461 1.00 56.69 359 LEU A O 1
ATOM 2867 N N . GLY A 1 360 ? 20.060 7.316 -3.057 1.00 64.25 360 GLY A N 1
ATOM 2868 C CA . GLY A 1 360 ? 19.254 7.532 -1.846 1.00 64.25 360 GLY A CA 1
ATOM 2869 C C . GLY A 1 360 ? 17.825 8.047 -2.068 1.00 64.25 360 GLY A C 1
ATOM 2870 O O . GLY A 1 360 ? 17.107 8.276 -1.097 1.00 64.25 360 GLY A O 1
ATOM 2871 N N . ALA A 1 361 ? 17.387 8.226 -3.317 1.00 66.94 361 ALA A N 1
ATOM 2872 C CA . ALA A 1 361 ? 16.002 8.581 -3.634 1.00 66.94 361 ALA A CA 1
ATOM 2873 C C . ALA A 1 361 ? 15.070 7.361 -3.515 1.00 66.94 361 ALA A C 1
ATOM 2875 O O . ALA A 1 361 ? 15.440 6.261 -3.930 1.00 66.94 361 ALA A O 1
ATOM 2876 N N . LEU A 1 362 ? 13.863 7.572 -2.985 1.00 75.69 362 LEU A N 1
ATOM 2877 C CA . LEU A 1 362 ? 12.872 6.530 -2.705 1.00 75.69 362 LEU A CA 1
ATOM 2878 C C . LEU A 1 362 ? 11.573 6.794 -3.478 1.00 75.69 362 LEU A C 1
ATOM 2880 O O . LEU A 1 362 ? 11.143 7.944 -3.584 1.00 75.69 362 LEU A O 1
ATOM 2884 N N . TYR A 1 363 ? 10.941 5.739 -3.992 1.00 73.75 363 TYR A N 1
ATOM 2885 C CA . TYR A 1 363 ? 9.728 5.810 -4.813 1.00 73.75 363 TYR A CA 1
ATOM 2886 C C . TYR A 1 363 ? 8.685 4.778 -4.378 1.00 73.75 363 TYR A C 1
ATOM 2888 O O . TYR A 1 363 ? 9.040 3.693 -3.913 1.00 73.75 363 TYR A O 1
ATOM 2896 N N . ILE A 1 364 ? 7.408 5.122 -4.551 1.00 72.00 364 ILE A N 1
ATOM 2897 C CA . ILE A 1 364 ? 6.260 4.220 -4.386 1.00 72.00 364 ILE A CA 1
ATOM 2898 C C . ILE A 1 364 ? 5.862 3.645 -5.748 1.00 72.00 364 ILE A C 1
ATOM 2900 O O . ILE A 1 364 ? 5.894 4.345 -6.762 1.00 72.00 364 ILE A O 1
ATOM 2904 N N . VAL A 1 365 ? 5.461 2.377 -5.743 1.00 66.94 365 VAL A N 1
ATOM 2905 C CA . VAL A 1 365 ? 4.976 1.603 -6.886 1.00 66.94 365 VAL A CA 1
ATOM 2906 C C . VAL A 1 365 ? 3.600 1.040 -6.522 1.00 66.94 365 VAL A C 1
ATOM 2908 O O . VAL A 1 365 ? 3.489 0.207 -5.626 1.00 66.94 365 VAL A O 1
ATOM 2911 N N . GLN A 1 366 ? 2.541 1.495 -7.188 1.00 64.31 366 GLN A N 1
ATOM 2912 C CA . GLN A 1 366 ? 1.161 1.092 -6.882 1.00 64.31 366 GLN A CA 1
ATOM 2913 C C . GLN A 1 366 ? 0.682 -0.066 -7.762 1.00 64.31 366 GLN A C 1
ATOM 2915 O O . GLN A 1 366 ? 1.126 -0.217 -8.901 1.00 64.31 366 GLN A O 1
ATOM 2920 N N . ARG A 1 367 ? -0.264 -0.868 -7.259 1.00 55.12 367 ARG A N 1
ATOM 2921 C CA . ARG A 1 367 ? -0.818 -2.019 -7.990 1.00 55.12 367 ARG A CA 1
ATOM 2922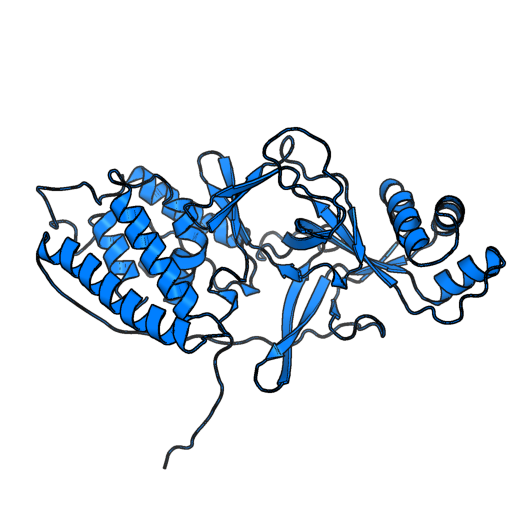 C C . ARG A 1 367 ? -1.567 -1.591 -9.268 1.00 55.12 367 ARG A C 1
ATOM 2924 O O . ARG A 1 367 ? -1.454 -2.249 -10.300 1.00 55.12 367 ARG A O 1
ATOM 2931 N N . ASP A 1 368 ? -2.247 -0.447 -9.217 1.00 48.03 368 ASP A N 1
ATOM 2932 C CA . ASP A 1 368 ? -2.907 0.226 -10.349 1.00 48.03 368 ASP A CA 1
ATOM 2933 C C . ASP A 1 368 ? -1.949 0.689 -11.470 1.00 48.03 368 ASP A C 1
ATOM 2935 O O . ASP A 1 368 ? -2.395 0.980 -12.581 1.00 48.03 368 ASP A O 1
ATOM 2939 N N . THR A 1 369 ? -0.627 0.690 -11.248 1.00 48.91 369 THR A N 1
ATOM 2940 C CA . THR A 1 369 ? 0.361 1.028 -12.282 1.00 48.91 369 THR A CA 1
ATOM 2941 C C . THR A 1 369 ? 0.604 -0.131 -13.264 1.00 48.91 369 THR A C 1
ATOM 2943 O O . THR A 1 369 ? 1.725 -0.596 -13.464 1.00 48.91 369 THR A O 1
ATOM 2946 N N . ALA A 1 370 ? -0.463 -0.513 -13.971 1.00 37.53 370 ALA A N 1
ATOM 2947 C CA . ALA A 1 370 ? -0.584 -1.567 -14.983 1.00 37.53 370 ALA A CA 1
ATOM 2948 C C . ALA A 1 370 ? -0.629 -3.006 -14.456 1.00 37.53 370 ALA A C 1
ATOM 2950 O O . ALA A 1 370 ? -1.615 -3.698 -14.670 1.00 37.53 370 ALA A O 1
ATOM 2951 N N . VAL A 1 371 ? 0.427 -3.488 -13.796 1.00 36.00 371 VAL A N 1
ATOM 2952 C CA . VAL A 1 371 ? 0.608 -4.946 -13.605 1.00 36.00 371 VAL A CA 1
ATOM 2953 C C . VAL A 1 371 ? -0.505 -5.586 -12.784 1.00 36.00 371 VAL A C 1
ATOM 2955 O O . VAL A 1 371 ? -0.913 -6.712 -13.052 1.00 36.00 371 VAL A O 1
ATOM 2958 N N . GLY A 1 372 ? -1.029 -4.862 -11.801 1.00 35.88 372 GLY A N 1
ATOM 2959 C CA . GLY A 1 372 ? -2.028 -5.386 -10.888 1.00 35.88 372 GLY A CA 1
ATOM 2960 C C . GLY A 1 372 ? -3.427 -5.586 -11.455 1.00 35.88 372 GLY A C 1
ATOM 2961 O O . GLY A 1 372 ? -4.257 -6.138 -10.731 1.00 35.88 372 GLY A O 1
ATOM 2962 N N . GLN A 1 373 ? -3.676 -5.120 -12.682 1.00 38.56 373 GLN A N 1
ATOM 2963 C CA . GLN A 1 373 ? -4.963 -5.174 -13.382 1.00 38.56 373 GLN A CA 1
ATOM 2964 C C . GLN A 1 373 ? -5.080 -6.379 -14.338 1.00 38.56 373 GLN A C 1
ATOM 2966 O O . GLN A 1 373 ? -6.094 -6.551 -15.002 1.00 38.56 373 GLN A O 1
ATOM 2971 N N . LEU A 1 374 ? -4.085 -7.273 -14.344 1.00 33.16 374 LEU A N 1
ATOM 2972 C CA . LEU A 1 374 ? -4.172 -8.582 -14.991 1.00 33.16 374 LEU A CA 1
ATOM 2973 C C . LEU A 1 374 ? -4.940 -9.586 -14.112 1.00 33.16 374 LEU A C 1
ATOM 2975 O O . LEU A 1 374 ? -4.329 -10.327 -13.342 1.00 33.16 374 LEU A O 1
ATOM 2979 N N . ASP A 1 375 ? -6.264 -9.647 -14.265 1.00 32.59 375 ASP A N 1
ATOM 2980 C CA . ASP A 1 375 ? -7.055 -10.831 -13.898 1.00 32.59 375 ASP A CA 1
ATOM 2981 C C . ASP A 1 375 ? -7.493 -11.524 -15.201 1.00 32.59 375 ASP A C 1
ATOM 2983 O O . ASP A 1 375 ? -8.299 -11.001 -15.965 1.00 32.59 375 ASP A O 1
ATOM 2987 N N . MET A 1 376 ? -6.846 -12.642 -15.542 1.00 34.19 376 MET A N 1
ATOM 2988 C CA . MET A 1 376 ? -6.904 -13.220 -16.893 1.00 34.19 376 MET A CA 1
ATOM 2989 C C . MET A 1 376 ? -8.074 -14.200 -17.048 1.00 34.19 376 MET A C 1
ATOM 2991 O O . MET A 1 376 ? -8.219 -15.130 -16.259 1.00 34.19 376 MET A O 1
ATOM 2995 N N . LEU A 1 377 ? -8.870 -14.004 -18.103 1.00 30.69 377 LEU A N 1
ATOM 2996 C CA . LEU A 1 377 ? -10.119 -14.724 -18.372 1.00 30.69 377 LEU A CA 1
ATOM 2997 C C . LEU A 1 377 ? -9.955 -16.251 -18.507 1.00 30.69 377 LEU A C 1
ATOM 2999 O O . LEU A 1 377 ? -9.289 -16.738 -19.424 1.00 30.69 377 LEU A O 1
ATOM 3003 N N . ASP A 1 378 ? -10.676 -16.987 -17.659 1.00 29.34 378 ASP A N 1
ATOM 3004 C CA . ASP A 1 378 ? -11.045 -18.388 -17.879 1.00 29.34 378 ASP A CA 1
ATOM 3005 C C . ASP A 1 378 ? -12.282 -18.463 -18.795 1.00 29.34 378 ASP A C 1
ATOM 3007 O O . ASP A 1 378 ? -13.402 -18.232 -18.344 1.00 29.34 378 ASP A O 1
ATOM 3011 N N . GLU A 1 379 ? -12.109 -18.889 -20.049 1.00 29.27 379 GLU A N 1
ATOM 3012 C CA . GLU A 1 379 ? -13.134 -19.690 -20.734 1.00 29.27 379 GLU A CA 1
ATOM 3013 C C . GLU A 1 379 ? -12.485 -20.871 -21.465 1.00 29.27 379 GLU A C 1
ATOM 3015 O O . GLU A 1 379 ? -11.699 -20.720 -22.403 1.00 29.27 379 GLU A O 1
ATOM 3020 N N . VAL A 1 380 ? -12.842 -22.080 -21.028 1.00 34.66 380 VAL A N 1
ATOM 3021 C CA . VAL A 1 380 ? -12.496 -23.331 -21.707 1.00 34.66 380 VAL A CA 1
ATOM 3022 C C . VAL A 1 380 ? -13.536 -23.601 -22.788 1.00 34.66 380 VAL A C 1
ATOM 3024 O O . VAL A 1 380 ? -14.704 -23.831 -22.480 1.00 34.66 380 VAL A O 1
ATOM 3027 N N . VAL A 1 381 ? -13.101 -23.683 -24.046 1.00 29.22 381 VAL A N 1
ATOM 3028 C CA . VAL A 1 381 ? -13.887 -24.302 -25.123 1.00 29.22 381 VAL A CA 1
ATOM 3029 C C . VAL A 1 381 ? -13.179 -25.578 -25.577 1.00 29.22 381 VAL A C 1
ATOM 3031 O O . VAL A 1 381 ? -11.973 -25.590 -25.817 1.00 29.22 381 VAL A O 1
ATOM 3034 N N . ASN A 1 382 ? -13.943 -26.670 -25.608 1.00 25.12 382 ASN A N 1
ATOM 3035 C CA . ASN A 1 382 ? -13.445 -28.043 -25.704 1.00 25.12 382 ASN A CA 1
ATOM 3036 C C . ASN A 1 382 ? -12.673 -28.350 -27.002 1.00 25.12 382 ASN A C 1
ATOM 3038 O O . ASN A 1 382 ? -13.034 -27.826 -28.058 1.00 25.12 382 ASN A O 1
ATOM 3042 N N . PRO A 1 383 ? -11.703 -29.285 -26.964 1.00 33.34 383 PRO A N 1
ATOM 3043 C CA . PRO A 1 383 ? -11.201 -29.928 -28.171 1.00 33.34 383 PRO A CA 1
ATOM 3044 C C . PRO A 1 383 ? -12.258 -30.889 -28.745 1.00 33.34 383 PRO A C 1
ATOM 3046 O O . PRO A 1 383 ? -12.689 -31.818 -28.061 1.00 33.34 383 PRO A O 1
ATOM 3049 N N . ASN A 1 384 ? -12.621 -30.670 -30.010 1.00 31.75 384 ASN A N 1
ATOM 3050 C CA . ASN A 1 384 ? -13.291 -31.611 -30.917 1.00 31.75 384 ASN A CA 1
ATOM 3051 C C . ASN A 1 384 ? -12.471 -31.666 -32.212 1.00 31.75 384 ASN A C 1
ATOM 3053 O O . ASN A 1 384 ? -12.068 -30.569 -32.663 1.00 31.75 384 ASN A O 1
#

Foldseek 3Di:
DLFPPLCVLVCCQCCDDVSVPFPPPDNQSHFDLVLLQLLLVLQQVLQQQFAVLLDHRQHRCNPPVVPDDSRSSLCCQQFNVLPSCVVRTNDCVNSLLSLLVNVLLLLVQAQDNDPVSVVCNVVSCVVSVVVVVVVVVVGPDDDDDDDDDDDADAADDADDFPVCNQKGFDDDKDKFQDDPLCLLQVLVVVCVVDVAHSVLSSVLSPRHIWIKTQWMWGWDADPVRDIGTHQIAGAQQHDDPPSPHHDRQKFKFKDQFALAAQDPDGTDGHPGIDIFMWGWHIKTKDAQVSVVVSCVVVVHDDPDGTIFIKIKTFGQNHWYADVSSRWIKGDHPVPGTHDIHIDGPVRTDHGWGKTARPVGIITIGDLSSRSVSPPDDDDDDDDD

Organism: NCBI:txid456999

Secondary structure (DSSP, 8-state):
-HHHHHHHHHHHHHT-GGGTTTTTT--TTPPPHHHHHHHHHHHHHHHHHS-GGG-PPPP-TTT-GGG--HHHHHHIIIIIHHHHTTT-SSSHHHHHHHHHHHHHHHHHT-S---HHHHHHHHHHHHHHHHHHHHHHHTTT--------------PPP-EEETTEEEEEEEEEEEEEEPPHHHHHHHHHHHHHHSSS-HHHHHHHHTT-EEEEEEEEEEEEE-TT--EEEEEEEE-TTTS---SSS----EEEEEEEEE---SSS-PPEEEEEEEEEEEEEEEEEEE-HHHHHHHHHHTT---S----EEEEEEEE-SEEEEETTTTEEEEE-TTS--PSPEEEEGGGEEEEEEEEE-TTS-EEEEETTTTGGG-----------

pLDDT: mean 76.47, std 17.4, range [25.12, 96.38]

Mean predicted aligned error: 13.73 Å

Solvent-accessible surface area (backbone atoms only — not comparable to full-atom values): 21510 Å² total; per-residue (Å²): 91,59,64,40,57,51,56,48,51,49,27,53,24,64,35,40,78,93,26,57,73,56,58,83,92,58,64,56,68,38,45,54,66,72,57,45,46,52,43,10,51,40,36,36,62,28,32,51,36,30,22,66,86,72,51,71,63,30,49,29,63,60,88,36,54,92,68,58,45,57,65,29,49,46,46,36,52,52,57,45,40,60,63,68,47,54,91,54,42,80,39,61,65,58,48,51,52,50,53,46,53,32,51,47,49,31,58,74,34,43,72,87,66,45,75,68,49,54,50,48,44,52,53,46,50,51,48,49,52,49,49,52,48,44,61,28,59,75,66,76,60,89,82,91,80,79,72,90,90,91,92,91,78,73,66,80,86,56,49,70,47,91,82,40,79,50,40,34,42,25,79,50,73,47,77,44,50,65,55,75,88,48,37,55,51,52,14,49,53,49,33,76,77,41,101,50,58,31,74,61,44,30,69,63,48,60,84,41,68,33,48,33,28,14,21,40,28,41,51,40,62,50,94,87,66,48,82,41,41,43,56,66,39,34,8,62,80,60,47,79,91,64,94,84,63,43,34,33,33,32,29,35,30,59,36,38,64,40,35,83,35,87,58,100,69,78,69,46,79,49,98,57,74,42,78,45,50,27,38,32,31,35,38,38,42,49,47,32,67,58,54,52,50,52,33,53,75,70,76,44,88,74,96,84,64,67,59,46,48,33,28,35,28,28,34,50,55,24,29,44,75,40,80,92,73,75,42,38,39,45,51,52,71,88,82,35,65,38,82,68,46,72,42,57,47,84,39,51,74,47,57,30,24,39,44,61,45,99,86,76,51,35,33,55,35,55,41,85,49,24,68,58,40,69,78,81,87,87,79,91,76,81,94,128

Radius of gyration: 24.29 Å; Cα contacts (8 Å, |Δi|>4): 699; chains: 1; bounding box: 58×52×71 Å